Protein 9U4U (pdb70)

Organism: Pseudomonas fluorescens (NCBI:txid294)

Radius of gyration: 19.66 Å; Cα contacts (8 Å, |Δi|>4): 1716; chains: 3; bounding box: 42×39×44 Å

Foldseek 3Di:
DEEAEAEEEEAEDEEWAWEAEADQQEEEAEEEEEWETAAAEEEEEEEEEPDYEYEAEEYAHYYYEWHWEYEEHAAEYEHEYEYEIEYAYYEYEYEYEYEPDYYYDYYDYHHDYYYWDKYDYPYNHHYHHYYDYYIYYYYYHYYYYHHYYD/DEEAEAEEEEAEDEEWAWEAEADQQEEEAEEEEEWETAAAEEEEEEEEEPDYEYEAEEYAHYYYEWHWEYEEHAAEYEHEYEYEIEYAYYEYEYEYEYEPDYYYDYYDYHHDYYYWDKYDYPYNHHYHHYYDYYIYYYYYHYYYYHHYYD/DEEAEAEEEEAEDEEWAWEAEADQQEEEAEEEEEWETAAAEEEEEEEEEPDYEYEAEEYAHYYYEWHWEYEEHAAEYEHEYEYEIEYAYYEYEYEYEYEPDYYYDYYDYHHDYYYWDKYDYPYNHHYHHYYDYYIYYYYYHYYYYHHYYD

Solvent-accessible surface area: 15059 Å² total; per-residue (Å²): 139,68,77,69,71,27,128,101,62,165,50,112,80,99,119,43,114,31,52,26,107,59,41,73,45,118,21,179,19,29,29,26,18,27,20,20,5,18,43,24,33,16,72,16,85,30,62,63,111,142,91,20,87,0,30,7,62,57,2,90,6,46,40,32,78,8,57,1,68,3,50,69,3,2,12,77,5,49,11,0,1,0,3,0,0,0,0,0,19,7,0,0,0,0,0,20,13,36,28,126,114,9,56,0,14,5,59,60,2,54,4,65,56,54,45,9,41,14,6,5,53,77,2,2,33,64,2,44,16,1,1,0,2,0,0,0,0,6,7,7,0,1,0,0,0,36,3,46,47,65,86,7,28,1,17,8,75,61,4,88,8,52,48,46,61,8,49,4,14,2,62,21,0,4,32,63,9,129,18,0,0,0,2,0,1,0,0,3,8,12,0,1,0,0,3,19,6,34,36,114,91,20,88,0,29,7,64,56,3,87,5,45,40,32,78,8,55,0,67,3,50,69,2,2,13,77,4,50,12,0,2,0,4,0,0,0,0,0,19,7,0,1,0,0,0,20,12,34,28,124,115,8,55,0,14,4,59,60,3,55,5,64,55,54,46,9,42,14,7,5,52,77,1,2,32,65,2,44,15,1,2,0,2,0,0,0,0,6,8,6,0,2,0,1,0,34,2,47,46,64,85,7,27,2,18,9,76,63,4,89,8,51,49,47,60,8,49,3,14,3,62,22,0,5,32,64,7,130,18,0,0,0,3,0,0,0,0,4,9,12,0,1,0,0,3,19,6,34,36,115,92,20,89,0,29,7,62,57,2,88,6,46,40,34,78,8,55,1,69,3,50,69,3,3,13,77,5,50,11,0,1,0,4,0,0,0,0,0,19,8,0,1,0,0,0,21,12,35,27,124,150,62,74,34,42,45,101,100,33,96,74,88,121,93,75,48,69,34,16,74,86,105,16,30,82,94,35,66,67,46,67,16,53,40,66,24,55,28,27,30,46,95,12,54,12,98,21,81,67,104

GO terms:
  GO:0005576 extracellular region (C, EXP)
  GO:0009289 pilus (C, EXP)
  GO:1990000 amyloid fibril formation (P, IDA)

Structure (mmCIF, N/CA/C/O backbone):
data_9U4U
#
_entry.id   9U4U
#
_cell.length_a   1.00
_cell.length_b   1.00
_cell.length_c   1.00
_cell.angle_alpha   90.00
_cell.angle_beta   90.00
_cell.angle_gamma   90.00
#
_symmetry.space_group_name_H-M   'P 1'
#
loop_
_atom_site.group_PDB
_atom_site.id
_atom_site.type_symbol
_atom_site.label_atom_i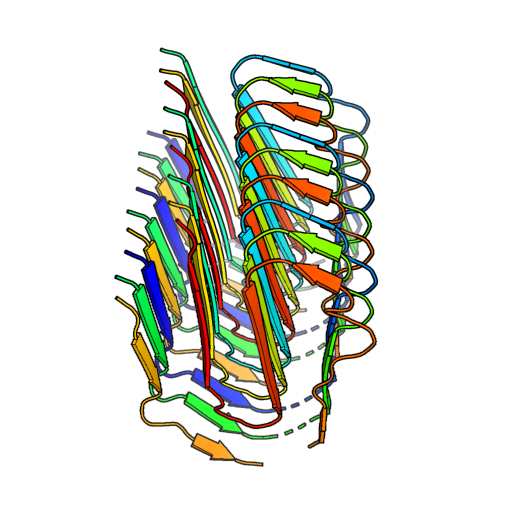d
_atom_site.label_alt_id
_atom_site.label_comp_id
_atom_site.label_asym_id
_atom_site.label_entity_id
_atom_site.label_seq_id
_atom_site.pdbx_PDB_ins_code
_atom_site.Cartn_x
_atom_site.Cartn_y
_atom_site.Cartn_z
_atom_site.occupancy
_atom_site.B_iso_or_equiv
_atom_site.auth_seq_id
_atom_site.auth_comp_id
_atom_site.auth_asym_id
_atom_site.auth_atom_id
_atom_site.pdbx_PDB_model_num
ATOM 1 N N . THR A 1 45 ? -4.345 16.511 -16.027 1.00 130.04 45 THR A N 1
ATOM 2 C CA . THR A 1 45 ? -5.525 16.014 -15.333 1.00 130.39 45 THR A CA 1
ATOM 3 C C . THR A 1 45 ? -5.947 14.662 -15.898 1.00 132.68 45 THR A C 1
ATOM 4 O O . THR A 1 45 ? -6.343 14.559 -17.059 1.00 133.94 45 THR A O 1
ATOM 8 N N . ASP A 1 46 ? -5.849 13.623 -15.073 1.00 123.64 46 ASP A N 1
ATOM 9 C CA . ASP A 1 46 ? -6.212 12.271 -15.464 1.00 122.41 46 ASP A CA 1
ATOM 10 C C . ASP A 1 46 ? -7.494 11.858 -14.756 1.00 120.09 46 ASP A C 1
ATOM 11 O O . ASP A 1 46 ? -7.856 12.404 -13.711 1.00 122.64 46 ASP A O 1
ATOM 16 N N . THR A 1 47 ? -8.187 10.886 -15.344 1.00 107.37 47 THR A N 1
ATOM 17 C CA . THR A 1 47 ? -9.429 10.387 -14.775 1.00 106.38 47 THR A CA 1
ATOM 18 C C . THR A 1 47 ? -9.616 8.937 -15.188 1.00 106.69 47 THR A C 1
ATOM 19 O O . THR A 1 47 ? -9.343 8.572 -16.334 1.00 112.27 47 THR A O 1
ATOM 23 N N . GLN A 1 48 ? -10.080 8.117 -14.249 1.00 99.22 48 GLN A N 1
ATOM 24 C CA . GLN A 1 48 ? -10.359 6.708 -14.505 1.00 100.73 48 GLN A CA 1
ATOM 25 C C . GLN A 1 48 ? -11.657 6.345 -13.806 1.00 100.62 48 GLN A C 1
ATOM 26 O O . GLN A 1 48 ? -11.710 6.318 -12.573 1.00 107.16 48 GLN A O 1
ATOM 32 N N . VAL A 1 49 ? -12.694 6.058 -14.586 1.00 87.57 49 VAL A N 1
ATOM 33 C CA . VAL A 1 49 ? -14.034 5.856 -14.055 1.00 87.95 49 VAL A CA 1
ATOM 34 C C . VAL A 1 49 ? -14.571 4.522 -14.550 1.00 87.93 49 VAL A C 1
ATOM 35 O O . VAL A 1 49 ? -14.303 4.104 -15.680 1.00 99.22 49 VAL A O 1
ATOM 39 N N . SER A 1 50 ? -15.326 3.845 -13.689 1.00 93.71 50 SER A N 1
ATOM 40 C CA . SER A 1 50 ? -15.981 2.590 -14.048 1.00 97.85 50 SER A CA 1
ATOM 41 C C . SER A 1 50 ? -17.421 2.638 -13.556 1.00 105.08 50 SER A C 1
ATOM 42 O O . SER A 1 50 ? -17.669 2.555 -12.350 1.00 110.91 50 SER A O 1
ATOM 45 N N . LYS A 1 51 ? -18.363 2.762 -14.486 1.00 108.86 51 LYS A N 1
ATOM 46 C CA . LYS A 1 51 ? -19.787 2.701 -14.181 1.00 106.69 51 LYS A CA 1
ATOM 47 C C . LYS A 1 51 ? -20.205 1.241 -14.008 1.00 106.88 51 LYS A C 1
ATOM 48 O O . LYS A 1 51 ? -19.363 0.366 -13.788 1.00 106.11 51 LYS A O 1
ATOM 54 N N . ASP A 1 52 ? -21.513 0.979 -14.069 1.00 106.50 52 ASP A N 1
ATOM 55 C CA . ASP A 1 52 ? -22.064 -0.358 -13.880 1.00 109.61 52 ASP A CA 1
ATOM 56 C C . ASP A 1 52 ? -21.279 -1.393 -14.670 1.00 112.53 52 ASP A C 1
ATOM 57 O O . ASP A 1 52 ? -20.805 -1.126 -15.774 1.00 117.32 52 ASP A O 1
ATOM 62 N N . ASN A 1 53 ? -21.128 -2.575 -14.077 1.00 109.93 53 ASN A N 1
ATOM 63 C CA . ASN A 1 53 ? -20.390 -3.671 -14.689 1.00 109.91 53 ASN A CA 1
ATOM 64 C C . ASN A 1 53 ? -20.776 -4.981 -14.019 1.00 111.11 53 ASN A C 1
ATOM 65 O O . ASN A 1 53 ? -20.691 -5.100 -12.793 1.00 114.69 53 ASN A O 1
ATOM 70 N N . LYS A 1 54 ? -21.200 -5.967 -14.801 1.00 115.91 54 LYS A N 1
ATOM 71 C CA . LYS A 1 54 ? -21.659 -7.244 -14.261 1.00 118.70 54 LYS A CA 1
ATOM 72 C C . LYS A 1 54 ? -20.561 -8.283 -14.464 1.00 118.85 54 LYS A C 1
ATOM 73 O O . LYS A 1 54 ? -20.330 -8.750 -15.582 1.00 124.81 54 LYS A O 1
ATOM 79 N N . PHE A 1 55 ? -19.888 -8.644 -13.376 1.00 103.59 55 PHE A N 1
ATOM 80 C CA . PHE A 1 55 ? -18.874 -9.689 -13.383 1.00 105.00 55 PHE A CA 1
ATOM 81 C C . PHE A 1 55 ? -19.477 -10.955 -12.790 1.00 106.21 55 PHE A C 1
ATOM 82 O O . PHE A 1 55 ? -20.008 -10.929 -11.675 1.00 108.03 55 PHE A O 1
ATOM 90 N N . ASP A 1 56 ? -19.397 -12.056 -13.531 1.00 130.22 56 ASP A N 1
ATOM 91 C CA . ASP A 1 56 ? -19.914 -13.331 -13.057 1.00 133.09 56 ASP A CA 1
ATOM 92 C C . ASP A 1 56 ? -18.916 -14.420 -13.417 1.00 133.92 56 ASP A C 1
ATOM 93 O O . ASP A 1 56 ? -18.528 -14.549 -14.582 1.00 133.97 56 ASP A O 1
ATOM 98 N N . ASP A 1 57 ? -18.502 -15.194 -12.419 1.00 136.44 57 ASP A N 1
ATOM 99 C CA . ASP A 1 57 ? -17.599 -16.317 -12.639 1.00 138.73 57 ASP A CA 1
ATOM 100 C C . ASP A 1 57 ? -18.297 -17.638 -12.337 1.00 136.59 57 ASP A C 1
ATOM 101 O O . ASP A 1 57 ? -17.776 -18.470 -11.595 1.00 135.36 57 ASP A O 1
ATOM 106 N N . THR A 1 60 ? -11.628 -20.400 -12.836 1.00 109.92 60 THR A N 1
ATOM 107 C CA . THR A 1 60 ? -10.999 -19.217 -13.409 1.00 110.17 60 THR A CA 1
ATOM 108 C C . THR A 1 60 ? -9.665 -18.922 -12.730 1.00 106.84 60 THR A C 1
ATOM 109 O O . THR A 1 60 ? -9.588 -18.822 -11.508 1.00 107.20 60 THR A O 1
ATOM 113 N N . LEU A 1 61 ? -8.615 -18.784 -13.535 1.00 105.72 61 LEU A N 1
ATOM 114 C CA . LEU A 1 61 ? -7.260 -18.560 -13.047 1.00 103.29 61 LEU A CA 1
ATOM 115 C C . LEU A 1 61 ? -6.799 -17.176 -13.475 1.00 105.88 61 LEU A C 1
ATOM 116 O O . LEU A 1 61 ? -6.899 -16.823 -14.655 1.00 111.96 61 LEU A O 1
ATOM 121 N N . ASN A 1 62 ? -6.291 -16.399 -12.522 1.00 92.26 62 ASN A N 1
ATOM 122 C CA . ASN A 1 62 ? -5.757 -15.068 -12.788 1.00 94.20 62 ASN A CA 1
ATOM 123 C C . ASN A 1 62 ? -4.397 -14.954 -12.118 1.00 95.63 62 ASN A C 1
ATOM 124 O O . ASN A 1 62 ? -4.311 -14.900 -10.887 1.00 103.48 62 ASN A O 1
ATOM 129 N N . ASN A 1 63 ? -3.337 -14.924 -12.921 1.00 83.73 63 ASN A N 1
ATOM 130 C CA . ASN A 1 63 ? -1.978 -14.795 -12.415 1.00 82.65 63 ASN A CA 1
ATOM 131 C C . ASN A 1 63 ? -1.362 -13.519 -12.962 1.00 86.12 63 ASN A C 1
ATOM 132 O O . ASN A 1 63 ? -1.387 -13.284 -14.173 1.00 94.55 63 ASN A O 1
ATOM 137 N N . ALA A 1 64 ? -0.814 -12.701 -12.070 1.00 75.83 64 ALA A N 1
ATOM 138 C CA . ALA A 1 64 ? -0.085 -11.504 -12.453 1.00 76.56 64 ALA A CA 1
ATOM 139 C C . ALA A 1 64 ? 1.137 -11.376 -11.562 1.00 82.23 64 ALA A C 1
ATOM 140 O O . ALA A 1 64 ? 1.025 -11.437 -10.335 1.00 87.79 64 ALA A O 1
ATOM 142 N N . GLY A 1 65 ? 2.299 -11.194 -12.178 1.00 74.47 65 GLY A N 1
ATOM 143 C CA . GLY A 1 65 ? 3.530 -11.170 -11.415 1.00 72.78 65 GLY A CA 1
ATOM 144 C C . GLY A 1 65 ? 4.637 -10.453 -12.147 1.00 73.13 65 GLY A C 1
ATOM 145 O O . GLY A 1 65 ? 4.546 -10.176 -13.346 1.00 83.74 65 GLY A O 1
ATOM 146 N N . ALA A 1 66 ? 5.693 -10.147 -11.398 1.00 80.54 66 ALA A N 1
ATOM 147 C CA . ALA A 1 66 ? 6.892 -9.513 -11.933 1.00 84.10 66 ALA A CA 1
ATOM 148 C C . ALA A 1 66 ? 8.103 -10.214 -11.334 1.00 90.46 66 ALA A C 1
ATOM 149 O O . ALA A 1 66 ? 8.355 -10.103 -10.131 1.00 98.99 66 ALA A O 1
ATOM 151 N N . ASN A 1 67 ? 8.851 -10.931 -12.168 1.00 86.66 67 ASN A N 1
ATOM 152 C CA . ASN A 1 67 ? 10.057 -11.619 -11.733 1.00 88.25 67 ASN A CA 1
ATOM 153 C C . ASN A 1 67 ? 11.199 -10.609 -11.636 1.00 87.68 67 ASN A C 1
ATOM 154 O O . ASN A 1 67 ? 10.975 -9.397 -11.611 1.00 87.09 67 ASN A O 1
ATOM 159 N N . GLY A 1 68 ? 12.438 -11.098 -11.565 1.00 92.10 68 GLY A N 1
ATOM 160 C CA . GLY A 1 68 ? 13.562 -10.222 -11.292 1.00 92.49 68 GLY A CA 1
ATOM 161 C C . GLY A 1 68 ? 13.655 -9.079 -12.276 1.00 97.67 68 GLY A C 1
ATOM 162 O O . GLY A 1 68 ? 14.136 -9.249 -13.396 1.00 106.10 68 GLY A O 1
ATOM 163 N N . SER A 1 69 ? 13.236 -7.895 -11.841 1.00 102.30 69 SER A N 1
ATOM 164 C CA . SER A 1 69 ? 13.010 -6.768 -12.737 1.00 104.75 69 SER A CA 1
ATOM 165 C C . SER A 1 69 ? 12.929 -5.502 -11.898 1.00 103.95 69 SER A C 1
ATOM 166 O O . SER A 1 69 ? 12.763 -5.556 -10.679 1.00 100.33 69 SER A O 1
ATOM 169 N N . LEU A 1 70 ? 13.044 -4.355 -12.568 1.00 102.78 70 LEU A N 1
ATOM 170 C CA . LEU A 1 70 ? 13.098 -3.048 -11.907 1.00 100.16 70 LEU A CA 1
ATOM 171 C C . LEU A 1 70 ? 14.163 -3.004 -10.817 1.00 101.10 70 LEU A C 1
ATOM 172 O O . LEU A 1 70 ? 14.039 -2.243 -9.854 1.00 101.61 70 LEU A O 1
ATOM 177 N N . SER A 1 71 ? 15.216 -3.813 -10.960 1.00 111.99 71 SER A N 1
ATOM 178 C CA . SER A 1 71 ? 16.182 -3.975 -9.879 1.00 115.35 71 SER A CA 1
ATOM 179 C C . SER A 1 71 ? 16.912 -2.673 -9.578 1.00 116.19 71 SER A C 1
ATOM 180 O O . SER A 1 71 ? 17.132 -2.333 -8.410 1.00 120.18 71 SER A O 1
ATOM 183 N N . ASN A 1 72 ? 17.293 -1.932 -10.612 1.00 102.78 72 ASN A N 1
ATOM 184 C CA . ASN A 1 72 ? 17.982 -0.664 -10.445 1.00 103.30 72 ASN A CA 1
ATOM 185 C C . ASN A 1 72 ? 17.118 0.460 -10.995 1.00 105.80 72 ASN A C 1
ATOM 186 O O . ASN A 1 72 ? 16.309 0.255 -11.904 1.00 110.48 72 ASN A O 1
ATOM 191 N N . SER A 1 73 ? 17.288 1.650 -10.430 1.00 105.62 73 SER A N 1
ATOM 192 C CA . SER A 1 73 ? 16.481 2.787 -10.844 1.00 106.09 73 SER A CA 1
ATOM 193 C C . SER A 1 73 ? 17.175 4.075 -10.436 1.00 108.08 73 SER A C 1
ATOM 194 O O . SER A 1 73 ? 18.059 4.085 -9.576 1.00 108.42 73 SER A O 1
ATOM 197 N N . LYS A 1 74 ? 16.757 5.164 -11.073 1.00 121.04 74 LYS A N 1
ATOM 198 C CA . LYS A 1 74 ? 17.217 6.497 -10.723 1.00 120.39 74 LYS A CA 1
ATOM 199 C C . LYS A 1 74 ? 16.066 7.466 -10.936 1.00 120.38 74 LYS A C 1
ATOM 200 O O . LYS A 1 74 ? 15.339 7.378 -11.929 1.00 122.03 74 LYS A O 1
ATOM 206 N N . GLY A 1 75 ? 15.903 8.390 -9.995 1.00 106.39 75 GLY A N 1
ATOM 207 C CA . GLY A 1 75 ? 14.800 9.325 -10.063 1.00 103.92 75 GLY A CA 1
ATOM 208 C C . GLY A 1 75 ? 13.514 8.753 -9.505 1.00 102.86 75 GLY A C 1
ATOM 209 O O . GLY A 1 75 ? 13.359 8.637 -8.287 1.00 105.98 75 GLY A O 1
ATOM 210 N N . ASN A 1 76 ? 12.585 8.386 -10.384 1.00 94.58 76 ASN A N 1
ATOM 211 C CA . ASN A 1 76 ? 11.282 7.884 -9.980 1.00 95.74 76 ASN A CA 1
ATOM 212 C C . ASN A 1 76 ? 11.032 6.510 -10.577 1.00 92.71 76 ASN A C 1
ATOM 213 O O . ASN A 1 76 ? 11.589 6.154 -11.618 1.00 95.37 76 ASN A O 1
ATOM 218 N N . LEU A 1 77 ? 10.185 5.742 -9.897 1.00 87.10 77 LEU A N 1
ATOM 219 C CA . LEU A 1 77 ? 9.767 4.430 -10.363 1.00 86.69 77 LEU A CA 1
ATOM 220 C C . LEU A 1 77 ? 8.453 4.079 -9.686 1.00 90.90 77 LEU A C 1
ATOM 221 O O . LEU A 1 77 ? 8.280 4.324 -8.490 1.00 96.15 77 LEU A O 1
ATOM 226 N N . GLY A 1 78 ? 7.532 3.507 -10.453 1.00 78.70 78 GLY A N 1
ATOM 227 C CA . GLY A 1 78 ? 6.249 3.113 -9.907 1.00 70.89 78 GLY A CA 1
ATOM 228 C C . GLY A 1 78 ? 5.680 1.887 -10.583 1.00 75.77 78 GLY A C 1
ATOM 229 O O . GLY A 1 78 ? 5.612 1.827 -11.813 1.00 91.78 78 GLY A O 1
ATOM 230 N N . ALA A 1 79 ? 5.265 0.900 -9.794 1.00 64.77 79 ALA A N 1
ATOM 231 C CA . ALA A 1 79 ? 4.723 -0.337 -10.331 1.00 70.94 79 ALA A CA 1
ATOM 232 C C . ALA A 1 79 ? 3.451 -0.701 -9.583 1.00 78.81 79 ALA A C 1
ATOM 233 O O . ALA A 1 79 ? 3.368 -0.557 -8.362 1.00 88.87 79 ALA A O 1
ATOM 235 N N . ASN A 1 80 ? 2.455 -1.169 -10.332 1.00 77.26 80 ASN A N 1
ATOM 236 C CA . ASN A 1 80 ? 1.200 -1.630 -9.757 1.00 69.83 80 ASN A CA 1
ATOM 237 C C . ASN A 1 80 ? 0.834 -2.963 -10.386 1.00 73.67 80 ASN A C 1
ATOM 238 O O . ASN A 1 80 ? 0.829 -3.090 -11.613 1.00 91.98 80 ASN A O 1
ATOM 243 N N . ILE A 1 81 ? 0.530 -3.948 -9.548 1.00 64.78 81 ILE A N 1
ATOM 244 C CA . ILE A 1 81 ? 0.198 -5.293 -9.996 1.00 68.74 81 ILE A CA 1
ATOM 245 C C . ILE A 1 81 ? -1.124 -5.700 -9.365 1.00 79.36 81 ILE A C 1
ATOM 246 O O . ILE A 1 81 ? -1.327 -5.520 -8.160 1.00 91.31 81 ILE A O 1
ATOM 251 N N . ALA A 1 82 ? -2.024 -6.245 -10.177 1.00 75.05 82 ALA A N 1
ATOM 252 C CA . ALA A 1 82 ? -3.306 -6.704 -9.664 1.00 73.67 82 ALA A CA 1
ATOM 253 C C . ALA A 1 82 ? -3.766 -7.904 -10.473 1.00 79.34 82 ALA A C 1
ATOM 254 O O . ALA A 1 82 ? -3.380 -8.082 -11.630 1.00 89.24 82 ALA A O 1
ATOM 256 N N . ALA A 1 83 ? -4.599 -8.728 -9.844 1.00 81.42 83 ALA A N 1
ATOM 257 C CA . ALA A 1 83 ? -5.170 -9.909 -10.488 1.00 84.97 83 ALA A CA 1
ATOM 258 C C . ALA A 1 83 ? -6.613 -10.025 -10.013 1.00 82.03 83 ALA A C 1
ATOM 259 O O . ALA A 1 83 ? -6.870 -10.501 -8.904 1.00 88.20 83 ALA A O 1
ATOM 261 N N . GLY A 1 84 ? -7.549 -9.601 -10.856 1.00 89.85 84 GLY A N 1
ATOM 262 C CA . GLY A 1 84 ? -8.931 -9.514 -10.437 1.00 94.39 84 GLY A CA 1
ATOM 263 C C . GLY A 1 84 ? -9.923 -9.390 -11.571 1.00 98.84 84 GLY A C 1
ATOM 264 O O . GLY A 1 84 ? -9.844 -10.131 -12.552 1.00 101.77 84 GLY A O 1
ATOM 265 N N . SER A 1 85 ? -10.893 -8.490 -11.429 1.00 94.32 85 SER A N 1
ATOM 266 C CA . SER A 1 85 ? -11.892 -8.266 -12.464 1.00 96.28 85 SER A CA 1
ATOM 267 C C . SER A 1 85 ? -11.925 -6.827 -12.954 1.00 98.37 85 SER A C 1
ATOM 268 O O . SER A 1 85 ? -11.904 -6.592 -14.167 1.00 100.31 85 SER A O 1
ATOM 271 N N . GLY A 1 86 ? -11.972 -5.855 -12.048 1.00 79.34 86 GLY A N 1
ATOM 272 C CA . GLY A 1 86 ? -12.124 -4.471 -12.452 1.00 81.05 86 GLY A CA 1
ATOM 273 C C . GLY A 1 86 ? -11.138 -3.521 -11.810 1.00 80.68 86 GLY A C 1
ATOM 274 O O . GLY A 1 86 ? -11.491 -2.388 -11.473 1.00 78.60 86 GLY A O 1
ATOM 275 N N . ASN A 1 87 ? -9.898 -3.965 -11.640 1.00 88.54 87 ASN A N 1
ATOM 276 C CA . ASN A 1 87 ? -8.893 -3.146 -10.983 1.00 85.89 87 ASN A CA 1
ATOM 277 C C . ASN A 1 87 ? -8.536 -1.936 -11.840 1.00 85.12 87 ASN A C 1
ATOM 278 O O . ASN A 1 87 ? -8.758 -1.908 -13.052 1.00 92.08 87 ASN A O 1
ATOM 283 N N . GLN A 1 88 ? -7.983 -0.917 -11.187 1.00 83.27 88 GLN A N 1
ATOM 284 C CA . GLN A 1 88 ? -7.591 0.312 -11.862 1.00 83.74 88 GLN A CA 1
ATOM 285 C C . GLN A 1 88 ? -6.184 0.693 -11.435 1.00 86.87 88 GLN A C 1
ATOM 286 O O . GLN A 1 88 ? -5.848 0.605 -10.251 1.00 93.95 88 GLN A O 1
ATOM 292 N N . GLN A 1 89 ? -5.373 1.124 -12.396 1.00 88.86 89 GLN A N 1
ATOM 293 C CA . GLN A 1 89 ? -3.974 1.444 -12.161 1.00 88.07 89 GLN A CA 1
ATOM 294 C C . GLN A 1 89 ? -3.639 2.791 -12.781 1.00 90.64 89 GLN A C 1
ATOM 295 O O . GLN A 1 89 ? -4.150 3.145 -13.845 1.00 101.97 89 GLN A O 1
ATOM 301 N N . ASP A 1 90 ? -2.767 3.538 -12.109 1.00 72.71 90 ASP A N 1
ATOM 302 C CA . ASP A 1 90 ? -2.385 4.855 -12.592 1.00 79.78 90 ASP A CA 1
ATOM 303 C C . ASP A 1 90 ? -1.052 5.216 -11.955 1.00 84.04 90 ASP A C 1
ATOM 304 O O . ASP A 1 90 ? -0.816 4.935 -10.778 1.00 93.17 90 ASP A O 1
ATOM 309 N N . ASN A 1 91 ? -0.191 5.853 -12.747 1.00 85.80 91 ASN A N 1
ATOM 310 C CA . ASN A 1 91 ? 1.122 6.300 -12.296 1.00 84.32 91 ASN A CA 1
ATOM 311 C C . ASN A 1 91 ? 1.348 7.726 -12.769 1.00 87.48 91 ASN A C 1
ATOM 312 O O . ASN A 1 91 ? 1.050 8.053 -13.920 1.00 96.06 91 ASN A O 1
ATOM 317 N N . ALA A 1 92 ? 1.879 8.570 -11.887 1.00 84.07 92 ALA A N 1
ATOM 318 C CA . ALA A 1 92 ? 2.173 9.960 -12.211 1.00 81.06 92 ALA A CA 1
ATOM 319 C C . ALA A 1 92 ? 3.499 10.340 -11.576 1.00 90.78 92 ALA A C 1
ATOM 320 O O . ALA A 1 92 ? 3.631 10.310 -10.349 1.00 100.16 92 ALA A O 1
ATOM 322 N N . ALA A 1 93 ? 4.478 10.695 -12.405 1.00 89.89 93 ALA A N 1
ATOM 323 C CA . ALA A 1 93 ? 5.805 11.046 -11.921 1.00 90.72 93 ALA A CA 1
ATOM 324 C C . ALA A 1 93 ? 6.363 12.195 -12.748 1.00 93.00 93 ALA A C 1
ATOM 325 O O . ALA A 1 93 ? 5.994 12.379 -13.909 1.00 100.02 93 ALA A O 1
ATOM 327 N N . ALA A 1 94 ? 7.258 12.968 -12.136 1.00 94.16 94 ALA A N 1
ATOM 328 C CA . ALA A 1 94 ? 7.845 14.124 -12.799 1.00 93.68 94 ALA A CA 1
ATOM 329 C C . ALA A 1 94 ? 9.161 14.479 -12.123 1.00 96.05 94 ALA A C 1
ATOM 330 O O . ALA A 1 94 ? 9.409 14.105 -10.975 1.00 101.53 94 ALA A O 1
ATOM 332 N N . ILE A 1 95 ? 10.003 15.205 -12.856 1.00 104.04 95 ILE A N 1
ATOM 333 C CA . ILE A 1 95 ? 11.244 15.759 -12.323 1.00 106.00 95 ILE A CA 1
ATOM 334 C C . ILE A 1 95 ? 11.356 17.216 -12.750 1.00 107.13 95 ILE A C 1
ATOM 335 O O . ILE A 1 95 ? 11.084 17.558 -13.905 1.00 108.41 95 ILE A O 1
ATOM 340 N N . THR A 1 96 ? 11.752 18.070 -11.807 1.00 113.53 96 THR A N 1
ATOM 341 C CA . THR A 1 96 ? 11.986 19.492 -12.052 1.00 115.42 96 THR A CA 1
ATOM 342 C C . THR A 1 96 ? 10.748 20.188 -12.607 1.00 117.29 96 THR A C 1
ATOM 343 O O . THR A 1 96 ? 10.341 21.239 -12.111 1.00 117.41 96 THR A O 1
ATOM 347 N N . ASP A 1 110 ? -3.997 16.888 -10.107 1.00 134.29 110 ASP A N 1
ATOM 348 C CA . ASP A 1 110 ? -5.448 16.765 -10.188 1.00 136.65 110 ASP A CA 1
ATOM 349 C C . ASP A 1 110 ? -5.841 15.483 -10.912 1.00 137.63 110 ASP A C 1
ATOM 350 O O . ASP A 1 110 ? -6.037 15.483 -12.126 1.00 137.92 110 ASP A O 1
ATOM 355 N N . ILE A 1 111 ? -5.961 14.391 -10.162 1.00 130.03 111 ILE A N 1
ATOM 356 C CA . ILE A 1 111 ? -6.244 13.075 -10.712 1.00 126.79 111 ILE A CA 1
ATOM 357 C C . ILE A 1 111 ? -7.423 12.485 -9.944 1.00 124.78 111 ILE A C 1
ATOM 358 O O . ILE A 1 111 ? -7.700 12.866 -8.805 1.00 126.74 111 ILE A O 1
ATOM 363 N N . TYR A 1 112 ? -8.121 11.543 -10.575 1.00 116.18 112 TYR A N 1
ATOM 364 C CA . TYR A 1 112 ? -9.298 10.931 -9.974 1.00 115.81 112 TYR A CA 1
ATOM 365 C C . TYR A 1 112 ? -9.293 9.442 -10.288 1.00 114.25 112 TYR A C 1
ATOM 366 O O . TYR A 1 112 ? -8.585 8.977 -11.183 1.00 117.18 112 TYR A O 1
ATOM 375 N N . GLN A 1 113 ? -10.097 8.699 -9.531 1.00 101.93 113 GLN A N 1
ATOM 376 C CA . GLN A 1 113 ? -10.298 7.274 -9.782 1.00 101.47 113 GLN A CA 1
ATOM 377 C C . GLN A 1 113 ? -11.613 6.868 -9.142 1.00 102.85 113 GLN A C 1
ATOM 378 O O . GLN A 1 113 ? -11.665 6.641 -7.930 1.00 106.51 113 GLN A O 1
ATOM 384 N N . GLU A 1 114 ? -12.666 6.767 -9.948 1.00 97.60 114 GLU A N 1
ATOM 385 C CA . GLU A 1 114 ? -13.993 6.441 -9.453 1.00 96.05 114 GLU A CA 1
ATOM 386 C C . GLU A 1 114 ? -14.320 4.997 -9.794 1.00 93.68 114 GLU A C 1
ATOM 387 O O . GLU A 1 114 ? -13.848 4.458 -10.798 1.00 103.06 114 GLU A O 1
ATOM 393 N N . SER A 1 115 ? -15.129 4.372 -8.943 1.00 94.70 115 SER A N 1
ATOM 394 C CA . SER A 1 115 ? -15.623 3.014 -9.185 1.00 97.62 115 SER A CA 1
ATOM 395 C C . SER A 1 115 ? -17.057 2.956 -8.663 1.00 103.80 115 SER A C 1
ATOM 396 O O . SER A 1 115 ? -17.292 2.675 -7.485 1.00 109.70 115 SER A O 1
ATOM 399 N N . LYS A 1 116 ? -18.012 3.212 -9.552 1.00 104.10 116 LYS A N 1
ATOM 400 C CA . LYS A 1 116 ? -19.425 3.218 -9.195 1.00 103.69 116 LYS A CA 1
ATOM 401 C C . LYS A 1 116 ? -19.931 1.780 -9.115 1.00 105.72 116 LYS A C 1
ATOM 402 O O . LYS A 1 116 ? -19.151 0.829 -9.027 1.00 107.45 116 LYS A O 1
ATOM 408 N N . ASP A 1 117 ? -21.253 1.617 -9.115 1.00 100.83 117 ASP A N 1
ATOM 409 C CA . ASP A 1 117 ? -21.889 0.316 -8.947 1.00 104.22 117 ASP A CA 1
ATOM 410 C C . ASP A 1 117 ? -21.293 -0.727 -9.881 1.00 107.56 117 ASP A C 1
ATOM 411 O O . ASP A 1 117 ? -21.107 -0.477 -11.071 1.00 112.03 117 ASP A O 1
ATOM 416 N N . ASN A 1 118 ? -20.958 -1.886 -9.320 1.00 102.73 118 ASN A N 1
ATOM 417 C CA . ASN A 1 118 ? -20.521 -3.038 -10.098 1.00 102.61 118 ASN A CA 1
ATOM 418 C C . ASN A 1 118 ? -20.978 -4.289 -9.369 1.00 103.63 118 ASN A C 1
ATOM 419 O O . ASN A 1 118 ? -20.891 -4.355 -8.140 1.00 109.08 118 ASN A O 1
ATOM 424 N N . LYS A 1 119 ? -21.463 -5.272 -10.120 1.00 106.62 119 LYS A N 1
ATOM 425 C CA . LYS A 1 119 ? -21.954 -6.517 -9.537 1.00 109.62 119 LYS A CA 1
ATOM 426 C C . LYS A 1 119 ? -20.878 -7.585 -9.690 1.00 110.02 119 LYS A C 1
ATOM 427 O O . LYS A 1 119 ? -20.668 -8.122 -10.780 1.00 115.55 119 LYS A O 1
ATOM 433 N N . PHE A 1 120 ? -20.191 -7.891 -8.594 1.00 101.81 120 PHE A N 1
ATOM 434 C CA . PHE A 1 120 ? -19.204 -8.961 -8.569 1.00 102.12 120 PHE A CA 1
ATOM 435 C C . PHE A 1 120 ? -19.839 -10.213 -7.981 1.00 103.90 120 PHE A C 1
ATOM 436 O O . PHE A 1 120 ? -20.326 -10.194 -6.846 1.00 104.25 120 PHE A O 1
ATOM 444 N N . THR A 1 121 ? -19.830 -11.298 -8.750 1.00 116.47 121 THR A N 1
ATOM 445 C CA . THR A 1 121 ? -20.466 -12.533 -8.318 1.00 118.76 121 THR A CA 1
ATOM 446 C C . THR A 1 121 ? -19.609 -13.715 -8.743 1.00 119.91 121 THR A C 1
ATOM 447 O O . THR A 1 121 ? -19.140 -13.772 -9.883 1.00 121.61 121 THR A O 1
ATOM 451 N N . ASN A 1 122 ? -19.413 -14.652 -7.821 1.00 127.16 122 ASN A N 1
ATOM 452 C CA . ASN A 1 122 ? -18.641 -15.857 -8.097 1.00 130.21 122 ASN A CA 1
ATOM 453 C C . ASN A 1 122 ? -18.951 -16.976 -7.104 1.00 128.44 122 ASN A C 1
ATOM 454 O O . ASN A 1 122 ? -18.211 -17.955 -7.006 1.00 127.79 122 ASN A O 1
ATOM 459 N N . THR A 1 125 ? -12.753 -19.887 -8.098 1.00 113.16 125 THR A N 1
ATOM 460 C CA . THR A 1 125 ? -11.760 -19.079 -8.796 1.00 112.46 125 THR A CA 1
ATOM 461 C C . THR A 1 125 ? -10.567 -18.784 -7.898 1.00 108.30 125 THR A C 1
ATOM 462 O O . THR A 1 125 ? -10.725 -18.527 -6.707 1.00 109.03 125 THR A O 1
ATOM 466 N N . GLN A 1 126 ? -9.372 -18.821 -8.476 1.00 97.59 126 GLN A N 1
ATOM 467 C CA . GLN A 1 126 ? -8.136 -18.552 -7.754 1.00 94.89 126 GLN A CA 1
ATOM 468 C C . GLN A 1 126 ? -7.472 -17.324 -8.363 1.00 97.70 126 GLN A C 1
ATOM 469 O O . GLN A 1 126 ? -7.269 -17.264 -9.579 1.00 101.60 126 GLN A O 1
ATOM 475 N N . ASN A 1 127 ? -7.144 -16.349 -7.521 1.00 95.05 127 ASN A N 1
ATOM 476 C CA . ASN A 1 127 ? -6.511 -15.106 -7.949 1.00 94.46 127 ASN A CA 1
ATOM 477 C C . ASN A 1 127 ? -5.118 -15.034 -7.340 1.00 94.22 127 ASN A C 1
ATOM 478 O O . ASN A 1 127 ? -4.966 -15.105 -6.117 1.00 101.10 127 ASN A O 1
ATOM 483 N N . ASN A 1 128 ? -4.107 -14.889 -8.190 1.00 82.57 128 ASN A N 1
ATOM 484 C CA . ASN A 1 128 ? -2.716 -14.834 -7.756 1.00 83.43 128 ASN A CA 1
ATOM 485 C C . ASN A 1 128 ? -2.102 -13.523 -8.224 1.00 84.60 128 ASN A C 1
ATOM 486 O O . ASN A 1 128 ? -1.789 -13.367 -9.409 1.00 93.34 128 ASN A O 1
ATOM 491 N N . ALA A 1 129 ? -1.928 -12.587 -7.301 1.00 78.98 129 ALA A N 1
ATOM 492 C CA . ALA A 1 129 ? -1.149 -11.384 -7.545 1.00 83.53 129 ALA A CA 1
ATOM 493 C C . ALA A 1 129 ? 0.150 -11.503 -6.770 1.00 84.46 129 ALA A C 1
ATOM 494 O O . ALA A 1 129 ? 0.135 -11.637 -5.543 1.00 86.44 129 ALA A O 1
ATOM 496 N N . LEU A 1 130 ? 1.268 -11.454 -7.483 1.00 84.12 130 LEU A N 1
ATOM 497 C CA . LEU A 1 130 ? 2.548 -11.786 -6.886 1.00 88.86 130 LEU A CA 1
ATOM 498 C C . LEU A 1 130 ? 3.597 -10.824 -7.415 1.00 85.90 130 LEU A C 1
ATOM 499 O O . LEU A 1 130 ? 3.430 -10.210 -8.470 1.00 89.84 130 LEU A O 1
ATOM 504 N N . LEU A 1 131 ? 4.675 -10.678 -6.652 1.00 81.28 131 LEU A N 1
ATOM 505 C CA . LEU A 1 131 ? 5.818 -9.894 -7.104 1.00 78.49 131 LEU A CA 1
ATOM 506 C C . LEU A 1 131 ? 7.067 -10.559 -6.534 1.00 84.65 131 LEU A C 1
ATOM 507 O O . LEU A 1 131 ? 7.336 -10.459 -5.334 1.00 95.67 131 LEU A O 1
ATOM 512 N N . ASN A 1 132 ? 7.814 -11.238 -7.400 1.00 90.18 132 ASN A N 1
ATOM 513 C CA . ASN A 1 132 ? 9.084 -11.840 -7.019 1.00 91.97 132 ASN A CA 1
ATOM 514 C C . ASN A 1 132 ? 10.158 -10.765 -6.983 1.00 90.90 132 ASN A C 1
ATOM 515 O O . ASN A 1 132 ? 9.837 -9.575 -6.900 1.00 95.19 132 ASN A O 1
ATOM 520 N N . ASN A 1 133 ? 11.423 -11.179 -7.002 1.00 86.29 133 ASN A N 1
ATOM 521 C CA . ASN A 1 133 ? 12.556 -10.264 -6.944 1.00 89.25 133 ASN A CA 1
ATOM 522 C C . ASN A 1 133 ? 12.317 -9.027 -7.800 1.00 95.32 133 ASN A C 1
ATOM 523 O O . ASN A 1 133 ? 12.007 -9.133 -8.986 1.00 101.21 133 ASN A O 1
ATOM 528 N N . SER A 1 134 ? 12.426 -7.853 -7.180 1.00 100.54 134 SER A N 1
ATOM 529 C CA . SER A 1 134 ? 12.229 -6.597 -7.895 1.00 104.09 134 SER A CA 1
ATOM 530 C C . SER A 1 134 ? 12.590 -5.437 -6.976 1.00 105.86 134 SER A C 1
ATOM 531 O O . SER A 1 134 ? 12.638 -5.578 -5.752 1.00 104.75 134 SER A O 1
ATOM 534 N N . ALA A 1 135 ? 12.831 -4.279 -7.595 1.00 105.09 135 ALA A N 1
ATOM 535 C CA . ALA A 1 135 ? 13.013 -3.011 -6.885 1.00 102.16 135 ALA A CA 1
ATOM 536 C C . ALA A 1 135 ? 14.088 -3.115 -5.809 1.00 104.80 135 ALA A C 1
ATOM 537 O O . ALA A 1 135 ? 13.952 -2.575 -4.710 1.00 106.88 135 ALA A O 1
ATOM 539 N N . ASN A 1 136 ? 15.180 -3.806 -6.131 1.00 112.25 136 ASN A N 1
ATOM 540 C CA . ASN A 1 136 ? 16.165 -4.136 -5.108 1.00 114.54 136 ASN A CA 1
ATOM 541 C C . ASN A 1 136 ? 17.039 -2.938 -4.754 1.00 115.63 136 ASN A C 1
ATOM 542 O O . ASN A 1 136 ? 17.008 -2.450 -3.621 1.00 120.54 136 ASN A O 1
ATOM 547 N N . ASN A 1 137 ? 17.823 -2.448 -5.709 1.00 106.14 137 ASN A N 1
ATOM 548 C CA . ASN A 1 137 ? 18.759 -1.351 -5.470 1.00 106.62 137 ASN A CA 1
ATOM 549 C C . ASN A 1 137 ? 18.293 -0.148 -6.280 1.00 108.02 137 ASN A C 1
ATOM 550 O O . ASN A 1 137 ? 18.635 -0.005 -7.454 1.00 113.30 137 ASN A O 1
ATOM 555 N N . SER A 1 138 ? 17.525 0.728 -5.641 1.00 101.50 138 SER A N 1
ATOM 556 C CA . SER A 1 138 ? 16.945 1.881 -6.307 1.00 102.78 138 SER A CA 1
ATOM 557 C C . SER A 1 138 ? 17.323 3.153 -5.567 1.00 104.76 138 SER A C 1
ATOM 558 O O . SER A 1 138 ? 17.451 3.164 -4.341 1.00 105.13 138 SER A O 1
ATOM 561 N N . SER A 1 139 ? 17.495 4.229 -6.328 1.00 106.90 139 SER A N 1
ATOM 562 C CA . SER A 1 139 ? 17.788 5.545 -5.780 1.00 107.92 139 SER A CA 1
ATOM 563 C C . SER A 1 139 ? 16.695 6.509 -6.211 1.00 108.27 139 SER A C 1
ATOM 564 O O . SER A 1 139 ? 16.382 6.606 -7.402 1.00 106.70 139 SER A O 1
ATOM 567 N N . GLY A 1 140 ? 16.122 7.221 -5.245 1.00 101.04 140 GLY A N 1
ATOM 568 C CA . GLY A 1 140 ? 15.045 8.146 -5.531 1.00 97.49 140 GLY A CA 1
ATOM 569 C C . GLY A 1 140 ? 13.721 7.723 -4.931 1.00 96.21 140 GLY A C 1
ATOM 570 O O . GLY A 1 140 ? 13.613 7.556 -3.713 1.00 98.72 140 GLY A O 1
ATOM 571 N N . ASN A 1 141 ? 12.709 7.539 -5.774 1.00 88.61 141 ASN A N 1
ATOM 572 C CA . ASN A 1 141 ? 11.361 7.222 -5.328 1.00 89.76 141 ASN A CA 1
ATOM 573 C C . ASN A 1 141 ? 10.915 5.900 -5.932 1.00 87.59 141 ASN A C 1
ATOM 574 O O . ASN A 1 141 ? 11.140 5.643 -7.118 1.00 90.82 141 ASN A O 1
ATOM 579 N N . VAL A 1 142 ? 10.285 5.062 -5.113 1.00 78.41 142 VAL A N 1
ATOM 580 C CA . VAL A 1 142 ? 9.743 3.784 -5.559 1.00 83.15 142 VAL A CA 1
ATOM 581 C C . VAL A 1 142 ? 8.369 3.593 -4.936 1.00 83.18 142 VAL A C 1
ATOM 582 O O . VAL A 1 142 ? 8.193 3.773 -3.727 1.00 87.93 142 VAL A O 1
ATOM 586 N N . GLY A 1 143 ? 7.395 3.225 -5.761 1.00 67.92 143 GLY A N 1
ATOM 587 C CA . GLY A 1 143 ? 6.064 2.935 -5.270 1.00 65.74 143 GLY A CA 1
ATOM 588 C C . GLY A 1 143 ? 5.510 1.654 -5.851 1.00 70.76 143 GLY A C 1
ATOM 589 O O . GLY A 1 143 ? 5.376 1.530 -7.071 1.00 85.98 143 GLY A O 1
ATOM 590 N N . VAL A 1 144 ? 5.185 0.692 -4.995 1.00 61.93 144 VAL A N 1
ATOM 591 C CA . VAL A 1 144 ? 4.710 -0.615 -5.428 1.00 62.85 144 VAL A CA 1
ATOM 592 C C . VAL A 1 144 ? 3.375 -0.900 -4.759 1.00 71.85 144 VAL A C 1
ATOM 593 O O . VAL A 1 144 ? 3.236 -0.750 -3.541 1.00 80.08 144 VAL A O 1
ATOM 597 N N . ASN A 1 145 ? 2.391 -1.308 -5.557 1.00 73.34 145 ASN A N 1
ATOM 598 C CA . ASN A 1 145 ? 1.081 -1.676 -5.042 1.00 66.82 145 ASN A CA 1
ATOM 599 C C . ASN A 1 145 ? 0.677 -3.018 -5.628 1.00 69.79 145 ASN A C 1
ATOM 600 O O . ASN A 1 145 ? 0.689 -3.192 -6.849 1.00 86.43 145 ASN A O 1
ATOM 605 N N . VAL A 1 146 ? 0.321 -3.960 -4.760 1.00 58.73 146 VAL A N 1
ATOM 606 C CA . VAL A 1 146 ? -0.087 -5.299 -5.165 1.00 61.76 146 VAL A CA 1
ATOM 607 C C . VAL A 1 146 ? -1.437 -5.604 -4.536 1.00 75.51 146 VAL A C 1
ATOM 608 O O . VAL A 1 146 ? -1.658 -5.324 -3.353 1.00 88.98 146 VAL A O 1
ATOM 612 N N . ALA A 1 147 ? -2.342 -6.176 -5.326 1.00 70.55 147 ALA A N 1
ATOM 613 C CA . ALA A 1 147 ? -3.664 -6.513 -4.821 1.00 69.74 147 ALA A CA 1
ATOM 614 C C . ALA A 1 147 ? -4.221 -7.685 -5.611 1.00 74.48 147 ALA A C 1
ATOM 615 O O . ALA A 1 147 ? -4.053 -7.763 -6.828 1.00 79.02 147 ALA A O 1
ATOM 617 N N . ALA A 1 148 ? -4.900 -8.588 -4.904 1.00 79.14 148 ALA A N 1
ATOM 618 C CA . ALA A 1 148 ? -5.509 -9.772 -5.515 1.00 79.73 148 ALA A CA 1
ATOM 619 C C . ALA A 1 148 ? -6.976 -9.797 -5.096 1.00 81.86 148 ALA A C 1
ATOM 620 O O . ALA A 1 148 ? -7.336 -10.415 -4.091 1.00 85.50 148 ALA A O 1
ATOM 622 N N . GLY A 1 149 ? -7.819 -9.134 -5.880 1.00 88.89 149 GLY A N 1
ATOM 623 C CA . GLY A 1 149 ? -9.214 -9.002 -5.521 1.00 94.34 149 GLY A CA 1
ATOM 624 C C . GLY A 1 149 ? -10.145 -8.929 -6.710 1.00 97.56 149 GLY A C 1
ATOM 625 O O . GLY A 1 149 ? -10.033 -9.733 -7.637 1.00 96.10 149 GLY A O 1
ATOM 626 N N . GLN A 1 150 ? -11.090 -8.004 -6.677 1.00 98.13 150 GLN A N 1
ATOM 627 C CA . GLN A 1 150 ? -11.986 -7.801 -7.809 1.00 97.07 150 GLN A CA 1
ATOM 628 C C . GLN A 1 150 ? -12.088 -6.347 -8.242 1.00 95.06 150 GLN A C 1
ATOM 629 O O . GLN A 1 150 ? -12.177 -6.077 -9.442 1.00 95.25 150 GLN A O 1
ATOM 635 N N . GLY A 1 151 ? -12.071 -5.406 -7.304 1.00 77.15 151 GLY A N 1
ATOM 636 C CA . GLY A 1 151 ? -12.261 -4.011 -7.649 1.00 79.00 151 GLY A CA 1
ATOM 637 C C . GLY A 1 151 ? -11.264 -3.074 -7.005 1.00 81.85 151 GLY A C 1
ATOM 638 O O . GLY A 1 151 ? -11.615 -1.955 -6.624 1.00 79.61 151 GLY A O 1
ATOM 639 N N . ASN A 1 152 ? -10.018 -3.516 -6.880 1.00 87.59 152 ASN A N 1
ATOM 640 C CA . ASN A 1 152 ? -9.004 -2.713 -6.218 1.00 82.69 152 ASN A CA 1
ATOM 641 C C . ASN A 1 152 ? -8.619 -1.509 -7.073 1.00 78.66 152 ASN A C 1
ATOM 642 O O . ASN A 1 152 ? -8.851 -1.470 -8.282 1.00 81.67 152 ASN A O 1
ATOM 647 N N . GLN A 1 153 ? -8.028 -0.512 -6.421 1.00 78.31 153 GLN A N 1
ATOM 648 C CA . GLN A 1 153 ? -7.588 0.702 -7.094 1.00 81.45 153 GLN A CA 1
ATOM 649 C C . GLN A 1 153 ? -6.185 1.050 -6.628 1.00 84.74 153 GLN A C 1
ATOM 650 O O . GLN A 1 153 ? -5.879 0.941 -5.438 1.00 91.11 153 GLN A O 1
ATOM 656 N N . GLN A 1 154 ? -5.341 1.476 -7.564 1.00 81.44 154 GLN A N 1
ATOM 657 C CA . GLN A 1 154 ? -3.931 1.713 -7.301 1.00 79.16 154 GLN A CA 1
ATOM 658 C C . GLN A 1 154 ? -3.509 3.056 -7.876 1.00 81.44 154 GLN A C 1
ATOM 659 O O . GLN A 1 154 ? -4.051 3.511 -8.886 1.00 91.92 154 GLN A O 1
ATOM 665 N N . LYS A 1 155 ? -2.533 3.686 -7.227 1.00 76.13 155 LYS A N 1
ATOM 666 C CA . LYS A 1 155 ? -2.056 4.982 -7.682 1.00 77.00 155 LYS A CA 1
ATOM 667 C C . LYS A 1 155 ? -0.676 5.244 -7.102 1.00 82.39 155 LYS A C 1
ATOM 668 O O . LYS A 1 155 ? -0.395 4.886 -5.957 1.00 90.21 155 LYS A O 1
ATOM 674 N N . ASN A 1 156 ? 0.174 5.887 -7.902 1.00 83.87 156 ASN A N 1
ATOM 675 C CA . ASN A 1 156 ? 1.519 6.252 -7.477 1.00 84.16 156 ASN A CA 1
ATOM 676 C C . ASN A 1 156 ? 1.808 7.675 -7.926 1.00 84.76 156 ASN A C 1
ATOM 677 O O . ASN A 1 156 ? 1.671 7.989 -9.111 1.00 90.70 156 ASN A O 1
ATOM 682 N N . ASN A 1 157 ? 2.206 8.528 -6.987 1.00 84.52 157 ASN A N 1
ATOM 683 C CA . ASN A 1 157 ? 2.559 9.912 -7.273 1.00 84.79 157 ASN A CA 1
ATOM 684 C C . ASN A 1 157 ? 4.001 10.153 -6.859 1.00 89.71 157 ASN A C 1
ATOM 685 O O . ASN A 1 157 ? 4.364 9.917 -5.702 1.00 98.38 157 ASN A O 1
ATOM 690 N N . LEU A 1 158 ? 4.817 10.628 -7.798 1.00 86.11 158 LEU A N 1
ATOM 691 C CA . LEU A 1 158 ? 6.239 10.834 -7.564 1.00 88.85 158 LEU A CA 1
ATOM 692 C C . LEU A 1 158 ? 6.646 12.198 -8.099 1.00 91.33 158 LEU A C 1
ATOM 693 O O . LEU A 1 158 ? 6.032 12.720 -9.032 1.00 97.93 158 LEU A O 1
ATOM 698 N N . ALA A 1 159 ? 7.689 12.773 -7.503 1.00 86.16 159 ALA A N 1
ATOM 699 C CA . ALA A 1 159 ? 8.156 14.087 -7.920 1.00 87.82 159 ALA A CA 1
ATOM 700 C C . ALA A 1 159 ? 9.589 14.292 -7.455 1.00 91.36 159 ALA A C 1
ATOM 701 O O . ALA A 1 159 ? 10.035 13.692 -6.474 1.00 94.09 159 ALA A O 1
ATOM 703 N N . ILE A 1 160 ? 10.304 15.150 -8.180 1.00 106.24 160 ILE A N 1
ATOM 704 C CA . ILE A 1 160 ? 11.659 15.563 -7.827 1.00 107.20 160 ILE A CA 1
ATOM 705 C C . ILE A 1 160 ? 11.749 17.075 -7.976 1.00 108.77 160 ILE A C 1
ATOM 706 O O . ILE A 1 160 ? 11.288 17.636 -8.975 1.00 106.98 160 ILE A O 1
ATOM 711 N N . VAL A 1 161 ? 12.350 17.728 -6.983 1.00 114.91 161 VAL A N 1
ATOM 712 C CA . VAL A 1 161 ? 12.494 19.183 -6.958 1.00 115.96 161 VAL A CA 1
ATOM 713 C C . VAL A 1 161 ? 11.143 19.871 -7.132 1.00 115.48 161 VAL A C 1
ATOM 714 O O . VAL A 1 161 ? 10.114 19.360 -6.692 1.00 115.21 161 VAL A O 1
ATOM 718 N N . ASN A 1 173 ? -3.304 17.305 -6.437 1.00 133.53 173 ASN A N 1
ATOM 719 C CA . ASN A 1 173 ? -4.397 16.646 -5.736 1.00 134.71 173 ASN A CA 1
ATOM 720 C C . ASN A 1 173 ? -4.450 15.162 -6.074 1.00 135.39 173 ASN A C 1
ATOM 721 O O . ASN A 1 173 ? -3.745 14.692 -6.966 1.00 134.27 173 ASN A O 1
ATOM 726 N N . THR A 1 174 ? -5.291 14.430 -5.349 1.00 127.07 174 THR A N 1
ATOM 727 C CA . THR A 1 174 ? -5.451 12.993 -5.519 1.00 124.92 174 THR A CA 1
ATOM 728 C C . THR A 1 174 ? -6.757 12.593 -4.849 1.00 123.72 174 THR A C 1
ATOM 729 O O . THR A 1 174 ? -7.108 13.111 -3.786 1.00 127.64 174 THR A O 1
ATOM 733 N N . GLU A 1 175 ? -7.471 11.666 -5.480 1.00 107.64 175 GLU A N 1
ATOM 734 C CA . GLU A 1 175 ? -8.733 11.207 -4.922 1.00 108.41 175 GLU A CA 1
ATOM 735 C C . GLU A 1 175 ? -9.050 9.833 -5.489 1.00 106.75 175 GLU A C 1
ATOM 736 O O . GLU A 1 175 ? -8.896 9.595 -6.689 1.00 110.71 175 GLU A O 1
ATOM 742 N N . GLN A 1 176 ? -9.493 8.938 -4.611 1.00 93.45 176 GLN A N 1
ATOM 743 C CA . GLN A 1 176 ? -9.826 7.570 -4.988 1.00 93.09 176 GLN A CA 1
ATOM 744 C C . GLN A 1 176 ? -11.079 7.161 -4.234 1.00 97.22 176 GLN A C 1
ATOM 745 O O . GLN A 1 176 ? -11.024 6.922 -3.024 1.00 103.94 176 GLN A O 1
ATOM 751 N N . VAL A 1 177 ? -12.201 7.073 -4.943 1.00 89.14 177 VAL A N 1
ATOM 752 C CA . VAL A 1 177 ? -13.493 6.801 -4.329 1.00 89.28 177 VAL A CA 1
ATOM 753 C C . VAL A 1 177 ? -14.038 5.494 -4.881 1.00 85.76 177 VAL A C 1
ATOM 754 O O . VAL A 1 177 ? -13.740 5.112 -6.017 1.00 93.00 177 VAL A O 1
ATOM 758 N N . SER A 1 178 ? -14.820 4.799 -4.061 1.00 90.85 178 SER A N 1
ATOM 759 C CA . SER A 1 178 ? -15.481 3.561 -4.467 1.00 92.74 178 SER A CA 1
ATOM 760 C C . SER A 1 178 ? -16.925 3.646 -3.987 1.00 98.16 178 SER A C 1
ATOM 761 O O . SER A 1 178 ? -17.198 3.501 -2.792 1.00 106.67 178 SER A O 1
ATOM 764 N N . LEU A 1 179 ? -17.843 3.875 -4.919 1.00 97.38 179 LEU A N 1
ATOM 765 C CA . LEU A 1 179 ? -19.256 4.020 -4.599 1.00 99.58 179 LEU A CA 1
ATOM 766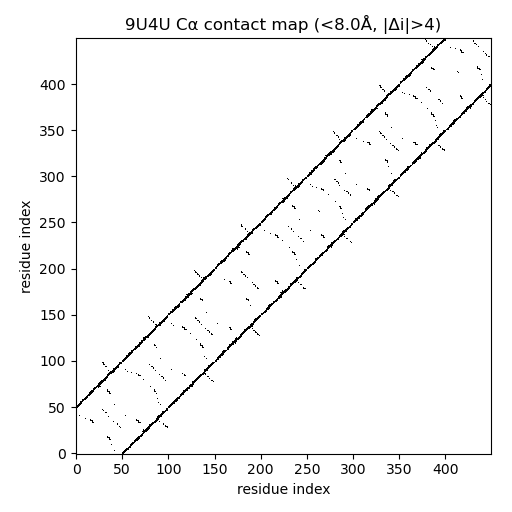 C C . LEU A 1 179 ? -19.864 2.641 -4.359 1.00 100.52 179 LEU A C 1
ATOM 767 O O . LEU A 1 179 ? -19.155 1.658 -4.129 1.00 99.70 179 LEU A O 1
ATOM 772 N N . ASP A 1 180 ? -21.196 2.568 -4.377 1.00 105.21 180 ASP A N 1
ATOM 773 C CA . ASP A 1 180 ? -21.906 1.315 -4.154 1.00 106.84 180 ASP A CA 1
ATOM 774 C C . ASP A 1 180 ? -21.333 0.206 -5.022 1.00 111.02 180 ASP A C 1
ATOM 775 O O . ASP A 1 180 ? -20.867 0.449 -6.135 1.00 115.78 180 ASP A O 1
ATOM 780 N N . ASN A 1 181 ? -21.340 -1.011 -4.486 1.00 110.93 181 ASN A N 1
ATOM 781 C CA . ASN A 1 181 ? -20.860 -2.178 -5.211 1.00 107.88 181 ASN A CA 1
ATOM 782 C C 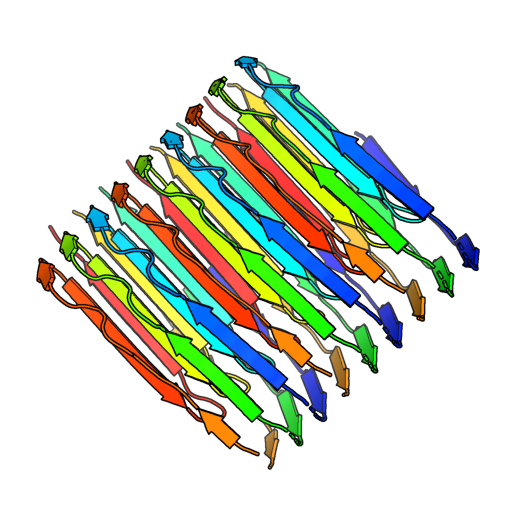. ASN A 1 181 ? -21.482 -3.416 -4.591 1.00 107.57 181 ASN A C 1
ATOM 783 O O . ASN A 1 181 ? -21.984 -3.383 -3.465 1.00 114.44 181 ASN A O 1
ATOM 788 N N . HIS A 1 182 ? -21.441 -4.511 -5.340 1.00 110.28 182 HIS A N 1
ATOM 789 C CA . HIS A 1 182 ? -22.024 -5.779 -4.910 1.00 114.66 182 HIS A CA 1
ATOM 790 C C . HIS A 1 182 ? -20.951 -6.858 -4.998 1.00 114.44 182 HIS A C 1
ATOM 791 O O . HIS A 1 182 ? -20.723 -7.431 -6.068 1.00 118.78 182 HIS A O 1
ATOM 798 N N . PHE A 1 183 ? -20.295 -7.135 -3.877 1.00 104.72 183 PHE A N 1
ATOM 799 C CA . PHE A 1 183 ? -19.316 -8.209 -3.787 1.00 104.92 183 PHE A CA 1
ATOM 800 C C . PHE A 1 183 ? -19.980 -9.420 -3.147 1.00 106.57 183 PHE A C 1
ATOM 801 O O . PHE A 1 183 ? -20.488 -9.332 -2.024 1.00 108.91 183 PHE A O 1
ATOM 809 N N . LEU A 1 184 ? -19.974 -10.545 -3.856 1.00 118.96 184 LEU A N 1
ATOM 810 C CA . LEU A 1 184 ? -20.549 -11.778 -3.343 1.00 122.47 184 LEU A CA 1
ATOM 811 C C . LEU A 1 184 ? -19.607 -12.930 -3.654 1.00 122.88 184 LEU A C 1
ATOM 812 O O . LEU A 1 184 ? -19.009 -12.979 -4.733 1.00 122.53 184 LEU A O 1
ATOM 817 N N . ASN A 1 185 ? -19.473 -13.849 -2.703 1.00 136.62 185 ASN A N 1
ATOM 818 C CA . ASN A 1 185 ? -18.602 -15.005 -2.872 1.00 137.88 185 ASN A CA 1
ATOM 819 C C . ASN A 1 185 ? -19.253 -16.262 -2.310 1.00 135.51 185 ASN A C 1
ATOM 820 O O . ASN A 1 185 ? -20.194 -16.183 -1.521 1.00 136.33 185 ASN A O 1
ATOM 825 N N . VAL A 1 198 ? -13.228 -19.906 -3.553 1.00 113.48 198 VAL A N 1
ATOM 826 C CA . VAL A 1 198 ? -12.585 -18.673 -3.987 1.00 112.93 198 VAL A CA 1
ATOM 827 C C . VAL A 1 198 ? -11.352 -18.402 -3.138 1.00 110.85 198 VAL A C 1
ATOM 828 O O . VAL A 1 198 ? -11.439 -18.307 -1.916 1.00 114.57 198 VAL A O 1
ATOM 832 N N . VAL A 1 199 ? -10.200 -18.278 -3.792 1.00 99.53 199 VAL A N 1
ATOM 833 C CA . VAL A 1 199 ? -8.924 -18.090 -3.115 1.00 97.20 199 VAL A CA 1
ATOM 834 C C . VAL A 1 199 ? -8.240 -16.859 -3.692 1.00 98.80 199 VAL A C 1
ATOM 835 O O . VAL A 1 199 ? -8.139 -16.708 -4.914 1.00 104.12 199 VAL A O 1
ATOM 839 N N . ASN A 1 200 ? -7.772 -15.979 -2.810 1.00 93.09 200 ASN A N 1
ATOM 840 C CA . ASN A 1 200 ? -7.068 -14.761 -3.198 1.00 91.53 200 ASN A CA 1
ATOM 841 C C . ASN A 1 200 ? -5.697 -14.775 -2.539 1.00 91.80 200 ASN A C 1
ATOM 842 O O . ASN A 1 200 ? -5.598 -14.871 -1.313 1.00 100.16 200 ASN A O 1
ATOM 847 N N . ASN A 1 201 ? -4.644 -14.680 -3.346 1.00 79.84 201 ASN A N 1
ATOM 848 C CA . ASN A 1 201 ? -3.275 -14.694 -2.850 1.00 79.03 201 ASN A CA 1
ATOM 849 C C . ASN A 1 201 ? -2.560 -13.434 -3.307 1.00 78.52 201 ASN A C 1
ATOM 850 O O . ASN A 1 201 ? -2.386 -13.216 -4.510 1.00 87.12 201 ASN A O 1
ATOM 855 N N . ALA A 1 202 ? -2.142 -12.616 -2.353 1.00 68.38 202 ALA A N 1
ATOM 856 C CA . ALA A 1 202 ? -1.219 -11.530 -2.617 1.00 68.91 202 ALA A CA 1
ATOM 857 C C . ALA A 1 202 ? 0.198 -12.056 -2.419 1.00 79.25 202 ALA A C 1
ATOM 858 O O . ALA A 1 202 ? 0.415 -13.258 -2.241 1.00 83.92 202 ALA A O 1
ATOM 860 N N . GLY A 1 203 ? 1.180 -11.163 -2.448 1.00 91.08 203 GLY A N 1
ATOM 861 C CA . GLY A 1 203 ? 2.540 -11.616 -2.243 1.00 90.71 203 GLY A CA 1
ATOM 862 C C . GLY A 1 203 ? 3.614 -10.590 -2.516 1.00 83.49 203 GLY A C 1
ATOM 863 O O . GLY A 1 203 ? 3.466 -9.730 -3.388 1.00 86.56 203 GLY A O 1
ATOM 864 N N . LEU A 1 204 ? 4.707 -10.676 -1.765 1.00 85.21 204 LEU A N 1
ATOM 865 C CA . LEU A 1 204 ? 5.875 -9.822 -1.967 1.00 84.66 204 LEU A CA 1
ATOM 866 C C . LEU A 1 204 ? 7.098 -10.641 -1.569 1.00 90.62 204 LEU A C 1
ATOM 867 O O . LEU A 1 204 ? 7.457 -10.694 -0.389 1.00 101.99 204 LEU A O 1
ATOM 872 N N . LEU A 1 205 ? 7.733 -11.276 -2.548 1.00 93.66 205 LEU A N 1
ATOM 873 C CA . LEU A 1 205 ? 8.942 -12.047 -2.294 1.00 95.13 205 LEU A CA 1
ATOM 874 C C . LEU A 1 205 ? 10.120 -11.087 -2.153 1.00 94.23 205 LEU A C 1
ATOM 875 O O . LEU A 1 205 ? 9.943 -9.880 -1.970 1.00 99.12 205 LEU A O 1
ATOM 880 N N . ASN A 1 206 ? 11.340 -11.619 -2.214 1.00 98.46 206 ASN A N 1
ATOM 881 C CA . ASN A 1 206 ? 12.527 -10.813 -1.956 1.00 102.54 206 ASN A CA 1
ATOM 882 C C . ASN A 1 206 ? 12.553 -9.582 -2.847 1.00 104.75 206 ASN A C 1
ATOM 883 O O . ASN A 1 206 ? 12.803 -9.686 -4.047 1.00 109.18 206 ASN A O 1
ATOM 888 N N . SER A 1 207 ? 12.326 -8.410 -2.265 1.00 110.74 207 SER A N 1
ATOM 889 C CA . SER A 1 207 ? 12.165 -7.188 -3.041 1.00 113.61 207 SER A CA 1
ATOM 890 C C . SER A 1 207 ? 12.431 -6.006 -2.124 1.00 114.59 207 SER A C 1
ATOM 891 O O . SER A 1 207 ? 12.574 -6.162 -0.909 1.00 117.35 207 SER A O 1
ATOM 894 N N . ALA A 1 208 ? 12.508 -4.819 -2.725 1.00 110.97 208 ALA A N 1
ATOM 895 C CA . ALA A 1 208 ? 12.709 -3.581 -1.974 1.00 108.50 208 ALA A CA 1
ATOM 896 C C . ALA A 1 208 ? 13.963 -3.655 -1.110 1.00 111.30 208 ALA A C 1
ATOM 897 O O . ALA A 1 208 ? 14.055 -3.004 -0.068 1.00 113.90 208 ALA A O 1
ATOM 899 N N . ASN A 1 209 ? 14.944 -4.442 -1.556 1.00 117.49 209 ASN A N 1
ATOM 900 C CA . ASN A 1 209 ? 16.015 -4.881 -0.667 1.00 117.87 209 ASN A CA 1
ATOM 901 C C . ASN A 1 209 ? 16.853 -3.712 -0.166 1.00 118.36 209 ASN A C 1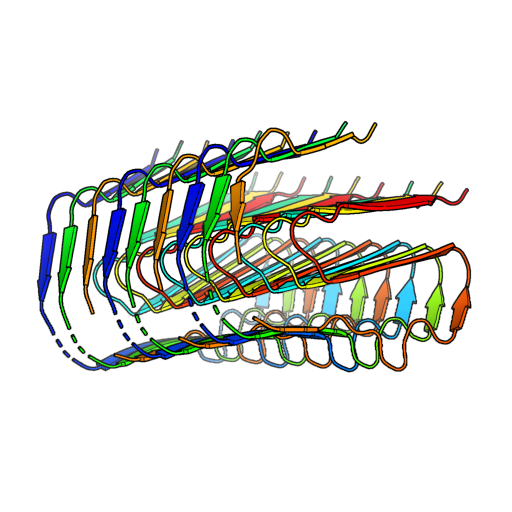
ATOM 902 O O . ASN A 1 209 ? 17.078 -3.575 1.041 1.00 122.00 209 ASN A O 1
ATOM 907 N N . ASN A 1 210 ? 17.333 -2.860 -1.071 1.00 105.35 210 ASN A N 1
ATOM 908 C CA . ASN A 1 210 ? 18.193 -1.735 -0.686 1.00 106.57 210 ASN A CA 1
ATOM 909 C C . ASN A 1 210 ? 17.706 -0.489 -1.421 1.00 107.13 210 ASN A C 1
ATOM 910 O O . ASN A 1 210 ? 18.195 -0.164 -2.505 1.00 112.54 210 ASN A O 1
ATOM 915 N N . ALA A 1 211 ? 16.759 0.216 -0.813 1.00 102.52 211 ALA A N 1
ATOM 916 C CA . ALA A 1 211 ? 16.160 1.404 -1.405 1.00 102.88 211 ALA A CA 1
ATOM 917 C C . ALA A 1 211 ? 16.678 2.637 -0.680 1.00 105.04 211 ALA A C 1
ATOM 918 O O . ALA A 1 211 ? 16.500 2.767 0.535 1.00 108.03 211 ALA A O 1
ATOM 920 N N . SER A 1 212 ? 17.313 3.535 -1.424 1.00 105.56 212 SER A N 1
ATOM 921 C CA . SER A 1 212 ? 17.809 4.794 -0.887 1.00 108.78 212 SER A CA 1
ATOM 922 C C . SER A 1 212 ? 16.887 5.917 -1.343 1.00 108.56 212 SER A C 1
ATOM 923 O O . SER A 1 212 ? 16.629 6.065 -2.542 1.00 106.01 212 SER A O 1
ATOM 926 N N . GLY A 1 213 ? 16.393 6.702 -0.389 1.00 99.12 213 GLY A N 1
ATOM 927 C CA . GLY A 1 213 ? 15.480 7.783 -0.700 1.00 96.87 213 GLY A CA 1
ATOM 928 C C . GLY A 1 213 ? 14.083 7.541 -0.169 1.00 99.53 213 GLY A C 1
ATOM 929 O O . GLY A 1 213 ? 13.858 7.582 1.044 1.00 104.54 213 GLY A O 1
ATOM 930 N N . ASN A 1 214 ? 13.136 7.287 -1.066 1.00 92.90 214 ASN A N 1
ATOM 931 C CA . ASN A 1 214 ? 11.757 7.017 -0.697 1.00 91.11 214 ASN A CA 1
ATOM 932 C C . ASN A 1 214 ? 11.332 5.667 -1.248 1.00 91.62 214 ASN A C 1
ATOM 933 O O . ASN A 1 214 ? 11.800 5.225 -2.300 1.00 98.06 214 ASN A O 1
ATOM 938 N N . ILE A 1 215 ? 10.428 5.015 -0.522 1.00 77.72 215 ILE A N 1
ATOM 939 C CA . ILE A 1 215 ? 9.852 3.759 -0.980 1.00 76.70 215 ILE A CA 1
ATOM 940 C C . ILE A 1 215 ? 8.561 3.489 -0.221 1.00 77.38 215 ILE A C 1
ATOM 941 O O . ILE A 1 215 ? 8.496 3.664 1.000 1.00 92.65 215 ILE A O 1
ATOM 946 N N . GLY A 1 216 ? 7.526 3.067 -0.940 1.00 65.85 216 GLY A N 1
ATOM 947 C CA . GLY A 1 216 ? 6.264 2.720 -0.322 1.00 67.30 216 GLY A CA 1
ATOM 948 C C . GLY A 1 216 ? 5.655 1.490 -0.955 1.00 70.73 216 GLY A C 1
ATOM 949 O O . GLY A 1 216 ? 5.612 1.376 -2.182 1.00 80.79 216 GLY A O 1
ATOM 950 N N . VAL A 1 217 ? 5.182 0.559 -0.135 1.00 59.78 217 VAL A N 1
ATOM 951 C CA . VAL A 1 217 ? 4.644 -0.704 -0.620 1.00 56.72 217 VAL A CA 1
ATOM 952 C C . VAL A 1 217 ? 3.292 -0.943 0.034 1.00 63.68 217 VAL A C 1
ATOM 953 O O . VAL A 1 217 ? 3.148 -0.811 1.253 1.00 76.31 217 VAL A O 1
ATOM 957 N N . ASN A 1 218 ? 2.298 -1.292 -0.779 1.00 67.47 218 ASN A N 1
ATOM 958 C CA . ASN A 1 218 ? 0.968 -1.613 -0.281 1.00 65.38 218 ASN A CA 1
ATOM 959 C C . ASN A 1 218 ? 0.549 -2.951 -0.863 1.00 65.55 218 ASN A C 1
ATOM 960 O O . ASN A 1 218 ? 0.520 -3.114 -2.085 1.00 80.22 218 ASN A O 1
ATOM 965 N N . VAL A 1 219 ? 0.228 -3.902 0.007 1.00 53.24 219 VAL A N 1
ATOM 966 C CA . VAL A 1 219 ? -0.172 -5.243 -0.395 1.00 49.93 219 VAL A CA 1
ATOM 967 C C . VAL A 1 219 ? -1.529 -5.546 0.217 1.00 70.60 219 VAL A C 1
ATOM 968 O O . VAL A 1 219 ? -1.757 -5.286 1.403 1.00 88.52 219 VAL A O 1
ATOM 972 N N . ALA A 1 220 ? -2.433 -6.093 -0.591 1.00 64.79 220 ALA A N 1
ATOM 973 C CA . ALA A 1 220 ? -3.762 -6.430 -0.108 1.00 66.40 220 ALA A CA 1
ATOM 974 C C . ALA A 1 220 ? -4.300 -7.614 -0.891 1.00 69.84 220 ALA A C 1
ATOM 975 O O . ALA A 1 220 ? -3.870 -7.892 -2.012 1.00 78.81 220 ALA A O 1
ATOM 977 N N . ALA A 1 221 ? -5.254 -8.314 -0.282 1.00 74.80 221 ALA A N 1
ATOM 978 C CA . ALA A 1 221 ? -5.896 -9.461 -0.920 1.00 74.42 221 ALA A CA 1
ATOM 979 C C . ALA A 1 221 ? -7.341 -9.487 -0.435 1.00 79.38 221 ALA A C 1
ATOM 980 O O . ALA A 1 221 ? -7.605 -9.858 0.712 1.00 85.47 221 ALA A O 1
ATOM 982 N N . GLY A 1 222 ? -8.266 -9.106 -1.311 1.00 87.60 222 GLY A N 1
ATOM 983 C CA . GLY A 1 222 ? -9.634 -8.907 -0.885 1.00 91.33 222 GLY A CA 1
ATOM 984 C C . GLY A 1 222 ? -10.636 -8.737 -2.004 1.00 95.76 222 GLY A C 1
ATOM 985 O O . GLY A 1 222 ? -10.673 -9.539 -2.939 1.00 95.94 222 GLY A O 1
ATOM 986 N N . ALA A 1 223 ? -11.490 -7.726 -1.892 1.00 90.74 223 ALA A N 1
ATOM 987 C CA . ALA A 1 223 ? -12.491 -7.447 -2.912 1.00 87.21 223 ALA A CA 1
ATOM 988 C C . ALA A 1 223 ? -12.523 -5.993 -3.350 1.00 88.78 223 ALA A C 1
ATOM 989 O O . ALA A 1 223 ? -12.706 -5.720 -4.538 1.00 89.77 223 ALA A O 1
ATOM 991 N N . GLY A 1 224 ? -12.346 -5.050 -2.429 1.00 80.50 224 GLY A N 1
ATOM 992 C CA . GLY A 1 224 ? -12.471 -3.646 -2.766 1.00 80.12 224 GLY A CA 1
ATOM 993 C C . GLY A 1 224 ? -11.399 -2.763 -2.165 1.00 80.47 224 GLY A C 1
ATOM 994 O O . GLY A 1 224 ? -11.666 -1.613 -1.806 1.00 76.38 224 GLY A O 1
ATOM 995 N N . ASN A 1 225 ? -10.183 -3.287 -2.050 1.00 81.92 225 ASN A N 1
ATOM 996 C CA . ASN A 1 225 ? -9.102 -2.550 -1.418 1.00 80.50 225 ASN A CA 1
ATOM 997 C C . ASN A 1 225 ? -8.729 -1.321 -2.246 1.00 76.86 225 ASN A C 1
ATOM 998 O O . ASN A 1 225 ? -9.018 -1.225 -3.439 1.00 82.14 225 ASN A O 1
ATOM 1003 N N . GLN A 1 226 ? -8.087 -0.361 -1.587 1.00 77.93 226 GLN A N 1
ATOM 1004 C CA . GLN A 1 226 ? -7.651 0.861 -2.248 1.00 77.96 226 GLN A CA 1
ATOM 1005 C C . GLN A 1 226 ? -6.247 1.202 -1.779 1.00 82.27 226 GLN A C 1
ATOM 1006 O O . GLN A 1 226 ? -5.971 1.170 -0.577 1.00 92.80 226 GLN A O 1
ATOM 1012 N N . GLN A 1 227 ? -5.372 1.533 -2.724 1.00 75.43 227 GLN A N 1
ATOM 1013 C CA . GLN A 1 227 ? -3.969 1.787 -2.439 1.00 75.07 227 GLN A CA 1
ATOM 1014 C C . GLN A 1 227 ? -3.523 3.071 -3.118 1.00 78.75 227 GLN A C 1
ATOM 1015 O O . GLN A 1 227 ? -3.983 3.405 -4.212 1.00 92.63 227 GLN A O 1
ATOM 1021 N N . SER A 1 228 ? -2.618 3.787 -2.459 1.00 61.64 228 SER A N 1
ATOM 1022 C CA . SER A 1 228 ? -2.090 5.026 -3.008 1.00 66.99 228 SER A CA 1
ATOM 1023 C C . SER A 1 228 ? -0.734 5.306 -2.384 1.00 68.68 228 SER A C 1
ATOM 1024 O O . SER A 1 228 ? -0.474 4.953 -1.232 1.00 81.16 228 SER A O 1
ATOM 1027 N N . ASN A 1 229 ? 0.125 5.958 -3.163 1.00 77.84 229 ASN A N 1
ATOM 1028 C CA . ASN A 1 229 ? 1.464 6.318 -2.722 1.00 76.00 229 ASN A CA 1
ATOM 1029 C C . ASN A 1 229 ? 1.747 7.754 -3.133 1.00 83.28 229 ASN A C 1
ATOM 1030 O O . ASN A 1 229 ? 1.226 8.246 -4.136 1.00 89.69 229 ASN A O 1
ATOM 1035 N N . THR A 1 230 ? 2.585 8.426 -2.347 1.00 84.46 230 THR A N 1
ATOM 1036 C CA . THR A 1 230 ? 2.925 9.820 -2.625 1.00 83.56 230 THR A CA 1
ATOM 1037 C C . THR A 1 230 ? 4.319 10.085 -2.075 1.00 84.91 230 THR A C 1
ATOM 1038 O O . THR A 1 230 ? 4.511 10.086 -0.856 1.00 94.92 230 THR A O 1
ATOM 1042 N N . LEU A 1 231 ? 5.281 10.313 -2.965 1.00 85.95 231 LEU A N 1
ATOM 1043 C CA . LEU A 1 231 ? 6.660 10.549 -2.567 1.00 90.60 231 LEU A CA 1
ATOM 1044 C C . LEU A 1 231 ? 7.205 11.748 -3.327 1.00 92.82 231 LEU A C 1
ATOM 1045 O O . LEU A 1 231 ? 6.771 12.040 -4.443 1.00 99.79 231 LEU A O 1
ATOM 1050 N N . THR A 1 232 ? 8.162 12.440 -2.714 1.00 89.39 232 THR A N 1
ATOM 1051 C CA . THR A 1 232 ? 8.761 13.609 -3.342 1.00 92.03 232 THR A CA 1
ATOM 1052 C C . THR A 1 232 ? 10.109 13.900 -2.703 1.00 93.87 232 THR A C 1
ATOM 1053 O O . THR A 1 232 ? 10.387 13.488 -1.575 1.00 99.26 232 THR A O 1
ATOM 1057 N N . LEU A 1 233 ? 10.938 14.633 -3.443 1.00 104.03 233 LEU A N 1
ATOM 1058 C CA . LEU A 1 233 ? 12.259 15.047 -2.987 1.00 104.18 233 LEU A CA 1
ATOM 1059 C C . LEU A 1 233 ? 12.373 16.556 -3.171 1.00 106.36 233 LEU A C 1
ATOM 1060 O O . LEU A 1 233 ? 11.390 17.244 -3.461 1.00 107.10 233 LEU A O 1
ATOM 1065 N N . GLY A 1 234 ? 13.586 17.071 -2.999 1.00 105.54 234 GLY A N 1
ATOM 1066 C CA . GLY A 1 234 ? 13.855 18.482 -3.203 1.00 105.88 234 GLY A CA 1
ATOM 1067 C C . GLY A 1 234 ? 13.228 19.384 -2.159 1.00 107.98 234 GLY A C 1
ATOM 1068 O O . GLY A 1 234 ? 13.522 20.578 -2.105 1.00 107.81 234 GLY A O 1
ATOM 1069 N N . THR B 1 45 ? -2.546 16.909 -1.696 1.00 130.04 45 THR B N 1
ATOM 1070 C CA . THR B 1 45 ? -3.772 16.540 -1.001 1.00 130.39 45 THR B CA 1
ATOM 1071 C C . THR B 1 45 ? -4.336 15.241 -1.566 1.00 132.68 45 THR B C 1
ATOM 1072 O O . THR B 1 45 ? -4.742 15.181 -2.726 1.00 133.94 45 THR B O 1
ATOM 1076 N N . ASP B 1 46 ? -4.349 14.197 -0.741 1.00 123.64 46 ASP B N 1
ATOM 1077 C CA . ASP B 1 46 ? -4.854 12.892 -1.131 1.00 122.41 46 ASP B CA 1
ATOM 1078 C C . ASP B 1 46 ? -6.172 12.618 -0.422 1.00 120.09 46 ASP B C 1
ATOM 1079 O O . ASP B 1 46 ? -6.473 13.199 0.623 1.00 122.64 46 ASP B O 1
ATOM 1084 N N . THR B 1 47 ? -6.965 11.725 -1.009 1.00 107.37 47 THR B N 1
ATOM 1085 C CA . THR B 1 47 ? -8.253 11.361 -0.439 1.00 106.38 47 THR B CA 1
ATOM 1086 C C . THR B 1 47 ? -8.594 9.940 -0.852 1.00 106.69 47 THR B C 1
ATOM 1087 O O . THR B 1 47 ? -8.362 9.548 -1.998 1.00 112.27 47 THR B O 1
ATOM 1091 N N . GLN B 1 48 ? -9.142 9.174 0.087 1.00 99.22 48 GLN B N 1
ATOM 1092 C CA . GLN B 1 48 ? -9.570 7.803 -0.168 1.00 100.73 48 GLN B CA 1
ATOM 1093 C C . GLN B 1 48 ? -10.898 7.580 0.532 1.00 100.62 48 GLN B C 1
ATOM 1094 O O . GLN B 1 48 ? -10.953 7.559 1.765 1.00 107.16 48 GLN B O 1
ATOM 1100 N N . VAL B 1 49 ? -11.961 7.405 -0.247 1.00 87.57 49 VAL B N 1
ATOM 1101 C CA . VAL B 1 49 ? -13.314 7.347 0.285 1.00 87.95 49 VAL B CA 1
ATOM 1102 C C . VAL B 1 49 ? -13.991 6.078 -0.209 1.00 87.93 49 VAL B C 1
ATOM 1103 O O . VAL B 1 49 ? -13.770 5.634 -1.340 1.00 99.22 49 VAL B O 1
ATOM 1107 N N . SER B 1 50 ? -14.813 5.485 0.652 1.00 93.71 50 SER B N 1
ATOM 1108 C CA . SER B 1 50 ? -15.598 4.307 0.294 1.00 97.85 50 SER B CA 1
ATOM 1109 C C . SER B 1 50 ? -17.025 4.509 0.787 1.00 105.08 50 SER B C 1
ATOM 1110 O O . SER B 1 50 ? -17.279 4.453 1.993 1.00 110.91 50 SER B O 1
ATOM 1113 N N . LYS B 1 51 ? -17.949 4.732 -0.142 1.00 108.86 51 LYS B N 1
ATOM 1114 C CA . LYS B 1 51 ? -19.371 4.824 0.164 1.00 106.69 51 LYS B CA 1
ATOM 1115 C C . LYS B 1 51 ? -19.942 3.416 0.338 1.00 106.88 51 LYS B C 1
ATOM 1116 O O . LYS B 1 51 ? -19.198 2.457 0.557 1.00 106.11 51 LYS B O 1
ATOM 1122 N N . ASP B 1 52 ? -21.271 3.295 0.278 1.00 106.50 52 ASP B N 1
ATOM 1123 C CA . ASP B 1 52 ? -21.961 2.025 0.467 1.00 109.61 52 ASP B CA 1
ATOM 1124 C C . ASP B 1 52 ? -21.291 0.912 -0.323 1.00 112.53 52 ASP B C 1
ATOM 1125 O O . ASP B 1 52 ? -20.793 1.127 -1.428 1.00 117.32 52 ASP B O 1
ATOM 1130 N N . ASN B 1 53 ? -21.267 -0.279 0.270 1.00 109.93 53 ASN B N 1
ATOM 1131 C CA . ASN B 1 53 ? -20.650 -1.448 -0.343 1.00 109.91 53 ASN B CA 1
ATOM 1132 C C . ASN B 1 53 ? -21.173 -2.709 0.328 1.00 111.11 53 ASN B C 1
ATOM 1133 O O . ASN B 1 53 ? -21.100 -2.837 1.553 1.00 114.69 53 ASN B O 1
ATOM 1138 N N . LYS B 1 54 ? -21.701 -3.644 -0.454 1.00 115.91 54 LYS B N 1
ATOM 1139 C CA . LYS B 1 54 ? -22.293 -4.865 0.086 1.00 118.70 54 LYS B CA 1
ATOM 1140 C C . LYS B 1 54 ? -21.312 -6.015 -0.118 1.00 118.85 54 LYS B C 1
ATOM 1141 O O . LYS B 1 54 ? -21.133 -6.504 -1.236 1.00 124.81 54 LYS B O 1
ATOM 1147 N N . PHE B 1 55 ? -20.680 -6.446 0.970 1.00 103.59 55 PHE B N 1
ATOM 1148 C CA . PHE B 1 55 ? -19.783 -7.593 0.962 1.00 105.00 55 PHE B CA 1
ATOM 1149 C C . PHE B 1 55 ? -20.517 -8.788 1.556 1.00 106.21 55 PHE B C 1
ATOM 1150 O O . PHE B 1 55 ? -21.042 -8.705 2.671 1.00 108.03 55 PHE B O 1
ATOM 1158 N N . ASP B 1 56 ? -20.556 -9.891 0.815 1.00 130.22 56 ASP B N 1
ATOM 1159 C CA . ASP B 1 56 ? -21.205 -11.104 1.289 1.00 133.09 56 ASP B CA 1
ATOM 1160 C C . ASP B 1 56 ? -20.330 -12.293 0.928 1.00 133.92 56 ASP B C 1
ATOM 1161 O O . ASP B 1 56 ? -19.959 -12.462 -0.237 1.00 133.97 56 ASP B O 1
ATOM 1166 N N . ASP B 1 57 ? -20.000 -13.106 1.926 1.00 136.44 57 ASP B N 1
ATOM 1167 C CA . ASP B 1 57 ? -19.222 -14.319 1.705 1.00 138.73 57 ASP B CA 1
ATOM 1168 C C . ASP B 1 57 ? -20.056 -15.558 2.008 1.00 136.59 57 ASP B C 1
ATOM 1169 O O . ASP B 1 57 ? -19.626 -16.441 2.749 1.00 135.36 57 ASP B O 1
ATOM 1174 N N . THR B 1 60 ? -13.720 -19.016 1.503 1.00 109.92 60 THR B N 1
ATOM 1175 C CA . THR B 1 60 ? -12.969 -17.906 0.929 1.00 110.17 60 THR B CA 1
ATOM 1176 C C . THR B 1 60 ? -11.611 -17.755 1.607 1.00 106.84 60 THR B C 1
ATOM 1177 O O . THR B 1 60 ? -11.522 -17.664 2.829 1.00 107.20 60 THR B O 1
ATOM 1181 N N . LEU B 1 61 ? -10.553 -17.730 0.801 1.00 105.72 61 LEU B N 1
ATOM 1182 C CA . LEU B 1 61 ? -9.181 -17.652 1.288 1.00 103.29 61 LEU B CA 1
ATOM 1183 C C . LEU B 1 61 ? -8.576 -16.325 0.860 1.00 105.88 61 LEU B C 1
ATOM 1184 O O . LEU B 1 61 ? -8.638 -15.963 -0.320 1.00 111.96 61 LEU B O 1
ATOM 1189 N N . ASN B 1 62 ? -7.987 -15.607 1.812 1.00 92.26 62 ASN B N 1
ATOM 1190 C CA . ASN B 1 62 ? -7.314 -14.340 1.546 1.00 94.20 62 ASN B CA 1
ATOM 1191 C C . ASN B 1 62 ? -5.949 -14.372 2.214 1.00 95.63 62 ASN B C 1
ATOM 1192 O O . ASN B 1 62 ? -5.857 -14.327 3.445 1.00 103.48 62 ASN B O 1
ATOM 1197 N N . ASN B 1 63 ? -4.893 -14.455 1.410 1.00 83.73 63 ASN B N 1
ATOM 1198 C CA . ASN B 1 63 ? -3.527 -14.471 1.915 1.00 82.65 63 ASN B CA 1
ATOM 1199 C C . ASN B 1 63 ? -2.779 -13.268 1.368 1.00 86.12 63 ASN B C 1
ATOM 1200 O O . ASN B 1 63 ? -2.780 -13.032 0.157 1.00 94.55 63 ASN B O 1
ATOM 1205 N N . ALA B 1 64 ? -2.146 -12.514 2.259 1.00 75.83 64 ALA B N 1
ATOM 1206 C CA . ALA B 1 64 ? -1.294 -11.401 1.875 1.00 76.56 64 ALA B CA 1
ATOM 1207 C C . ALA B 1 64 ? -0.065 -11.404 2.765 1.00 82.23 64 ALA B C 1
ATOM 1208 O O . ALA B 1 64 ? -0.181 -11.453 3.992 1.00 87.79 64 ALA B O 1
ATOM 1210 N N . GLY B 1 65 ? 1.110 -11.347 2.148 1.00 74.47 65 GLY B N 1
ATOM 1211 C CA . GLY B 1 65 ? 2.337 -11.454 2.910 1.00 72.78 65 GLY B CA 1
ATOM 1212 C C . GLY B 1 65 ? 3.513 -10.860 2.177 1.00 73.13 65 GLY B C 1
ATOM 1213 O O . GLY B 1 65 ? 3.451 -10.574 0.978 1.00 83.74 65 GLY B O 1
ATOM 1214 N N . ALA B 1 66 ? 4.597 -10.668 2.925 1.00 80.54 66 ALA B N 1
ATOM 1215 C CA . ALA B 1 66 ? 5.856 -10.165 2.389 1.00 84.10 66 ALA B CA 1
ATOM 1216 C C . ALA B 1 66 ? 6.986 -10.991 2.987 1.00 90.46 66 ALA B C 1
ATOM 1217 O O . ALA B 1 66 ? 7.249 -10.908 4.190 1.00 98.99 66 ALA B O 1
ATOM 1219 N N . ASN B 1 67 ? 7.652 -11.784 2.152 1.00 86.66 67 ASN B N 1
ATOM 1220 C CA . ASN B 1 67 ? 8.778 -12.597 2.586 1.00 88.25 67 ASN B CA 1
ATOM 1221 C C . ASN B 1 67 ? 10.022 -11.714 2.682 1.00 87.68 67 ASN B C 1
ATOM 1222 O O . ASN B 1 67 ? 9.928 -10.485 2.707 1.00 87.09 67 ASN B O 1
ATOM 1227 N N . GLY B 1 68 ? 11.202 -12.333 2.752 1.00 92.10 68 GLY B N 1
ATOM 1228 C CA . GLY B 1 68 ? 12.413 -11.581 3.024 1.00 92.49 68 GLY B CA 1
ATOM 1229 C C . GLY B 1 68 ? 12.626 -10.455 2.040 1.00 97.67 68 GLY B C 1
ATOM 1230 O O . GLY B 1 68 ? 13.085 -10.675 0.920 1.00 106.10 68 GLY B O 1
ATOM 1231 N N . SER B 1 69 ? 12.336 -9.233 2.475 1.00 102.30 69 SER B N 1
ATOM 1232 C CA . SER B 1 69 ? 12.231 -8.088 1.580 1.00 104.75 69 SER B CA 1
ATOM 1233 C C . SER B 1 69 ? 12.286 -6.821 2.419 1.00 103.95 69 SER B C 1
ATOM 1234 O O . SER B 1 69 ? 12.116 -6.857 3.638 1.00 100.33 69 SER B O 1
ATOM 1237 N N . LEU B 1 70 ? 12.522 -5.693 1.748 1.00 102.78 70 LEU B N 1
ATOM 1238 C CA . LEU B 1 70 ? 12.716 -4.399 2.409 1.00 100.16 70 LEU B CA 1
ATOM 1239 C C . LEU B 1 70 ? 13.780 -4.469 3.498 1.00 101.10 70 LEU B C 1
ATOM 1240 O O . LEU B 1 70 ? 13.739 -3.699 4.461 1.00 101.61 70 LEU B O 1
ATOM 1245 N N . SER B 1 71 ? 14.741 -5.385 3.354 1.00 111.99 71 SER B N 1
ATOM 1246 C CA . SER B 1 71 ? 15.685 -5.649 4.435 1.00 115.35 71 SER B CA 1
ATOM 1247 C C . SER B 1 71 ? 16.550 -4.433 4.735 1.00 116.19 71 SER B C 1
ATOM 1248 O O . SER B 1 71 ? 16.806 -4.118 5.903 1.00 120.18 71 SER B O 1
ATOM 1251 N N . ASN B 1 72 ? 17.007 -3.736 3.700 1.00 102.78 72 ASN B N 1
ATOM 1252 C CA . ASN B 1 72 ? 17.827 -2.549 3.867 1.00 103.30 72 ASN B CA 1
ATOM 1253 C C . ASN B 1 72 ? 17.088 -1.339 3.318 1.00 10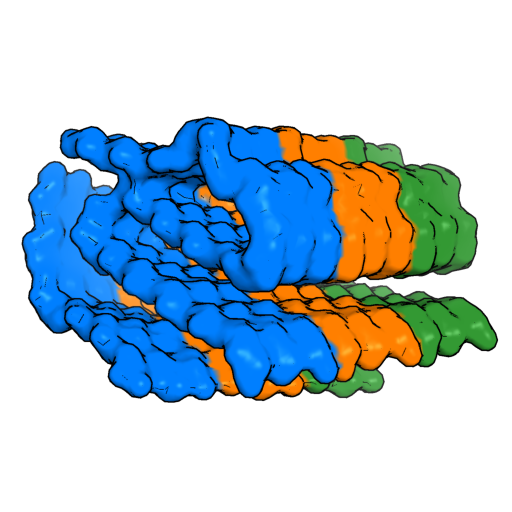5.80 72 ASN B C 1
ATOM 1254 O O . ASN B 1 72 ? 16.261 -1.457 2.409 1.00 110.48 72 ASN B O 1
ATOM 1259 N N . SER B 1 73 ? 17.384 -0.174 3.882 1.00 105.62 73 SER B N 1
ATOM 1260 C CA . SER B 1 73 ? 16.702 1.042 3.469 1.00 106.09 73 SER B CA 1
ATOM 1261 C C . SER B 1 73 ? 17.530 2.249 3.876 1.00 108.08 73 SER B C 1
ATOM 1262 O O . SER B 1 73 ? 18.411 2.164 4.736 1.00 108.42 73 SER B O 1
ATOM 1265 N N . LYS B 1 74 ? 17.230 3.376 3.240 1.00 121.04 74 LYS B N 1
ATOM 1266 C CA . LYS B 1 74 ? 17.830 4.653 3.589 1.00 120.39 74 LYS B CA 1
ATOM 1267 C C . LYS B 1 74 ? 16.789 5.739 3.377 1.00 120.38 74 LYS B C 1
ATOM 1268 O O . LYS B 1 74 ? 16.055 5.729 2.385 1.00 122.03 74 LYS B O 1
ATOM 1274 N N . GLY B 1 75 ? 16.726 6.675 4.318 1.00 106.39 75 GLY B N 1
ATOM 1275 C CA . GLY B 1 75 ? 15.729 7.722 4.251 1.00 103.92 75 GLY B CA 1
ATOM 1276 C C . GLY B 1 75 ? 14.390 7.290 4.810 1.00 102.86 75 GLY B C 1
ATOM 1277 O O . GLY B 1 75 ? 14.224 7.192 6.029 1.00 105.98 75 GLY B O 1
ATOM 1278 N N . ASN B 1 76 ? 13.426 7.025 3.932 1.00 94.58 76 ASN B N 1
ATOM 1279 C CA . ASN B 1 76 ? 12.077 6.664 4.337 1.00 95.74 76 ASN B CA 1
ATOM 1280 C C . ASN B 1 76 ? 11.682 5.325 3.741 1.00 92.71 76 ASN B C 1
ATOM 1281 O O . ASN B 1 76 ? 12.197 4.912 2.699 1.00 95.37 76 ASN B O 1
ATOM 1286 N N . LEU B 1 77 ? 10.758 4.652 4.421 1.00 87.10 77 LEU B N 1
ATOM 1287 C CA . LEU B 1 77 ? 10.202 3.392 3.956 1.00 86.69 77 LEU B CA 1
ATOM 1288 C C . LEU B 1 77 ? 8.859 3.183 4.634 1.00 90.90 77 LEU B C 1
ATOM 1289 O O . LEU B 1 77 ? 8.714 3.445 5.830 1.00 96.15 77 LEU B O 1
ATOM 1294 N N . GLY B 1 78 ? 7.882 2.712 3.868 1.00 78.70 78 GLY B N 1
ATOM 1295 C CA . GLY B 1 78 ? 6.564 2.457 4.415 1.00 70.89 78 GLY B CA 1
ATOM 1296 C C . GLY B 1 78 ? 5.867 1.299 3.740 1.00 75.77 78 GLY B C 1
ATOM 1297 O O . GLY B 1 78 ? 5.792 1.247 2.510 1.00 91.78 78 GLY B O 1
ATOM 1298 N N . ALA B 1 79 ? 5.350 0.362 4.529 1.00 64.77 79 ALA B N 1
ATOM 1299 C CA . ALA B 1 79 ? 4.679 -0.810 3.993 1.00 70.94 79 ALA B CA 1
ATOM 1300 C C . ALA B 1 79 ? 3.376 -1.037 4.742 1.00 78.81 79 ALA B C 1
ATOM 1301 O O . ALA B 1 79 ? 3.310 -0.885 5.963 1.00 88.87 79 ALA B O 1
ATOM 1303 N N . ASN B 1 80 ? 2.335 -1.396 3.994 1.00 77.26 80 ASN B N 1
ATOM 1304 C CA . ASN B 1 80 ? 1.039 -1.720 4.570 1.00 69.83 80 ASN B CA 1
ATOM 1305 C C . ASN B 1 80 ? 0.532 -3.007 3.941 1.00 73.67 80 ASN B C 1
ATOM 1306 O O . ASN B 1 80 ? 0.512 -3.133 2.714 1.00 91.98 80 ASN B O 1
ATOM 1311 N N . ILE B 1 81 ? 0.126 -3.954 4.779 1.00 64.78 81 ILE B N 1
ATOM 1312 C CA . ILE B 1 81 ? -0.348 -5.256 4.332 1.00 68.74 81 ILE B CA 1
ATOM 1313 C C . ILE B 1 81 ? -1.706 -5.520 4.964 1.00 79.36 81 ILE B C 1
ATOM 1314 O O . ILE B 1 81 ? -1.887 -5.319 6.169 1.00 91.31 81 ILE B O 1
ATOM 1319 N N . ALA B 1 82 ? -2.659 -5.965 4.153 1.00 75.05 82 ALA B N 1
ATOM 1320 C CA . ALA B 1 82 ? -3.983 -6.285 4.667 1.00 73.67 82 ALA B CA 1
ATOM 1321 C C . ALA B 1 82 ? -4.569 -7.429 3.858 1.00 79.34 82 ALA B C 1
ATOM 1322 O O . ALA B 1 82 ? -4.205 -7.647 2.701 1.00 89.24 82 ALA B O 1
ATOM 1324 N N . ALA B 1 83 ? -5.484 -8.160 4.488 1.00 81.42 83 ALA B N 1
ATOM 1325 C CA . ALA B 1 83 ? -6.178 -9.273 3.845 1.00 84.97 83 ALA B CA 1
ATOM 1326 C C . ALA B 1 83 ? -7.625 -9.235 4.321 1.00 82.03 83 ALA B C 1
ATOM 1327 O O . ALA B 1 83 ? -7.930 -9.681 5.430 1.00 88.20 83 ALA B O 1
ATOM 1329 N N . GLY B 1 84 ? -8.511 -8.713 3.479 1.00 89.85 84 GLY B N 1
ATOM 1330 C CA . GLY B 1 84 ? -9.876 -8.479 3.899 1.00 94.39 84 GLY B CA 1
ATOM 1331 C C . GLY B 1 84 ? -10.850 -8.250 2.766 1.00 98.84 84 GLY B C 1
ATOM 1332 O O . GLY B 1 84 ? -10.851 -8.995 1.785 1.00 101.77 84 GLY B O 1
ATOM 1333 N N . SER B 1 85 ? -11.718 -7.252 2.909 1.00 94.32 85 SER B N 1
ATOM 1334 C CA . SER B 1 85 ? -12.689 -6.923 1.875 1.00 96.28 85 SER B CA 1
ATOM 1335 C C . SER B 1 85 ? -12.568 -5.488 1.385 1.00 98.37 85 SER B C 1
ATOM 1336 O O . SER B 1 85 ? -12.524 -5.257 0.172 1.00 100.31 85 SER B O 1
ATOM 1339 N N . GLY B 1 86 ? -12.511 -4.517 2.291 1.00 79.34 86 GLY B N 1
ATOM 1340 C CA . GLY B 1 86 ? -12.515 -3.125 1.887 1.00 81.05 86 GLY B CA 1
ATOM 1341 C C . GLY B 1 86 ? -11.432 -2.285 2.528 1.00 80.68 86 GLY B C 1
ATOM 1342 O O . GLY B 1 86 ? -11.662 -1.121 2.865 1.00 78.60 86 GLY B O 1
ATOM 1343 N N . ASN B 1 87 ? -10.247 -2.859 2.697 1.00 88.54 87 ASN B N 1
ATOM 1344 C CA . ASN B 1 87 ? -9.160 -2.152 3.353 1.00 85.89 87 ASN B CA 1
ATOM 1345 C C . ASN B 1 87 ? -8.676 -0.987 2.495 1.00 85.12 87 ASN B C 1
ATOM 1346 O O . ASN B 1 87 ? -8.895 -0.935 1.284 1.00 92.08 87 ASN B O 1
ATOM 1351 N N . GLN B 1 88 ? -8.017 -0.032 3.148 1.00 83.27 88 GLN B N 1
ATOM 1352 C CA . GLN B 1 88 ? -7.497 1.148 2.473 1.00 83.74 88 GLN B CA 1
ATOM 1353 C C . GLN B 1 88 ? -6.057 1.377 2.898 1.00 86.87 88 GLN B C 1
ATOM 1354 O O . GLN B 1 88 ? -5.731 1.253 4.082 1.00 93.95 88 GLN B O 1
ATOM 1360 N N . GLN B 1 89 ? -5.206 1.719 1.937 1.00 88.86 89 GLN B N 1
ATOM 1361 C CA . GLN B 1 89 ? -3.780 1.888 2.170 1.00 88.07 89 GLN B CA 1
ATOM 1362 C C . GLN B 1 89 ? -3.304 3.191 1.550 1.00 90.64 89 GLN B C 1
ATOM 1363 O O . GLN B 1 89 ? -3.775 3.598 0.486 1.00 101.97 89 GLN B O 1
ATOM 1369 N N . ASP B 1 90 ? -2.357 3.841 2.221 1.00 72.71 90 ASP B N 1
ATOM 1370 C CA . ASP B 1 90 ? -1.837 5.110 1.738 1.00 79.78 90 ASP B CA 1
ATOM 1371 C C . ASP B 1 90 ? -0.473 5.327 2.374 1.00 84.04 90 ASP B C 1
ATOM 1372 O O . ASP B 1 90 ? -0.267 5.022 3.550 1.00 93.17 90 ASP B O 1
ATOM 1377 N N . ASN B 1 91 ? 0.451 5.868 1.581 1.00 85.80 91 ASN B N 1
ATOM 1378 C CA . ASN B 1 91 ? 1.804 6.173 2.031 1.00 84.32 91 ASN B CA 1
ATOM 1379 C C . ASN B 1 91 ? 2.181 7.567 1.557 1.00 87.48 91 ASN B C 1
ATOM 1380 O O . ASN B 1 91 ? 1.918 7.924 0.407 1.00 96.06 91 ASN B O 1
ATOM 1385 N N . ALA B 1 92 ? 2.799 8.349 2.439 1.00 84.07 92 ALA B N 1
ATOM 1386 C CA . ALA B 1 92 ? 3.240 9.700 2.114 1.00 81.06 92 ALA B CA 1
ATOM 1387 C C . ALA B 1 92 ? 4.599 9.936 2.748 1.00 90.78 92 ALA B C 1
ATOM 1388 O O . ALA B 1 92 ? 4.728 9.892 3.975 1.00 100.16 92 ALA B O 1
ATOM 1390 N N . ALA B 1 93 ? 5.610 10.185 1.918 1.00 89.89 93 ALA B N 1
ATOM 1391 C CA . ALA B 1 93 ? 6.967 10.392 2.401 1.00 90.72 93 ALA B CA 1
ATOM 1392 C C . ALA B 1 93 ? 7.644 11.475 1.574 1.00 93.00 93 ALA B C 1
ATOM 1393 O O . ALA B 1 93 ? 7.295 11.698 0.413 1.00 100.02 93 ALA B O 1
ATOM 1395 N N . ALA B 1 94 ? 8.616 12.149 2.185 1.00 94.16 94 ALA B N 1
ATOM 1396 C CA . ALA B 1 94 ? 9.323 13.235 1.521 1.00 93.68 94 ALA B CA 1
ATOM 1397 C C . ALA B 1 94 ? 10.670 13.448 2.196 1.00 96.05 94 ALA B C 1
ATOM 1398 O O . ALA B 1 94 ? 10.877 13.050 3.344 1.00 101.53 94 ALA B O 1
ATOM 1400 N N . ILE B 1 95 ? 11.584 14.080 1.462 1.00 104.04 95 ILE B N 1
ATOM 1401 C CA . ILE B 1 95 ? 12.877 14.499 1.994 1.00 106.00 95 ILE B CA 1
ATOM 1402 C C . ILE B 1 95 ? 13.143 15.935 1.567 1.00 107.13 95 ILE B C 1
ATOM 1403 O O . ILE B 1 95 ? 12.908 16.305 0.412 1.00 108.41 95 ILE B O 1
ATOM 1408 N N . THR B 1 96 ? 13.629 16.742 2.510 1.00 113.53 96 THR B N 1
ATOM 1409 C CA . THR B 1 96 ? 14.013 18.131 2.264 1.00 115.42 96 THR B CA 1
ATOM 1410 C C . THR B 1 96 ? 12.856 18.955 1.710 1.00 117.29 96 THR B C 1
ATOM 1411 O O . THR B 1 96 ? 12.564 20.044 2.207 1.00 117.41 96 THR B O 1
ATOM 1415 N N . ASP B 1 110 ? -2.155 17.246 4.224 1.00 134.29 110 ASP B N 1
ATOM 1416 C CA . ASP B 1 110 ? -3.611 17.278 4.144 1.00 136.65 110 ASP B CA 1
ATOM 1417 C C . ASP B 1 110 ? -4.139 16.046 3.420 1.00 137.63 110 ASP B C 1
ATOM 1418 O O . ASP B 1 110 ? -4.335 16.067 2.207 1.00 137.92 110 ASP B O 1
ATOM 1423 N N . ILE B 1 111 ? -4.374 14.973 4.170 1.00 130.03 111 ILE B N 1
ATOM 1424 C CA . ILE B 1 111 ? -4.796 13.694 3.621 1.00 126.79 111 ILE B CA 1
ATOM 1425 C C . ILE B 1 111 ? -6.031 13.233 4.390 1.00 124.78 111 ILE B C 1
ATOM 1426 O O . ILE B 1 111 ? -6.264 13.642 5.529 1.00 126.74 111 ILE B O 1
ATOM 1431 N N . TYR B 1 112 ? -6.826 12.371 3.760 1.00 116.18 112 TYR B N 1
ATOM 1432 C CA . TYR B 1 112 ? -8.061 11.888 4.362 1.00 115.81 112 TYR B CA 1
ATOM 1433 C C . TYR B 1 112 ? -8.215 10.407 4.048 1.00 114.25 112 TYR B C 1
ATOM 1434 O O . TYR B 1 112 ? -7.561 9.869 3.152 1.00 117.18 112 TYR B O 1
ATOM 1443 N N . GLN B 1 113 ? -9.093 9.754 4.805 1.00 101.93 113 GLN B N 1
ATOM 1444 C CA . GLN B 1 113 ? -9.445 8.359 4.555 1.00 101.47 113 GLN B CA 1
ATOM 1445 C C . GLN B 1 113 ? -10.795 8.095 5.196 1.00 102.85 113 GLN B C 1
ATOM 1446 O O . GLN B 1 113 ? -10.870 7.875 6.408 1.00 106.51 113 GLN B O 1
ATOM 1452 N N . GLU B 1 114 ? -11.853 8.107 4.391 1.00 97.60 114 GLU B N 1
ATOM 1453 C CA . GLU B 1 114 ? -13.207 7.924 4.887 1.00 96.05 114 GLU B CA 1
ATOM 1454 C C . GLU B 1 114 ? -13.686 6.523 4.546 1.00 93.68 114 GLU B C 1
ATOM 1455 O O . GLU B 1 114 ? -13.275 5.937 3.542 1.00 103.06 114 GLU B O 1
ATOM 1461 N N . SER B 1 115 ? -14.557 5.988 5.398 1.00 94.70 115 SER B N 1
ATOM 1462 C CA . SER B 1 115 ? -15.193 4.691 5.157 1.00 97.62 115 SER B CA 1
ATOM 1463 C C . SER B 1 115 ? -16.624 4.786 5.680 1.00 103.80 115 SER B C 1
ATOM 1464 O O . SER B 1 115 ? -16.887 4.531 6.858 1.00 109.70 115 SER B O 1
ATOM 1467 N N . LYS B 1 116 ? -17.547 5.142 4.792 1.00 104.10 116 LYS B N 1
ATOM 1468 C CA . LYS B 1 116 ? -18.951 5.299 5.150 1.00 103.69 116 LYS B CA 1
ATOM 1469 C C . LYS B 1 116 ? -19.608 3.923 5.230 1.00 105.72 116 LYS B C 1
ATOM 1470 O O . LYS B 1 116 ? -18.934 2.894 5.318 1.00 107.45 116 LYS B O 1
ATOM 1476 N N . ASP B 1 117 ? -20.940 3.902 5.232 1.00 100.83 117 ASP B N 1
ATOM 1477 C CA . ASP B 1 117 ? -21.711 2.676 5.400 1.00 104.22 117 ASP B CA 1
ATOM 1478 C C . ASP B 1 117 ? -21.230 1.575 4.466 1.00 107.56 117 ASP B C 1
ATOM 1479 O O . ASP B 1 117 ? -21.019 1.804 3.276 1.00 112.03 117 ASP B O 1
ATOM 1484 N N . ASN B 1 118 ? -21.020 0.387 5.027 1.00 102.73 118 ASN B N 1
ATOM 1485 C CA . ASN B 1 118 ? -20.709 -0.805 4.248 1.00 102.61 118 ASN B CA 1
ATOM 1486 C C . ASN B 1 118 ? -21.296 -2.000 4.978 1.00 103.63 118 ASN B C 1
ATOM 1487 O O . ASN B 1 118 ? -21.216 -2.075 6.207 1.00 109.08 118 ASN B O 1
ATOM 1492 N N . LYS B 1 119 ? -21.884 -2.925 4.227 1.00 106.62 119 LYS B N 1
ATOM 1493 C CA . LYS B 1 119 ? -22.504 -4.111 4.811 1.00 109.62 119 LYS B CA 1
ATOM 1494 C C . LYS B 1 119 ? -21.548 -5.288 4.657 1.00 110.02 119 LYS B C 1
ATOM 1495 O O . LYS B 1 119 ? -21.398 -5.844 3.567 1.00 115.55 119 LYS B O 1
ATOM 1501 N N . PHE B 1 120 ? -20.897 -5.665 5.752 1.00 101.81 120 PHE B N 1
ATOM 1502 C CA . PHE B 1 120 ? -20.030 -6.834 5.776 1.00 102.12 120 PHE B CA 1
ATOM 1503 C C . PHE B 1 120 ? -20.794 -8.012 6.365 1.00 103.90 120 PHE B C 1
ATOM 1504 O O . PHE B 1 120 ? -21.275 -7.941 7.500 1.00 104.25 120 PHE B O 1
ATOM 1512 N N . THR B 1 121 ? -20.901 -9.091 5.596 1.00 116.47 121 THR B N 1
ATOM 1513 C CA . THR B 1 121 ? -21.665 -10.251 6.029 1.00 118.76 121 THR B CA 1
ATOM 1514 C C . THR B 1 121 ? -20.939 -11.518 5.603 1.00 119.91 121 THR B C 1
ATOM 1515 O O . THR B 1 121 ? -20.480 -11.625 4.462 1.00 121.61 121 THR B O 1
ATOM 1519 N N . ASN B 1 122 ? -20.843 -12.471 6.525 1.00 127.16 122 ASN B N 1
ATOM 1520 C CA . ASN B 1 122 ? -20.205 -13.751 6.248 1.00 130.21 122 ASN B CA 1
ATOM 1521 C C . ASN B 1 122 ? -20.631 -14.831 7.241 1.00 128.44 122 ASN B C 1
ATOM 1522 O O . ASN B 1 122 ? -20.000 -15.883 7.339 1.00 127.79 122 ASN B O 1
ATOM 1527 N N . THR B 1 125 ? -14.780 -18.386 6.242 1.00 113.16 125 THR B N 1
ATOM 1528 C CA . THR B 1 125 ? -13.707 -17.688 5.543 1.00 112.46 125 THR B CA 1
ATOM 1529 C C . THR B 1 125 ? -12.489 -17.522 6.440 1.00 108.30 125 THR B C 1
ATOM 1530 O O . THR B 1 125 ? -12.617 -17.250 7.631 1.00 109.03 125 THR B O 1
ATOM 1534 N N . GLN B 1 126 ? -11.305 -17.686 5.861 1.00 97.59 126 GLN B N 1
ATOM 1535 C CA . GLN B 1 126 ? -10.047 -17.551 6.582 1.00 94.89 126 GLN B CA 1
ATOM 1536 C C . GLN B 1 126 ? -9.256 -16.401 5.972 1.00 97.70 126 GLN B C 1
ATOM 1537 O O . GLN B 1 126 ? -9.049 -16.362 4.756 1.00 101.60 126 GLN B O 1
ATOM 1543 N N . ASN B 1 127 ? -8.825 -15.466 6.814 1.00 95.05 127 ASN B N 1
ATOM 1544 C CA . ASN B 1 127 ? -8.064 -14.298 6.385 1.00 94.46 127 ASN B CA 1
ATOM 1545 C C . ASN B 1 127 ? -6.670 -14.375 6.993 1.00 94.22 127 ASN B C 1
ATOM 1546 O O . ASN B 1 127 ? -6.526 -14.461 8.216 1.00 101.10 127 ASN B O 1
ATOM 1551 N N . ASN B 1 128 ? -5.650 -14.338 6.142 1.00 82.57 128 ASN B N 1
ATOM 1552 C CA . ASN B 1 128 ? -4.261 -14.432 6.575 1.00 83.43 128 ASN B CA 1
ATOM 1553 C C . ASN B 1 128 ? -3.511 -13.194 6.106 1.00 84.60 128 ASN B C 1
ATOM 1554 O O . ASN B 1 128 ? -3.184 -13.072 4.921 1.00 93.34 128 ASN B O 1
ATOM 1559 N N . ALA B 1 129 ? -3.238 -12.282 7.029 1.00 78.98 129 ALA B N 1
ATOM 1560 C CA . ALA B 1 129 ? -2.335 -11.169 6.784 1.00 83.53 129 ALA B CA 1
ATOM 1561 C C . ALA B 1 129 ? -1.055 -11.425 7.558 1.00 84.46 129 ALA B C 1
ATOM 1562 O O . ALA B 1 129 ? -1.083 -11.557 8.785 1.00 86.44 129 ALA B O 1
ATOM 1564 N N . LEU B 1 130 ? 0.061 -11.496 6.844 1.00 84.12 130 LEU B N 1
ATOM 1565 C CA . LEU B 1 130 ? 1.299 -11.962 7.440 1.00 88.86 130 LEU B CA 1
ATOM 1566 C C . LEU B 1 130 ? 2.444 -11.118 6.910 1.00 85.90 130 LEU B C 1
ATOM 1567 O O . LEU B 1 130 ? 2.342 -10.489 5.855 1.00 89.84 130 LEU B O 1
ATOM 1572 N N . LEU B 1 131 ? 3.532 -11.088 7.672 1.00 81.28 131 LEU B N 1
ATOM 1573 C CA . LEU B 1 131 ? 4.752 -10.430 7.219 1.00 78.49 131 LEU B CA 1
ATOM 1574 C C . LEU B 1 131 ? 5.923 -11.224 7.788 1.00 84.65 131 LEU B C 1
ATOM 1575 O O . LEU B 1 131 ? 6.202 -11.154 8.988 1.00 95.67 131 LEU B O 1
ATOM 1580 N N . ASN B 1 132 ? 6.593 -11.979 6.921 1.00 90.18 132 ASN B N 1
ATOM 1581 C CA . ASN B 1 132 ? 7.792 -12.713 7.301 1.00 91.97 132 ASN B CA 1
ATOM 1582 C C . ASN B 1 132 ? 8.974 -11.759 7.336 1.00 90.90 132 ASN B C 1
ATOM 1583 O O . ASN B 1 132 ? 8.782 -10.541 7.419 1.00 95.19 132 ASN B O 1
ATOM 1588 N N . ASN B 1 133 ? 10.188 -12.305 7.316 1.00 86.29 133 ASN B N 1
ATOM 1589 C CA . ASN B 1 133 ? 11.412 -11.516 7.373 1.00 89.25 133 ASN B CA 1
ATOM 1590 C C . ASN B 1 133 ? 11.305 -10.261 6.517 1.00 95.32 133 ASN B C 1
ATOM 1591 O O . ASN B 1 133 ? 10.985 -10.333 5.331 1.00 101.21 133 ASN B O 1
ATOM 1596 N N . SER B 1 134 ? 11.539 -9.105 7.137 1.00 100.54 134 SER B N 1
ATOM 1597 C CA . SER B 1 134 ? 11.477 -7.835 6.422 1.00 104.09 134 SER B CA 1
ATOM 1598 C C . SER B 1 134 ? 11.960 -6.720 7.341 1.00 105.86 134 SER B C 1
ATOM 1599 O O . SER B 1 134 ? 11.994 -6.866 8.565 1.00 104.75 134 SER B O 1
ATOM 1602 N N . ALA B 1 135 ? 12.323 -5.595 6.722 1.00 105.09 135 ALA B N 1
ATOM 1603 C CA . ALA B 1 135 ? 12.640 -4.353 7.431 1.00 102.16 135 ALA B CA 1
ATOM 1604 C C . ALA B 1 135 ? 13.698 -4.571 8.506 1.00 104.80 135 ALA B C 1
ATOM 1605 O O . ALA B 1 135 ? 13.622 -4.020 9.605 1.00 106.88 135 ALA B O 1
ATOM 1607 N N . ASN B 1 136 ? 14.710 -5.375 8.183 1.00 112.25 136 ASN B N 1
ATOM 1608 C CA . ASN B 1 136 ? 15.655 -5.808 9.206 1.00 114.54 136 ASN B CA 1
ATOM 1609 C C . ASN B 1 136 ? 16.652 -4.710 9.559 1.00 115.63 136 ASN B C 1
ATOM 1610 O O . ASN B 1 136 ? 16.675 -4.222 10.692 1.00 120.54 136 ASN B O 1
ATOM 1615 N N . ASN B 1 137 ? 17.483 -4.306 8.603 1.00 106.14 137 ASN B N 1
ATOM 1616 C CA . ASN B 1 137 ? 18.531 -3.315 8.841 1.00 106.62 137 ASN B CA 1
ATOM 1617 C C . ASN B 1 137 ? 18.195 -2.069 8.032 1.00 108.02 137 ASN B C 1
ATOM 1618 O O . ASN B 1 137 ? 18.550 -1.964 6.857 1.00 113.30 137 ASN B O 1
ATOM 1623 N N . SER B 1 138 ? 17.526 -1.117 8.671 1.00 101.50 138 SER B N 1
ATOM 1624 C CA . SER B 1 138 ? 17.071 0.092 8.006 1.00 102.78 138 SER B CA 1
ATOM 1625 C C . SER B 1 138 ? 17.583 1.316 8.745 1.00 104.76 138 SER B C 1
ATOM 1626 O O . SER B 1 138 ? 17.713 1.313 9.971 1.00 105.13 138 SER B O 1
ATOM 1629 N N . SER B 1 139 ? 17.868 2.368 7.984 1.00 106.90 139 SER B N 1
ATOM 1630 C CA . SER B 1 139 ? 18.301 3.645 8.532 1.00 107.92 139 SER B CA 1
ATOM 1631 C C . SER B 1 139 ? 17.316 4.720 8.102 1.00 108.27 139 SER B C 1
ATOM 1632 O O . SER B 1 139 ? 17.014 4.850 6.911 1.00 106.70 139 SER B O 1
ATOM 1635 N N . GLY B 1 140 ? 16.823 5.489 9.068 1.00 101.04 140 GLY B N 1
ATOM 1636 C CA . GLY B 1 140 ? 15.851 6.523 8.783 1.00 97.49 140 GLY B CA 1
ATOM 1637 C C . GLY B 1 140 ? 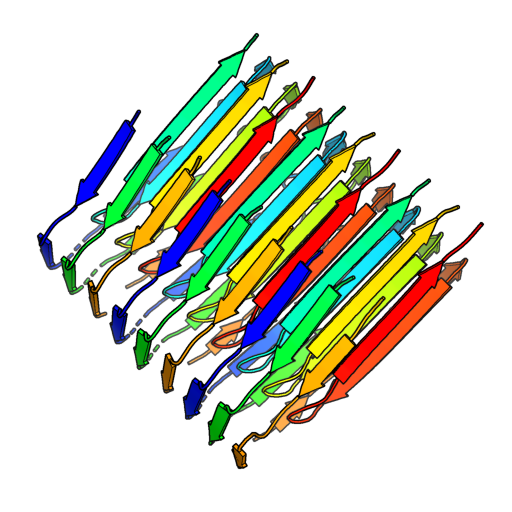14.490 6.244 9.384 1.00 96.21 140 GLY B C 1
ATOM 1638 O O . GLY B 1 140 ? 14.366 6.089 10.602 1.00 98.72 140 GLY B O 1
ATOM 1639 N N . ASN B 1 141 ? 13.463 6.169 8.542 1.00 88.61 141 ASN B N 1
ATOM 1640 C CA . ASN B 1 141 ? 12.089 5.998 8.989 1.00 89.76 141 ASN B CA 1
ATOM 1641 C C . ASN B 1 141 ? 11.504 4.731 8.386 1.00 87.59 141 ASN B C 1
ATOM 1642 O O . ASN B 1 141 ? 11.700 4.451 7.200 1.00 90.82 141 ASN B O 1
ATOM 1647 N N . VAL B 1 142 ? 10.789 3.965 9.205 1.00 78.41 142 VAL B N 1
ATOM 1648 C CA . VAL B 1 142 ? 10.114 2.752 8.760 1.00 83.15 142 VAL B CA 1
ATOM 1649 C C . VAL B 1 142 ? 8.728 2.708 9.384 1.00 83.18 142 VAL B C 1
ATOM 1650 O O . VAL B 1 142 ? 8.573 2.906 10.593 1.00 87.93 142 VAL B O 1
ATOM 1654 N N . GLY B 1 143 ? 7.719 2.446 8.560 1.00 67.92 143 GLY B N 1
ATOM 1655 C CA . GLY B 1 143 ? 6.366 2.300 9.052 1.00 65.74 143 GLY B CA 1
ATOM 1656 C C . GLY B 1 143 ? 5.678 1.085 8.472 1.00 70.76 143 GLY B C 1
ATOM 1657 O O . GLY B 1 143 ? 5.530 0.976 7.252 1.00 85.98 143 GLY B O 1
ATOM 1658 N N . VAL B 1 144 ? 5.253 0.163 9.328 1.00 61.93 144 VAL B N 1
ATOM 1659 C CA . VAL B 1 144 ? 4.641 -1.086 8.896 1.00 62.85 144 VAL B CA 1
ATOM 1660 C C . VAL B 1 144 ? 3.284 -1.227 9.566 1.00 71.85 144 VAL B C 1
ATOM 1661 O O . VAL B 1 144 ? 3.162 -1.063 10.784 1.00 80.08 144 VAL B O 1
ATOM 1665 N N . ASN B 1 145 ? 2.261 -1.528 8.769 1.00 73.34 145 ASN B N 1
ATOM 1666 C CA . ASN B 1 145 ? 0.920 -1.754 9.285 1.00 66.82 145 ASN B CA 1
ATOM 1667 C C . ASN B 1 145 ? 0.374 -3.045 8.699 1.00 69.79 145 ASN B C 1
ATOM 1668 O O . ASN B 1 145 ? 0.367 -3.219 7.478 1.00 86.43 145 ASN B O 1
ATOM 1673 N N . VAL B 1 146 ? -0.079 -3.944 9.568 1.00 58.73 146 VAL B N 1
ATOM 1674 C CA . VAL B 1 146 ? -0.628 -5.232 9.163 1.00 61.76 146 VAL B CA 1
ATOM 1675 C C . VAL B 1 146 ? -2.002 -5.391 9.793 1.00 75.51 146 VAL B C 1
ATOM 1676 O O . VAL B 1 146 ? -2.191 -5.089 10.976 1.00 88.98 146 VAL B O 1
ATOM 1680 N N . ALA B 1 147 ? -2.964 -5.863 9.004 1.00 70.55 147 ALA B N 1
ATOM 1681 C CA . ALA B 1 147 ? -4.314 -6.057 9.510 1.00 69.74 147 ALA B CA 1
ATOM 1682 C C . ALA B 1 147 ? -4.993 -7.163 8.721 1.00 74.48 147 ALA B C 1
ATOM 1683 O O . ALA B 1 147 ? -4.836 -7.259 7.504 1.00 79.02 147 ALA B O 1
ATOM 1685 N N . ALA B 1 148 ? -5.764 -7.989 9.429 1.00 79.14 148 ALA B N 1
ATOM 1686 C CA . ALA B 1 148 ? -6.496 -9.101 8.818 1.00 79.73 148 ALA B CA 1
ATOM 1687 C C . ALA B 1 148 ? -7.957 -8.969 9.238 1.00 81.86 148 ALA B C 1
ATOM 1688 O O . ALA B 1 148 ? -8.380 -9.546 10.244 1.00 85.50 148 ALA B O 1
ATOM 1690 N N . GLY B 1 149 ? -8.726 -8.220 8.455 1.00 88.89 149 GLY B N 1
ATOM 1691 C CA . GLY B 1 149 ? -10.098 -7.940 8.815 1.00 94.34 149 GLY B CA 1
ATOM 1692 C C . GLY B 1 149 ? -11.017 -7.768 7.627 1.00 97.56 149 GLY B C 1
ATOM 1693 O O . GLY B 1 149 ? -10.992 -8.580 6.700 1.00 96.10 149 GLY B O 1
ATOM 1694 N N . GLN B 1 150 ? -11.858 -6.748 7.661 1.00 98.13 150 GLN B N 1
ATOM 1695 C CA . GLN B 1 150 ? -12.728 -6.451 6.530 1.00 97.07 150 GLN B CA 1
ATOM 1696 C C . GLN B 1 150 ? -12.675 -4.994 6.097 1.00 95.06 150 GLN B C 1
ATOM 1697 O O . GLN B 1 150 ? -12.736 -4.716 4.897 1.00 95.25 150 GLN B O 1
ATOM 1703 N N . GLY B 1 151 ? -12.557 -4.060 7.035 1.00 77.15 151 GLY B N 1
ATOM 1704 C CA . GLY B 1 151 ? -12.598 -2.653 6.690 1.00 79.00 151 GLY B CA 1
ATOM 1705 C C . GLY B 1 151 ? -11.506 -1.828 7.333 1.00 81.85 151 GLY B C 1
ATOM 1706 O O . GLY B 1 151 ? -11.735 -0.678 7.714 1.00 79.61 151 GLY B O 1
ATOM 1707 N N . ASN B 1 152 ? -10.314 -2.400 7.457 1.00 87.59 152 ASN B N 1
ATOM 1708 C CA . ASN B 1 152 ? -9.220 -1.710 8.118 1.00 82.69 152 ASN B CA 1
ATOM 1709 C C . ASN B 1 152 ? -8.709 -0.553 7.263 1.00 78.66 152 ASN B C 1
ATOM 1710 O O . ASN B 1 152 ? -8.937 -0.490 6.054 1.00 81.67 152 ASN B O 1
ATOM 1715 N N . GLN B 1 153 ? -8.015 0.375 7.914 1.00 78.31 153 GLN B N 1
ATOM 1716 C CA . GLN B 1 153 ? -7.448 1.535 7.241 1.00 81.45 153 GLN B CA 1
ATOM 1717 C C . GLN B 1 153 ? -6.016 1.731 7.705 1.00 84.74 153 GLN B C 1
ATOM 1718 O O . GLN B 1 153 ? -5.722 1.590 8.895 1.00 91.11 153 GLN B O 1
ATOM 1724 N N . GLN B 1 154 ? -5.132 2.065 6.768 1.00 81.44 154 GLN B N 1
ATOM 1725 C CA . GLN B 1 154 ? -3.705 2.150 7.030 1.00 79.16 154 GLN B CA 1
ATOM 1726 C C . GLN B 1 154 ? -3.142 3.441 6.455 1.00 81.44 154 GLN B C 1
ATOM 1727 O O . GLN B 1 154 ? -3.634 3.951 5.445 1.00 91.92 154 GLN B O 1
ATOM 1733 N N . LYS B 1 155 ? -2.104 3.963 7.103 1.00 76.13 155 LYS B N 1
ATOM 1734 C CA . LYS B 1 155 ? -1.492 5.201 6.647 1.00 77.00 155 LYS B CA 1
ATOM 1735 C C . LYS B 1 155 ? -0.091 5.314 7.226 1.00 82.39 155 LYS B C 1
ATOM 1736 O O . LYS B 1 155 ? 0.151 4.928 8.371 1.00 90.21 155 LYS B O 1
ATOM 1742 N N . ASN B 1 156 ? 0.822 5.863 6.425 1.00 83.87 156 ASN B N 1
ATOM 1743 C CA . ASN B 1 156 ? 2.198 6.082 6.849 1.00 84.16 156 ASN B CA 1
ATOM 1744 C C . ASN B 1 156 ? 2.637 7.467 6.400 1.00 84.76 156 ASN B C 1
ATOM 1745 O O . ASN B 1 156 ? 2.533 7.793 5.215 1.00 90.70 156 ASN B O 1
ATOM 1750 N N . ASN B 1 157 ? 3.124 8.272 7.338 1.00 84.52 157 ASN B N 1
ATOM 1751 C CA . ASN B 1 157 ? 3.623 9.611 7.052 1.00 84.79 157 ASN B CA 1
ATOM 1752 C C . ASN B 1 157 ? 5.082 9.697 7.465 1.00 89.71 157 ASN B C 1
ATOM 1753 O O . ASN B 1 157 ? 5.419 9.423 8.621 1.00 98.38 157 ASN B O 1
ATOM 1758 N N . LEU B 1 158 ? 5.944 10.082 6.525 1.00 86.11 158 LEU B N 1
ATOM 1759 C CA . LEU B 1 158 ? 7.380 10.135 6.758 1.00 88.85 158 LEU B CA 1
ATOM 1760 C C . LEU B 1 158 ? 7.929 11.448 6.222 1.00 91.33 158 LEU B C 1
ATOM 1761 O O . LEU B 1 158 ? 7.374 12.033 5.290 1.00 97.93 158 LEU B O 1
ATOM 1766 N N . ALA B 1 159 ? 9.028 11.908 6.817 1.00 86.16 159 ALA B N 1
ATOM 1767 C CA . ALA B 1 159 ? 9.632 13.165 6.400 1.00 87.82 159 ALA B CA 1
ATOM 1768 C C . ALA B 1 159 ? 11.079 13.216 6.864 1.00 91.36 159 ALA B C 1
ATOM 1769 O O . ALA B 1 159 ? 11.460 12.572 7.844 1.00 94.09 159 ALA B O 1
ATOM 1771 N N . ILE B 1 160 ? 11.881 13.993 6.138 1.00 106.24 160 ILE B N 1
ATOM 1772 C CA . ILE B 1 160 ? 13.273 14.259 6.490 1.00 107.20 160 ILE B CA 1
ATOM 1773 C C . ILE B 1 160 ? 13.523 15.753 6.341 1.00 108.77 160 ILE B C 1
ATOM 1774 O O . ILE B 1 160 ? 13.124 16.360 5.342 1.00 106.98 160 ILE B O 1
ATOM 1779 N N . VAL B 1 161 ? 14.191 16.338 7.333 1.00 114.91 161 VAL B N 1
ATOM 1780 C CA . VAL B 1 161 ? 14.490 17.770 7.358 1.00 115.96 161 VAL B CA 1
ATOM 1781 C C . VAL B 1 161 ? 13.220 18.598 7.185 1.00 115.48 161 VAL B C 1
ATOM 1782 O O . VAL B 1 161 ? 12.142 18.199 7.626 1.00 115.21 161 VAL B O 1
ATOM 1786 N N . ASN B 1 173 ? -1.418 17.587 7.893 1.00 133.53 173 ASN B N 1
ATOM 1787 C CA . ASN B 1 173 ? -2.574 17.048 8.595 1.00 134.71 173 ASN B CA 1
ATOM 1788 C C . ASN B 1 173 ? -2.786 15.578 8.257 1.00 135.39 173 ASN B C 1
ATOM 1789 O O . ASN B 1 173 ? -2.136 15.036 7.364 1.00 134.27 173 ASN B O 1
ATOM 1794 N N . THR B 1 174 ? -3.699 14.940 8.983 1.00 127.07 174 THR B N 1
ATOM 1795 C CA . THR B 1 174 ? -4.012 13.528 8.813 1.00 124.92 174 THR B CA 1
ATOM 1796 C C . THR B 1 174 ? -5.352 13.270 9.484 1.00 123.72 174 THR B C 1
ATOM 1797 O O . THR B 1 174 ? -5.645 13.822 10.548 1.00 127.64 174 THR B O 1
ATOM 1801 N N . GLU B 1 175 ? -6.162 12.424 8.854 1.00 107.64 175 GLU B N 1
ATOM 1802 C CA . GLU B 1 175 ? -7.465 12.102 9.413 1.00 108.41 175 GLU B CA 1
ATOM 1803 C C . GLU B 1 175 ? -7.927 10.770 8.846 1.00 106.75 175 GLU B C 1
ATOM 1804 O O . GLU B 1 175 ? -7.800 10.517 7.646 1.00 110.71 175 GLU B O 1
ATOM 1810 N N . GLN B 1 176 ? -8.462 9.927 9.725 1.00 93.45 176 GLN B N 1
ATOM 1811 C CA . GLN B 1 176 ? -8.939 8.602 9.348 1.00 93.09 176 GLN B CA 1
ATOM 1812 C C . GLN B 1 176 ? -10.228 8.329 10.103 1.00 97.22 176 GLN B C 1
ATOM 1813 O O . GLN B 1 176 ? -10.198 8.086 11.313 1.00 103.94 176 GLN B O 1
ATOM 1819 N N . VAL B 1 177 ? -11.354 8.361 9.395 1.00 89.14 177 VAL B N 1
ATOM 1820 C CA . VAL B 1 177 ? -12.667 8.229 10.011 1.00 89.28 177 VAL B CA 1
ATOM 1821 C C . VAL B 1 177 ? -13.349 6.987 9.459 1.00 85.76 177 VAL B C 1
ATOM 1822 O O . VAL B 1 177 ? -13.094 6.576 8.323 1.00 93.00 177 VAL B O 1
ATOM 1826 N N . SER B 1 178 ? -14.200 6.380 10.280 1.00 90.85 178 SER B N 1
ATOM 1827 C CA . SER B 1 178 ? -14.989 5.219 9.874 1.00 92.74 178 SER B CA 1
ATOM 1828 C C . SER B 1 178 ? -16.415 5.458 10.356 1.00 98.16 178 SER B C 1
ATOM 1829 O O . SER B 1 178 ? -16.701 5.342 11.551 1.00 106.67 178 SER B O 1
ATOM 1832 N N . LEU B 1 179 ? -17.305 5.783 9.425 1.00 97.38 179 LEU B N 1
ATOM 1833 C CA . LEU B 1 179 ? -18.694 6.078 9.746 1.00 99.58 179 LEU B CA 1
ATOM 1834 C C . LEU B 1 179 ? -19.445 4.772 9.986 1.00 100.52 179 LEU B C 1
ATOM 1835 O O . LEU B 1 179 ? -18.845 3.719 10.216 1.00 99.70 179 LEU B O 1
ATOM 1840 N N . ASP B 1 180 ? -20.777 4.841 9.970 1.00 105.21 180 ASP B N 1
ATOM 1841 C CA . ASP B 1 180 ? -21.617 3.671 10.193 1.00 106.84 180 ASP B CA 1
ATOM 1842 C C . ASP B 1 180 ? -21.166 2.507 9.325 1.00 111.02 180 ASP B C 1
ATOM 1843 O O . ASP B 1 180 ? -20.678 2.699 8.211 1.00 115.78 180 ASP B O 1
ATOM 1848 N N . ASN B 1 181 ? -21.302 1.298 9.861 1.00 110.93 181 ASN B N 1
ATOM 1849 C CA . ASN B 1 181 ? -20.950 0.086 9.135 1.00 107.88 181 ASN B CA 1
ATOM 1850 C C . ASN B 1 181 ? -21.700 -1.078 9.756 1.00 107.57 181 ASN B C 1
ATOM 1851 O O . ASN B 1 181 ? -22.195 -0.992 10.883 1.00 114.44 181 ASN B O 1
ATOM 1856 N N . HIS B 1 182 ? -21.777 -2.171 9.007 1.00 110.28 182 HIS B N 1
ATOM 1857 C CA . HIS B 1 182 ? -22.491 -3.370 9.438 1.00 114.66 182 HIS B CA 1
ATOM 1858 C C . HIS B 1 182 ? -21.539 -4.557 9.349 1.00 114.44 182 HIS B C 1
ATOM 1859 O O . HIS B 1 182 ? -21.375 -5.151 8.279 1.00 118.78 182 HIS B O 1
ATOM 1866 N N . PHE B 1 183 ? -20.916 -4.903 10.469 1.00 104.72 183 PHE B N 1
ATOM 1867 C CA . PHE B 1 183 ? -20.057 -6.075 10.558 1.00 104.92 183 PHE B CA 1
ATOM 1868 C C . PHE B 1 183 ? -20.845 -7.208 11.199 1.00 106.57 183 PHE B C 1
ATOM 1869 O O . PHE B 1 183 ? -21.340 -7.067 12.322 1.00 108.91 183 PHE B O 1
ATOM 1877 N N . LEU B 1 184 ? -20.960 -8.328 10.490 1.00 118.96 184 LEU B N 1
ATOM 1878 C CA . LEU B 1 184 ? -21.663 -9.492 11.004 1.00 122.47 184 LEU B CA 1
ATOM 1879 C C . LEU B 1 184 ? -20.849 -10.738 10.692 1.00 122.88 184 LEU B C 1
ATOM 1880 O O . LEU B 1 184 ? -20.261 -10.850 9.612 1.00 122.53 184 LEU B O 1
ATOM 1885 N N . ASN B 1 185 ? -20.813 -11.666 11.643 1.00 136.62 185 ASN B N 1
ATOM 1886 C CA . ASN B 1 185 ? -20.070 -12.908 11.473 1.00 137.88 185 ASN B CA 1
ATOM 1887 C C . ASN B 1 185 ? -20.851 -14.089 12.036 1.00 135.51 185 ASN B C 1
ATOM 1888 O O . ASN B 1 185 ? -21.778 -13.910 12.825 1.00 136.33 185 ASN B O 1
ATOM 1893 N N . VAL B 1 198 ? -15.250 -18.354 10.787 1.00 113.48 198 VAL B N 1
ATOM 1894 C CA . VAL B 1 198 ? -14.480 -17.197 10.353 1.00 112.93 198 VAL B CA 1
ATOM 1895 C C . VAL B 1 198 ? -13.224 -17.059 11.201 1.00 110.85 198 VAL B C 1
ATOM 1896 O O . VAL B 1 198 ? -13.299 -16.955 12.423 1.00 114.57 198 VAL B O 1
ATOM 1900 N N . VAL B 1 199 ? -12.066 -17.058 10.546 1.00 99.53 199 VAL B N 1
ATOM 1901 C CA . VAL B 1 199 ? -10.777 -17.008 11.222 1.00 97.20 199 VAL B CA 1
ATOM 1902 C C . VAL B 1 199 ? -9.966 -15.857 10.644 1.00 98.80 199 VAL B C 1
ATOM 1903 O O . VAL B 1 199 ? -9.850 -15.717 9.422 1.00 104.12 199 VAL B O 1
ATOM 1907 N N . ASN B 1 200 ? -9.406 -15.032 11.525 1.00 93.09 200 ASN B N 1
ATOM 1908 C CA . ASN B 1 200 ? -8.576 -13.895 11.137 1.00 91.53 200 ASN B CA 1
ATOM 1909 C C . ASN B 1 200 ? -7.214 -14.056 11.794 1.00 91.80 200 ASN B C 1
ATOM 1910 O O . ASN B 1 200 ? -7.125 -14.162 13.020 1.00 100.16 200 ASN B O 1
ATOM 1915 N N . ASN B 1 201 ? -6.158 -14.073 10.987 1.00 79.84 201 ASN B N 1
ATOM 1916 C CA . ASN B 1 201 ? -4.798 -14.233 11.481 1.00 79.03 201 ASN B CA 1
ATOM 1917 C C . ASN B 1 201 ? -3.953 -13.057 11.024 1.00 78.52 201 ASN B C 1
ATOM 1918 O O . ASN B 1 201 ? -3.758 -12.858 9.820 1.00 87.12 201 ASN B O 1
ATOM 1923 N N . ALA B 1 202 ? -3.449 -12.288 11.977 1.00 68.38 202 ALA B N 1
ATOM 1924 C CA . ALA B 1 202 ? -2.416 -11.307 11.712 1.00 68.91 202 ALA B CA 1
ATOM 1925 C C . ALA B 1 202 ? -1.063 -11.981 11.909 1.00 79.25 202 ALA B C 1
ATOM 1926 O O . ALA B 1 202 ? -0.975 -13.199 12.087 1.00 83.92 202 ALA B O 1
ATOM 1928 N N . GLY B 1 203 ? 0.009 -11.197 11.879 1.00 91.08 203 GLY B N 1
ATOM 1929 C CA . GLY B 1 203 ? 1.313 -11.793 12.083 1.00 90.71 203 GLY B CA 1
ATOM 1930 C C . GLY B 1 203 ? 2.490 -10.887 11.809 1.00 83.49 203 GLY B C 1
ATOM 1931 O O . GLY B 1 203 ? 2.434 -10.016 10.937 1.00 86.56 203 GLY B O 1
ATOM 1932 N N . LEU B 1 204 ? 3.568 -11.089 12.559 1.00 85.21 204 LEU B N 1
ATOM 1933 C CA . LEU B 1 204 ? 4.821 -10.365 12.356 1.00 84.66 204 LEU B CA 1
ATOM 1934 C C . LEU B 1 204 ? 5.950 -11.309 12.753 1.00 90.62 204 LEU B C 1
ATOM 1935 O O . LEU B 1 204 ? 6.302 -11.400 13.933 1.00 101.99 204 LEU B O 1
ATOM 1940 N N . LEU B 1 205 ? 6.512 -12.008 11.773 1.00 93.66 205 LEU B N 1
ATOM 1941 C CA . LEU B 1 205 ? 7.633 -12.904 12.026 1.00 95.13 205 LEU B CA 1
ATOM 1942 C C . LEU B 1 205 ? 8.906 -12.075 12.166 1.00 94.23 205 LEU B C 1
ATOM 1943 O O . LEU B 1 205 ? 8.859 -10.856 12.349 1.00 99.12 205 LEU B O 1
ATOM 1948 N N . ASN B 1 206 ? 10.063 -12.734 12.104 1.00 98.46 206 ASN B N 1
ATOM 1949 C CA . ASN B 1 206 ? 11.329 -12.059 12.361 1.00 102.54 206 ASN B CA 1
ATOM 1950 C C . ASN B 1 206 ? 11.485 -10.838 11.470 1.00 104.75 206 ASN B C 1
ATOM 1951 O O . ASN B 1 206 ? 11.722 -10.968 10.270 1.00 109.18 206 ASN B O 1
ATOM 1956 N N . SER B 1 207 ? 11.385 -9.648 12.052 1.00 110.74 207 SER B N 1
ATOM 1957 C CA . SER B 1 207 ? 11.355 -8.416 11.276 1.00 113.61 207 SER B CA 1
ATOM 1958 C C . SER B 1 207 ? 11.746 -7.269 12.193 1.00 114.59 207 SER B C 1
ATOM 1959 O O . SER B 1 207 ? 11.872 -7.440 13.408 1.00 117.35 207 SER B O 1
ATOM 1962 N N . ALA B 1 208 ? 11.948 -6.097 11.592 1.00 110.97 208 ALA B N 1
ATOM 1963 C CA . ALA B 1 208 ? 12.281 -4.888 12.343 1.00 108.50 208 ALA B CA 1
ATOM 1964 C C . ALA B 1 208 ? 13.521 -5.095 13.206 1.00 111.30 208 ALA B C 1
ATOM 1965 O O . ALA B 1 208 ? 13.682 -4.458 14.247 1.00 113.90 208 ALA B O 1
ATOM 1967 N N . ASN B 1 209 ? 14.412 -5.982 12.759 1.00 117.49 209 ASN B N 1
ATOM 1968 C CA . ASN B 1 209 ? 15.431 -6.533 13.647 1.00 117.87 209 ASN B CA 1
ATOM 1969 C C . ASN B 1 209 ? 16.389 -5.460 14.147 1.00 118.36 209 ASN B C 1
ATOM 1970 O O . ASN B 1 209 ? 16.628 -5.348 15.354 1.00 122.00 209 ASN B O 1
ATOM 1975 N N . ASN B 1 210 ? 16.956 -4.664 13.241 1.00 105.35 210 ASN B N 1
ATOM 1976 C CA . ASN B 1 210 ? 17.932 -3.637 13.626 1.00 106.57 210 ASN B CA 1
ATOM 1977 C C . ASN B 1 210 ? 17.580 -2.346 12.891 1.00 107.13 210 ASN B C 1
ATOM 1978 O O . ASN B 1 210 ? 18.100 -2.075 11.807 1.00 112.54 210 ASN B O 1
ATOM 1983 N N . ALA B 1 211 ? 16.714 -1.544 13.500 1.00 102.52 211 ALA B N 1
ATOM 1984 C CA . ALA B 1 211 ? 16.244 -0.299 12.908 1.00 102.88 211 ALA B CA 1
ATOM 1985 C C . ALA B 1 211 ? 16.891 0.872 13.633 1.00 105.04 211 ALA B C 1
ATOM 1986 O O . ALA B 1 211 ? 16.729 1.020 14.848 1.00 108.03 211 ALA B O 1
ATOM 1988 N N . SER B 1 212 ? 17.618 1.697 12.888 1.00 105.56 212 SER B N 1
ATOM 1989 C CA . SER B 1 212 ? 18.246 2.896 13.425 1.00 108.78 212 SER B CA 1
ATOM 1990 C C . SER B 1 212 ? 17.448 4.111 12.970 1.00 108.56 212 SER B C 1
ATOM 1991 O O . SER B 1 212 ? 17.207 4.285 11.771 1.00 106.01 212 SER B O 1
ATOM 1994 N N . GLY B 1 213 ? 17.042 4.944 13.924 1.00 99.12 213 GLY B N 1
ATOM 1995 C CA . GLY B 1 213 ? 16.249 6.116 13.614 1.00 96.87 213 GLY B CA 1
ATOM 1996 C C . GLY B 1 213 ? 14.834 6.024 14.146 1.00 99.53 213 GLY B C 1
ATOM 1997 O O . GLY B 1 213 ? 14.616 6.089 15.359 1.00 104.54 213 GLY B O 1
ATOM 1998 N N . ASN B 1 214 ? 13.865 5.873 13.250 1.00 92.90 214 ASN B N 1
ATOM 1999 C CA . ASN B 1 214 ? 12.465 5.751 13.620 1.00 91.11 214 ASN B CA 1
ATOM 2000 C C . ASN B 1 214 ? 11.898 4.454 13.069 1.00 91.62 214 ASN B C 1
ATOM 2001 O O . ASN B 1 214 ? 12.316 3.965 12.017 1.00 98.06 214 ASN B O 1
ATOM 2006 N N . ILE B 1 215 ? 10.931 3.902 13.796 1.00 77.72 215 ILE B N 1
ATOM 2007 C CA . ILE B 1 215 ? 10.224 2.715 13.339 1.00 76.70 215 ILE B CA 1
ATOM 2008 C C . ILE B 1 215 ? 8.912 2.584 14.099 1.00 77.38 215 ILE B C 1
ATOM 2009 O O . ILE B 1 215 ? 8.867 2.765 15.320 1.00 92.65 215 ILE B O 1
ATOM 2014 N N . GLY B 1 216 ? 7.837 2.275 13.381 1.00 65.85 216 GLY B N 1
ATOM 2015 C CA . GLY B 1 216 ? 6.546 2.064 14.000 1.00 67.30 216 GLY B CA 1
ATOM 2016 C C . GLY B 1 216 ? 5.809 0.906 13.368 1.00 70.73 216 GLY B C 1
ATOM 2017 O O . GLY B 1 216 ? 5.753 0.798 12.141 1.00 80.79 216 GLY B O 1
ATOM 2018 N N . VAL B 1 217 ? 5.240 0.031 14.188 1.00 59.78 217 VAL B N 1
ATOM 2019 C CA . VAL B 1 217 ? 4.570 -1.167 13.704 1.00 56.72 217 VAL B CA 1
ATOM 2020 C C . VAL B 1 217 ? 3.201 -1.261 14.359 1.00 63.68 217 VAL B C 1
ATOM 2021 O O . VAL B 1 217 ? 3.073 -1.114 15.578 1.00 76.31 217 VAL B O 1
ATOM 2025 N N . ASN B 1 218 ? 2.174 -1.502 13.547 1.00 67.47 218 ASN B N 1
ATOM 2026 C CA . ASN B 1 218 ? 0.818 -1.679 14.046 1.00 65.38 218 ASN B CA 1
ATOM 2027 C C . ASN B 1 218 ? 0.258 -2.965 13.464 1.00 65.55 218 ASN B C 1
ATOM 2028 O O . ASN B 1 218 ? 0.211 -3.124 12.242 1.00 80.22 218 ASN B O 1
ATOM 2033 N N . VAL B 1 219 ? -0.161 -3.876 14.335 1.00 53.24 219 VAL B N 1
ATOM 2034 C CA . VAL B 1 219 ? -0.702 -5.167 13.933 1.00 49.93 219 VAL B CA 1
ATOM 2035 C C . VAL B 1 219 ? -2.083 -5.324 14.546 1.00 70.60 219 VAL B C 1
ATOM 2036 O O . VAL B 1 219 ? -2.281 -5.041 15.733 1.00 88.52 219 VAL B O 1
ATOM 2040 N N . ALA B 1 220 ? -3.041 -5.771 13.739 1.00 64.79 220 ALA B N 1
ATOM 2041 C CA . ALA B 1 220 ? -4.398 -5.965 14.223 1.00 66.40 220 ALA B CA 1
ATOM 2042 C C . ALA B 1 220 ? -5.060 -7.084 13.441 1.00 69.84 220 ALA B C 1
ATOM 2043 O O . ALA B 1 220 ? -4.663 -7.407 12.320 1.00 78.81 220 ALA B O 1
ATOM 2045 N N . ALA B 1 221 ? -6.083 -7.679 14.051 1.00 74.80 221 ALA B N 1
ATOM 2046 C CA . ALA B 1 221 ? -6.844 -8.751 13.413 1.00 74.42 221 ALA B CA 1
ATOM 2047 C C . ALA B 1 221 ? -8.283 -8.623 13.900 1.00 79.38 221 ALA B C 1
ATOM 2048 O O . ALA B 1 221 ? -8.584 -8.963 15.047 1.00 85.47 221 ALA B O 1
ATOM 2050 N N . GLY B 1 222 ? -9.163 -8.145 13.025 1.00 87.60 222 GLY B N 1
ATOM 2051 C CA . GLY B 1 222 ? -10.502 -7.801 13.452 1.00 91.33 222 GLY B CA 1
ATOM 2052 C C . GLY B 1 222 ? -11.481 -7.525 12.334 1.00 95.76 222 GLY B C 1
ATOM 2053 O O . GLY B 1 222 ? -11.604 -8.319 11.399 1.00 95.94 222 GLY B O 1
ATOM 2054 N N . ALA B 1 223 ? -12.222 -6.429 12.446 1.00 90.74 223 ALA B N 1
ATOM 2055 C CA . ALA B 1 223 ? -13.188 -6.045 11.427 1.00 87.21 223 ALA B CA 1
ATOM 2056 C C . ALA B 1 223 ? -13.066 -4.596 10.989 1.00 88.78 223 ALA B C 1
ATOM 2057 O O . ALA B 1 223 ? -13.220 -4.305 9.801 1.00 89.77 223 ALA B O 1
ATOM 2059 N N . GLY B 1 224 ? -12.788 -3.677 11.910 1.00 80.50 224 GLY B N 1
ATOM 2060 C CA . GLY B 1 224 ? -12.763 -2.268 11.573 1.00 80.12 224 GLY B CA 1
ATOM 2061 C C . GLY B 1 224 ? -11.603 -1.504 12.173 1.00 80.47 224 GLY B C 1
ATOM 2062 O O . GLY B 1 224 ? -11.745 -0.332 12.532 1.00 76.38 224 GLY B O 1
ATOM 2063 N N . ASN B 1 225 ? -10.449 -2.155 12.287 1.00 81.92 225 ASN B N 1
ATOM 2064 C CA . ASN B 1 225 ? -9.295 -1.537 12.918 1.00 80.50 225 ASN B CA 1
ATOM 2065 C C . ASN B 1 225 ? -8.794 -0.355 12.090 1.00 76.86 225 ASN B C 1
ATOM 2066 O O . ASN B 1 225 ? -9.072 -0.229 10.897 1.00 82.14 225 ASN B O 1
ATOM 2071 N N . GLN B 1 226 ? -8.053 0.531 12.748 1.00 77.93 226 GLN B N 1
ATOM 2072 C CA . GLN B 1 226 ? -7.490 1.700 12.087 1.00 77.96 226 GLN B CA 1
ATOM 2073 C C . GLN B 1 226 ? -6.057 1.889 12.554 1.00 82.27 226 GLN B C 1
ATOM 2074 O O . GLN B 1 226 ? -5.785 1.828 13.756 1.00 92.80 226 GLN B O 1
ATOM 2080 N N . GLN B 1 227 ? -5.152 2.125 11.609 1.00 75.43 227 GLN B N 1
ATOM 2081 C CA . GLN B 1 227 ? -3.730 2.228 11.892 1.00 75.07 227 GLN B CA 1
ATOM 2082 C C . GLN B 1 227 ? -3.150 3.457 11.213 1.00 78.75 227 GLN B C 1
ATOM 2083 O O . GLN B 1 227 ? -3.573 3.838 10.119 1.00 92.63 227 GLN B O 1
ATOM 2089 N N . SER B 1 228 ? -2.174 4.072 11.871 1.00 61.64 228 SER B N 1
ATOM 2090 C CA . SER B 1 228 ? -1.517 5.248 11.321 1.00 66.99 228 SER B CA 1
ATOM 2091 C C . SER B 1 228 ? -0.138 5.382 11.944 1.00 68.68 228 SER B C 1
ATOM 2092 O O . SER B 1 228 ? 0.084 5.003 13.096 1.00 81.16 228 SER B O 1
ATOM 2095 N N . ASN B 1 229 ? 0.785 5.939 11.164 1.00 77.84 229 ASN B N 1
ATOM 2096 C CA . ASN B 1 229 ? 2.155 6.154 11.604 1.00 76.00 229 ASN B CA 1
ATOM 2097 C C . ASN B 1 229 ? 2.589 7.551 11.193 1.00 83.28 229 ASN B C 1
ATOM 2098 O O . ASN B 1 229 ? 2.122 8.096 10.190 1.00 89.69 229 ASN B O 1
ATOM 2103 N N . THR B 1 230 ? 3.494 8.130 11.978 1.00 84.46 230 THR B N 1
ATOM 2104 C CA . THR B 1 230 ? 3.981 9.480 11.700 1.00 83.56 230 THR B CA 1
ATOM 2105 C C . THR B 1 230 ? 5.396 9.595 12.249 1.00 84.91 230 THR B C 1
ATOM 2106 O O . THR B 1 230 ? 5.588 9.575 13.467 1.00 94.92 230 THR B O 1
ATOM 2110 N N . LEU B 1 231 ? 6.376 9.719 11.358 1.00 85.95 231 LEU B N 1
ATOM 2111 C CA . LEU B 1 231 ? 7.772 9.807 11.754 1.00 90.60 231 LEU B CA 1
ATOM 2112 C C . LEU B 1 231 ? 8.441 10.941 10.994 1.00 92.82 231 LEU B C 1
ATOM 2113 O O . LEU B 1 231 ? 8.040 11.277 9.878 1.00 99.79 231 LEU B O 1
ATOM 2118 N N . THR B 1 232 ? 9.467 11.527 11.606 1.00 89.39 232 THR B N 1
ATOM 2119 C CA . THR B 1 232 ? 10.187 12.625 10.977 1.00 92.03 232 THR B CA 1
ATOM 2120 C C . THR B 1 232 ? 11.559 12.771 11.615 1.00 93.87 232 THR B C 1
ATOM 2121 O O . THR B 1 232 ? 11.792 12.331 12.743 1.00 99.26 232 THR B O 1
ATOM 2125 N N . LEU B 1 233 ? 12.461 13.411 10.874 1.00 104.03 233 LEU B N 1
ATOM 2126 C CA . LEU B 1 233 ? 13.819 13.682 11.329 1.00 104.18 233 LEU B CA 1
ATOM 2127 C C . LEU B 1 233 ? 14.093 15.170 11.145 1.00 106.36 233 LEU B C 1
ATOM 2128 O O . LEU B 1 233 ? 13.188 15.959 10.856 1.00 107.10 233 LEU B O 1
ATOM 2133 N N . GLY B 1 234 ? 15.354 15.553 11.316 1.00 105.54 234 GLY B N 1
ATOM 2134 C CA . GLY B 1 234 ? 15.772 16.927 11.112 1.00 105.88 234 GLY B CA 1
ATOM 2135 C C . GLY B 1 234 ? 15.245 17.891 12.156 1.00 107.98 234 GLY B C 1
ATOM 2136 O O . GLY B 1 234 ? 15.665 19.047 12.210 1.00 107.81 234 GLY B O 1
ATOM 2137 N N . THR C 1 45 ? -0.728 17.173 12.643 1.00 130.04 45 THR C N 1
ATOM 2138 C CA . THR C 1 45 ? -1.985 16.935 13.338 1.00 130.39 45 THR C CA 1
ATOM 2139 C C . THR C 1 45 ? -2.682 15.702 12.774 1.00 132.68 45 THR C C 1
ATOM 2140 O O . THR C 1 45 ? -3.093 15.684 11.614 1.00 133.94 45 THR C O 1
ATOM 2144 N N . ASP C 1 46 ? -2.804 14.665 13.599 1.00 123.64 46 ASP C N 1
ATOM 2145 C CA . ASP C 1 46 ? -3.443 13.419 13.209 1.00 122.41 46 ASP C CA 1
ATOM 2146 C C . ASP C 1 46 ? -4.782 13.285 13.918 1.00 120.09 46 ASP C C 1
ATOM 2147 O O . ASP C 1 46 ? -5.020 13.894 14.964 1.00 122.64 46 ASP C O 1
ATOM 2152 N N . THR C 1 47 ? -5.664 12.480 13.331 1.00 107.37 47 THR C N 1
ATOM 2153 C CA . THR C 1 47 ? -6.983 12.253 13.902 1.00 106.38 47 THR C CA 1
ATOM 2154 C C . THR C 1 47 ? -7.471 10.874 13.490 1.00 106.69 47 THR C C 1
ATOM 2155 O O . THR C 1 47 ? -7.282 10.460 12.343 1.00 112.27 47 THR C O 1
ATOM 2159 N N . GLN C 1 48 ? -8.095 10.170 14.429 1.00 99.22 48 GLN C N 1
ATOM 2160 C CA . GLN C 1 48 ? -8.664 8.851 14.174 1.00 100.73 48 GLN C CA 1
ATOM 2161 C C . GLN C 1 48 ? -10.008 8.768 14.875 1.00 100.62 48 GLN C C 1
ATOM 2162 O O . GLN C 1 48 ? -10.064 8.753 16.108 1.00 107.16 48 GLN C O 1
ATOM 2168 N N . VAL C 1 49 ? -11.084 8.706 14.096 1.00 87.57 49 VAL C N 1
ATOM 2169 C CA . VAL C 1 49 ? -12.435 8.789 14.629 1.00 87.95 49 VAL C CA 1
ATOM 2170 C C . VAL C 1 49 ? -13.241 7.598 14.135 1.00 87.93 49 VAL C C 1
ATOM 2171 O O . VAL C 1 49 ? -13.068 7.133 13.004 1.00 99.22 49 VAL C O 1
ATOM 2175 N N . SER C 1 50 ? -14.120 7.094 14.997 1.00 93.71 50 SER C N 1
ATOM 2176 C CA . SER C 1 50 ? -15.025 6.005 14.639 1.00 97.85 50 SER C CA 1
ATOM 2177 C C . SER C 1 50 ? -16.422 6.354 15.133 1.00 105.08 50 SER C C 1
ATOM 2178 O O . SER C 1 50 ? -16.680 6.325 16.339 1.00 110.91 50 SER C O 1
ATOM 2181 N N . LYS C 1 51 ? -17.318 6.673 14.204 1.00 108.86 51 LYS C N 1
ATOM 2182 C CA . LYS C 1 51 ? -18.723 6.912 14.511 1.00 106.69 51 LYS C CA 1
ATOM 2183 C C . LYS C 1 51 ? -19.438 5.573 14.684 1.00 106.88 51 LYS C C 1
ATOM 2184 O O . LYS C 1 51 ? -18.798 4.540 14.903 1.00 106.11 51 LYS C O 1
ATOM 2190 N N . ASP C 1 52 ? -20.772 5.591 14.625 1.00 106.50 52 ASP C N 1
ATOM 2191 C CA . ASP C 1 52 ? -21.591 4.399 14.815 1.00 109.61 52 ASP C CA 1
ATOM 2192 C C . ASP C 1 52 ? -21.042 3.223 14.024 1.00 112.53 52 ASP C C 1
ATOM 2193 O O . ASP C 1 52 ? -20.524 3.385 12.920 1.00 117.32 52 ASP C O 1
ATOM 2198 N N . ASN C 1 53 ? -21.141 2.035 14.617 1.00 109.93 53 ASN C N 1
ATOM 2199 C CA . ASN C 1 53 ? -20.651 0.809 14.004 1.00 109.91 53 ASN C CA 1
ATOM 2200 C C . ASN C 1 53 ? -21.302 -0.391 14.675 1.00 111.11 53 ASN C C 1
ATOM 2201 O O . ASN C 1 53 ? -21.242 -0.525 15.901 1.00 114.69 53 ASN C O 1
ATOM 2206 N N . LYS C 1 54 ? -21.925 -1.266 13.894 1.00 115.91 54 LYS C N 1
ATOM 2207 C CA . LYS C 1 54 ? -22.641 -2.418 14.434 1.00 118.70 54 LYS C CA 1
ATOM 2208 C C . LYS C 1 54 ? -21.786 -3.664 14.230 1.00 118.85 54 LYS C C 1
ATOM 2209 O O . LYS C 1 54 ? -21.659 -4.169 13.112 1.00 124.81 54 LYS C O 1
ATOM 2215 N N . PHE C 1 55 ? -21.202 -4.159 15.317 1.00 103.59 55 PHE C N 1
ATOM 2216 C CA . PHE C 1 55 ? -20.430 -5.393 15.309 1.00 105.00 55 PHE C CA 1
ATOM 2217 C C . PHE C 1 55 ? -21.285 -6.505 15.903 1.00 106.21 55 PHE C C 1
ATOM 2218 O O . PHE C 1 55 ? -21.797 -6.368 17.019 1.00 108.03 55 PHE C O 1
ATOM 2226 N N . ASP C 1 56 ? -21.439 -7.598 15.162 1.00 130.22 56 ASP C N 1
ATOM 2227 C CA . ASP C 1 56 ? -22.211 -8.736 15.637 1.00 133.09 56 ASP C CA 1
ATOM 2228 C C . ASP C 1 56 ? -21.464 -10.010 15.276 1.00 133.92 56 ASP C C 1
ATOM 2229 O O . ASP C 1 56 ? -21.114 -10.218 14.110 1.00 133.97 56 ASP C O 1
ATOM 2234 N N . ASP C 1 57 ? -21.221 -10.854 16.273 1.00 136.44 57 ASP C N 1
ATOM 2235 C CA . ASP C 1 57 ? -20.574 -12.141 16.052 1.00 138.73 57 ASP C CA 1
ATOM 2236 C C . ASP C 1 57 ? -21.533 -13.287 16.355 1.00 136.59 57 ASP C C 1
ATOM 2237 O O . ASP C 1 57 ? -21.198 -14.209 17.097 1.00 135.36 57 ASP C O 1
ATOM 2242 N N . THR C 1 60 ? -15.593 -17.387 15.848 1.00 109.92 60 THR C N 1
ATOM 2243 C CA . THR C 1 60 ? -14.731 -16.362 15.274 1.00 110.17 60 THR C CA 1
ATOM 2244 C C . THR C 1 60 ? -13.364 -16.354 15.951 1.00 106.84 60 THR C C 1
ATOM 2245 O O . THR C 1 60 ? -13.266 -16.273 17.173 1.00 107.20 60 THR C O 1
ATOM 2249 N N . LEU C 1 61 ? -12.309 -16.439 15.145 1.00 105.72 61 LEU C N 1
ATOM 2250 C CA . LEU C 1 61 ? -10.937 -16.505 15.631 1.00 103.29 61 LEU C CA 1
ATOM 2251 C C . LEU C 1 61 ? -10.196 -15.248 15.202 1.00 105.88 61 LEU C C 1
ATOM 2252 O O . LEU C 1 61 ? -10.221 -14.882 14.022 1.00 111.96 61 LEU C O 1
ATOM 2257 N N . ASN C 1 62 ? -9.535 -14.596 16.154 1.00 92.26 62 ASN C N 1
ATOM 2258 C CA . ASN C 1 62 ? -8.734 -13.406 15.887 1.00 94.20 62 ASN C CA 1
ATOM 2259 C C . ASN C 1 62 ? -7.379 -13.580 16.556 1.00 95.63 62 ASN C C 1
ATOM 2260 O O . ASN C 1 62 ? -7.282 -13.546 17.786 1.00 103.48 62 ASN C O 1
ATOM 2265 N N . ASN C 1 63 ? -6.338 -13.774 15.751 1.00 83.73 63 ASN C N 1
ATOM 2266 C CA . ASN C 1 63 ? -4.981 -13.933 16.255 1.00 82.65 63 ASN C CA 1
ATOM 2267 C C . ASN C 1 63 ? -4.112 -12.814 15.707 1.00 86.12 63 ASN C C 1
ATOM 2268 O O . ASN C 1 63 ? -4.089 -12.579 14.496 1.00 94.55 63 ASN C O 1
ATOM 2273 N N . ALA C 1 64 ? -3.403 -12.130 16.599 1.00 75.83 64 ALA C N 1
ATOM 2274 C CA . ALA C 1 64 ? -2.440 -11.113 16.214 1.00 76.56 64 ALA C CA 1
ATOM 2275 C C . ALA C 1 64 ? -1.217 -11.244 17.104 1.00 82.23 64 ALA C C 1
ATOM 2276 O O . ALA C 1 64 ? -1.338 -11.280 18.331 1.00 87.79 64 ALA C O 1
ATOM 2278 N N . GLY C 1 65 ? -0.043 -11.310 16.486 1.00 74.47 65 GLY C N 1
ATOM 2279 C CA . GLY C 1 65 ? 1.166 -11.545 17.248 1.00 72.78 65 GLY C CA 1
ATOM 2280 C C . GLY C 1 65 ? 2.398 -11.076 16.514 1.00 73.13 65 GLY C C 1
ATOM 2281 O O . GLY C 1 65 ? 2.366 -10.786 15.315 1.00 83.74 65 GLY C O 1
ATOM 2282 N N . ALA C 1 66 ? 3.496 -10.999 17.262 1.00 80.54 66 ALA C N 1
ATOM 2283 C CA . ALA C 1 66 ? 4.801 -10.631 16.725 1.00 84.10 66 ALA C CA 1
ATOM 2284 C C . ALA C 1 66 ? 5.838 -11.570 17.322 1.00 90.46 66 ALA C C 1
ATOM 2285 O O . ALA C 1 66 ? 6.109 -11.515 18.525 1.00 98.99 66 ALA C O 1
ATOM 2287 N N . ASN C 1 67 ? 6.418 -12.428 16.488 1.00 86.66 67 ASN C N 1
ATOM 2288 C CA . ASN C 1 67 ? 7.453 -13.354 16.921 1.00 88.25 67 ASN C CA 1
ATOM 2289 C C . ASN C 1 67 ? 8.782 -12.607 17.016 1.00 87.68 67 ASN C C 1
ATOM 2290 O O . ASN C 1 67 ? 8.817 -11.374 17.042 1.00 87.09 67 ASN C O 1
ATOM 2295 N N . GLY C 1 68 ? 9.891 -13.345 17.086 1.00 92.10 68 GLY C N 1
ATOM 2296 C CA . GLY C 1 68 ? 11.174 -12.724 17.357 1.00 92.49 68 GLY C CA 1
ATOM 2297 C C . GLY C 1 68 ? 11.504 -11.626 16.373 1.00 97.67 68 GLY C C 1
ATOM 2298 O O . GLY C 1 68 ? 11.937 -11.893 15.252 1.00 106.10 68 GLY C O 1
ATOM 2299 N N . SER C 1 69 ? 11.343 -10.381 16.808 1.00 102.30 69 SER C N 1
ATOM 2300 C CA . SER C 1 69 ? 11.357 -9.231 15.913 1.00 104.75 69 SER C CA 1
ATOM 2301 C C . SER C 1 69 ? 11.545 -7.976 16.751 1.00 103.95 69 SER C C 1
ATOM 2302 O O . SER C 1 69 ? 11.373 -7.995 17.971 1.00 100.33 69 SER C O 1
ATOM 2305 N N . LEU C 1 70 ? 11.897 -6.879 16.081 1.00 102.78 70 LEU C N 1
ATOM 2306 C CA . LEU C 1 70 ? 12.226 -5.613 16.742 1.00 100.16 70 LEU C CA 1
ATOM 2307 C C . LEU C 1 70 ? 13.277 -5.793 17.831 1.00 101.10 70 LEU C C 1
ATOM 2308 O O . LEU C 1 70 ? 13.317 -5.023 18.794 1.00 101.61 70 LEU C O 1
ATOM 2313 N N . SER C 1 71 ? 14.137 -6.805 17.686 1.00 111.99 71 SER C N 1
ATOM 2314 C CA . SER C 1 71 ? 15.049 -7.167 18.766 1.00 115.35 71 SER C CA 1
ATOM 2315 C C . SER C 1 71 ? 16.036 -6.047 19.066 1.00 116.19 71 SER C C 1
ATOM 2316 O O . SER C 1 71 ? 16.324 -5.761 20.234 1.00 120.18 71 SER C O 1
ATOM 2319 N N . ASN C 1 72 ? 16.563 -5.402 18.031 1.00 102.78 72 ASN C N 1
ATOM 2320 C CA . ASN C 1 72 ? 17.503 -4.307 18.197 1.00 103.30 72 ASN C CA 1
ATOM 2321 C C . ASN C 1 72 ? 16.894 -3.027 17.648 1.00 105.80 72 ASN C C 1
ATOM 2322 O O . ASN C 1 72 ? 16.058 -3.057 16.740 1.00 110.48 72 ASN C O 1
ATOM 2327 N N . SER C 1 73 ? 17.310 -1.899 18.213 1.00 105.62 73 SER C N 1
ATOM 2328 C CA . SER C 1 73 ? 16.759 -0.618 17.800 1.00 106.09 73 SER C CA 1
ATOM 2329 C C . SER C 1 73 ? 17.709 0.496 18.207 1.00 108.08 73 SER C C 1
ATOM 2330 O O . SER C 1 73 ? 18.576 0.320 19.066 1.00 108.42 73 SER C O 1
ATOM 2333 N N . LYS C 1 74 ? 17.528 1.648 17.570 1.00 121.04 74 LYS C N 1
ATOM 2334 C CA . LYS C 1 74 ? 18.258 2.855 17.919 1.00 120.39 74 LYS C CA 1
ATOM 2335 C C . LYS C 1 74 ? 17.336 4.044 17.708 1.00 120.38 74 LYS C C 1
ATOM 2336 O O . LYS C 1 74 ? 16.605 4.111 16.716 1.00 122.03 74 LYS C O 1
ATOM 2342 N N . GLY C 1 75 ? 17.372 4.981 18.649 1.00 106.39 75 GLY C N 1
ATOM 2343 C CA . GLY C 1 75 ? 16.490 6.127 18.582 1.00 103.92 75 GLY C CA 1
ATOM 2344 C C . GLY C 1 75 ? 15.113 5.838 19.142 1.00 102.86 75 GLY C C 1
ATOM 2345 O O . GLY C 1 75 ? 14.939 5.757 20.360 1.00 105.98 75 GLY C O 1
ATOM 2346 N N . ASN C 1 76 ? 14.126 5.674 18.264 1.00 94.58 76 ASN C N 1
ATOM 2347 C CA . ASN C 1 76 ? 12.748 5.457 18.670 1.00 95.74 76 ASN C CA 1
ATOM 2348 C C . ASN C 1 76 ? 12.214 4.166 18.074 1.00 92.71 76 ASN C C 1
ATOM 2349 O O . ASN C 1 76 ? 12.682 3.701 17.032 1.00 95.37 76 ASN C O 1
ATOM 2354 N N . LEU C 1 77 ? 11.225 3.593 18.755 1.00 87.10 77 LEU C N 1
ATOM 2355 C CA . LEU C 1 77 ? 10.541 2.398 18.289 1.00 86.69 77 LEU C CA 1
ATOM 2356 C C . LEU C 1 77 ? 9.183 2.330 18.968 1.00 90.90 77 LEU C C 1
ATOM 2357 O O . LEU C 1 77 ? 9.067 2.606 20.164 1.00 96.15 77 LEU C O 1
ATOM 2362 N N . GLY C 1 78 ? 8.162 1.965 18.203 1.00 78.70 78 GLY C N 1
ATOM 2363 C CA . GLY C 1 78 ? 6.825 1.849 18.750 1.00 70.89 78 GLY C CA 1
ATOM 2364 C C . GLY C 1 78 ? 6.011 0.769 18.075 1.00 75.77 78 GLY C C 1
ATOM 2365 O O . GLY C 1 78 ? 5.930 0.725 16.845 1.00 91.78 78 GLY C O 1
ATOM 2366 N N . ALA C 1 79 ? 5.399 -0.109 18.865 1.00 64.77 79 ALA C N 1
ATOM 2367 C CA . ALA C 1 79 ? 4.608 -1.204 18.329 1.00 70.94 79 ALA C CA 1
ATOM 2368 C C . ALA C 1 79 ? 3.289 -1.293 19.078 1.00 78.81 79 ALA C C 1
ATOM 2369 O O . ALA C 1 79 ? 3.240 -1.135 20.300 1.00 88.87 79 ALA C O 1
ATOM 2371 N N . ASN C 1 80 ? 2.216 -1.541 18.331 1.00 77.26 80 ASN C N 1
ATOM 2372 C CA . ASN C 1 80 ? 0.893 -1.729 18.908 1.00 69.83 80 ASN C CA 1
ATOM 2373 C C . ASN C 1 80 ? 0.255 -2.955 18.279 1.00 73.67 80 ASN C C 1
ATOM 2374 O O . ASN C 1 80 ? 0.222 -3.078 17.052 1.00 91.98 80 ASN C O 1
ATOM 2379 N N . ILE C 1 81 ? -0.248 -3.854 19.118 1.00 64.78 81 ILE C N 1
ATOM 2380 C CA . ILE C 1 81 ? -0.856 -5.100 18.670 1.00 68.74 81 ILE C CA 1
ATOM 2381 C C . ILE C 1 81 ? -2.233 -5.220 19.303 1.00 79.36 81 ILE C C 1
ATOM 2382 O O . ILE C 1 81 ? -2.392 -5.002 20.508 1.00 91.31 81 ILE C O 1
ATOM 2387 N N . ALA C 1 82 ? -3.228 -5.564 18.492 1.00 75.05 82 ALA C N 1
ATOM 2388 C CA . ALA C 1 82 ? -4.577 -5.744 19.007 1.00 73.67 82 ALA C CA 1
ATOM 2389 C C . ALA C 1 82 ? -5.280 -6.820 18.199 1.00 79.34 82 ALA C C 1
ATOM 2390 O O . ALA C 1 82 ? -4.942 -7.075 17.041 1.00 89.24 82 ALA C O 1
ATOM 2392 N N . ALA C 1 83 ? -6.267 -7.451 18.829 1.00 81.42 83 ALA C N 1
ATOM 2393 C CA . ALA C 1 83 ? -7.074 -8.486 18.186 1.00 84.97 83 ALA C CA 1
ATOM 2394 C C . ALA C 1 83 ? -8.508 -8.296 18.663 1.00 82.03 83 ALA C C 1
ATOM 2395 O O . ALA C 1 83 ? -8.858 -8.708 19.772 1.00 88.20 83 ALA C O 1
ATOM 2397 N N . GLY C 1 84 ? -9.336 -7.685 17.821 1.00 89.85 84 GLY C N 1
ATOM 2398 C CA . GLY C 1 84 ? -10.668 -7.310 18.242 1.00 94.39 84 GLY C CA 1
ATOM 2399 C C . GLY C 1 84 ? -11.613 -6.980 17.109 1.00 98.84 84 GLY C C 1
ATOM 2400 O O . GLY C 1 84 ? -11.693 -7.721 16.128 1.00 101.77 84 GLY C O 1
ATOM 2401 N N . SER C 1 85 ? -12.373 -5.897 17.252 1.00 94.32 85 SER C N 1
ATOM 2402 C CA . SER C 1 85 ? -13.304 -5.468 16.219 1.00 96.28 85 SER C CA 1
ATOM 2403 C C . SER C 1 85 ? -13.035 -4.054 15.728 1.00 98.37 85 SER C C 1
ATOM 2404 O O . SER C 1 85 ? -12.966 -3.828 14.515 1.00 100.31 85 SER C O 1
ATOM 2407 N N . GLY C 1 86 ? -12.875 -3.094 16.634 1.00 79.34 86 GLY C N 1
ATOM 2408 C CA . GLY C 1 86 ? -12.734 -1.709 16.230 1.00 81.05 86 GLY C CA 1
ATOM 2409 C C . GLY C 1 86 ? -11.570 -0.987 16.871 1.00 80.68 86 GLY C C 1
ATOM 2410 O O . GLY C 1 86 ? -11.676 0.195 17.208 1.00 78.60 86 GLY C O 1
ATOM 2411 N N . ASN C 1 87 ? -10.450 -1.682 17.039 1.00 88.54 87 ASN C N 1
ATOM 2412 C CA . ASN C 1 87 ? -9.295 -1.092 17.695 1.00 85.89 87 ASN C CA 1
ATOM 2413 C C . ASN C 1 87 ? -8.693 0.016 16.837 1.00 85.12 87 ASN C C 1
ATOM 2414 O O . ASN C 1 87 ? -8.906 0.090 15.626 1.00 92.08 87 ASN C O 1
ATOM 2419 N N . GLN C 1 88 ? -7.937 0.896 17.490 1.00 83.27 88 GLN C N 1
ATOM 2420 C CA . GLN C 1 88 ? -7.297 2.016 16.814 1.00 83.74 88 GLN C CA 1
ATOM 2421 C C . GLN C 1 88 ? -5.841 2.093 17.239 1.00 86.87 88 GLN C C 1
ATOM 2422 O O . GLN C 1 88 ? -5.529 1.936 18.423 1.00 93.95 88 GLN C O 1
ATOM 2428 N N . GLN C 1 89 ? -4.959 2.344 16.277 1.00 88.86 89 GLN C N 1
ATOM 2429 C CA . GLN C 1 89 ? -3.523 2.363 16.510 1.00 88.07 89 GLN C CA 1
ATOM 2430 C C . GLN C 1 89 ? -2.914 3.610 15.889 1.00 90.64 89 GLN C C 1
ATOM 2431 O O . GLN C 1 89 ? -3.341 4.064 14.826 1.00 101.97 89 GLN C O 1
ATOM 2437 N N . ASP C 1 90 ? -1.904 4.157 16.560 1.00 72.71 90 ASP C N 1
ATOM 2438 C CA . ASP C 1 90 ? -1.254 5.365 16.076 1.00 79.78 90 ASP C CA 1
ATOM 2439 C C . ASP C 1 90 ? 0.126 5.438 16.712 1.00 84.04 90 ASP C C 1
ATOM 2440 O O . ASP C 1 90 ? 0.299 5.113 17.888 1.00 93.17 90 ASP C O 1
ATOM 2445 N N . ASN C 1 91 ? 1.100 5.880 15.918 1.00 85.80 91 ASN C N 1
ATOM 2446 C CA . ASN C 1 91 ? 2.478 6.041 16.368 1.00 84.32 91 ASN C CA 1
ATOM 2447 C C . ASN C 1 91 ? 2.998 7.388 15.894 1.00 87.48 91 ASN C C 1
ATOM 2448 O O . ASN C 1 91 ? 2.774 7.771 14.744 1.00 96.06 91 ASN C O 1
ATOM 2453 N N . ALA C 1 92 ? 3.696 8.102 16.775 1.00 84.07 92 ALA C N 1
ATOM 2454 C CA . ALA C 1 92 ? 4.274 9.399 16.451 1.00 81.06 92 ALA C CA 1
ATOM 2455 C C . ALA C 1 92 ? 5.651 9.492 17.084 1.00 90.78 92 ALA C C 1
ATOM 2456 O O . ALA C 1 92 ? 5.776 9.435 18.311 1.00 100.16 92 ALA C O 1
ATOM 2458 N N . ALA C 1 93 ? 6.682 9.634 16.254 1.00 89.89 93 ALA C N 1
ATOM 2459 C CA . ALA C 1 93 ? 8.054 9.698 16.736 1.00 90.72 93 ALA C CA 1
ATOM 2460 C C . ALA C 1 93 ? 8.840 10.705 15.908 1.00 93.00 93 ALA C C 1
ATOM 2461 O O . ALA C 1 93 ? 8.516 10.962 14.748 1.00 100.02 93 ALA C O 1
ATOM 2463 N N . ALA C 1 94 ? 9.878 11.273 16.519 1.00 94.16 94 ALA C N 1
ATOM 2464 C CA . ALA C 1 94 ? 10.693 12.280 15.855 1.00 93.68 94 ALA C CA 1
ATOM 2465 C C . ALA C 1 94 ? 12.055 12.350 16.529 1.00 96.05 94 ALA C C 1
ATOM 2466 O O . ALA C 1 94 ? 12.221 11.932 17.677 1.00 101.53 94 ALA C O 1
ATOM 2468 N N . ILE C 1 95 ? 13.030 12.884 15.795 1.00 104.04 95 ILE C N 1
ATOM 2469 C CA . ILE C 1 95 ? 14.361 13.165 16.326 1.00 106.00 95 ILE C CA 1
ATOM 2470 C C . ILE C 1 95 ? 14.775 14.566 15.899 1.00 107.13 95 ILE C C 1
ATOM 2471 O O . ILE C 1 95 ? 14.580 14.957 14.744 1.00 108.41 95 ILE C O 1
ATOM 2476 N N . THR C 1 96 ? 15.343 15.317 16.841 1.00 113.53 96 THR C N 1
ATOM 2477 C CA . THR C 1 96 ? 15.870 16.659 16.596 1.00 115.42 96 THR C CA 1
ATOM 2478 C C . THR C 1 96 ? 14.805 17.599 16.042 1.00 117.29 96 THR C C 1
ATOM 2479 O O . THR C 1 96 ? 14.628 18.712 16.539 1.00 117.41 96 THR C O 1
ATOM 2483 N N . ASP C 1 110 ? -0.301 17.468 18.562 1.00 134.29 110 ASP C N 1
ATOM 2484 C CA . ASP C 1 110 ? -1.745 17.652 18.483 1.00 136.65 110 ASP C CA 1
ATOM 2485 C C . ASP C 1 110 ? -2.400 16.481 17.760 1.00 137.63 110 ASP C C 1
ATOM 2486 O O . ASP C 1 110 ? -2.593 16.523 16.546 1.00 137.92 110 ASP C O 1
ATOM 2491 N N . ILE C 1 111 ? -2.745 15.439 18.510 1.00 130.03 111 ILE C N 1
ATOM 2492 C CA . ILE C 1 111 ? -3.299 14.211 17.961 1.00 126.79 111 ILE C CA 1
ATOM 2493 C C . ILE C 1 111 ? -4.575 13.882 18.730 1.00 124.78 111 ILE C C 1
ATOM 2494 O O . ILE C 1 111 ? -4.764 14.312 19.870 1.00 126.74 111 ILE C O 1
ATOM 2499 N N . TYR C 1 112 ? -5.456 13.108 18.100 1.00 116.18 112 TYR C N 1
ATOM 2500 C CA . TYR C 1 112 ? -6.734 12.756 18.703 1.00 115.81 112 TYR C CA 1
ATOM 2501 C C . TYR C 1 112 ? -7.042 11.299 18.389 1.00 114.25 112 TYR C C 1
ATOM 2502 O O . TYR C 1 112 ? -6.449 10.696 17.493 1.00 117.18 112 TYR C O 1
ATOM 2511 N N . GLN C 1 113 ? -7.983 10.742 19.147 1.00 101.93 113 GLN C N 1
ATOM 2512 C CA . GLN C 1 113 ? -8.479 9.391 18.897 1.00 101.47 113 GLN C CA 1
ATOM 2513 C C . GLN C 1 113 ? -9.849 9.270 19.538 1.00 102.85 113 GLN C C 1
ATOM 2514 O O . GLN C 1 113 ? -9.946 9.058 20.751 1.00 106.51 113 GLN C O 1
ATOM 2520 N N . GLU C 1 114 ? -10.901 9.392 18.734 1.00 97.60 114 GLU C N 1
ATOM 2521 C CA . GLU C 1 114 ? -12.266 9.352 19.231 1.00 96.05 114 GLU C CA 1
ATOM 2522 C C . GLU C 1 114 ? -12.890 8.009 18.890 1.00 93.68 114 GLU C C 1
ATOM 2523 O O . GLU C 1 114 ? -12.543 7.383 17.886 1.00 103.06 114 GLU C O 1
ATOM 2529 N N . SER C 1 115 ? -13.811 7.567 19.742 1.00 94.70 115 SER C N 1
ATOM 2530 C CA . SER C 1 115 ? -14.579 6.343 19.501 1.00 97.62 115 SER C CA 1
ATOM 2531 C C . SER C 1 115 ? -15.993 6.588 20.025 1.00 103.80 115 SER C C 1
ATOM 2532 O O . SER C 1 115 ? -16.280 6.362 21.203 1.00 109.70 115 SER C O 1
ATOM 2535 N N . LYS C 1 116 ? -16.874 7.039 19.137 1.00 104.10 116 LYS C N 1
ATOM 2536 C CA . LYS C 1 116 ? -18.254 7.341 19.496 1.00 103.69 116 LYS C CA 1
ATOM 2537 C C . LYS C 1 116 ? -19.050 6.041 19.577 1.00 105.72 116 LYS C C 1
ATOM 2538 O O . LYS C 1 116 ? -18.487 4.948 19.664 1.00 107.45 116 LYS C O 1
ATOM 2544 N N . ASP C 1 117 ? -20.377 6.159 19.579 1.00 100.83 117 ASP C N 1
ATOM 2545 C CA . ASP C 1 117 ? -21.272 5.021 19.748 1.00 104.22 117 ASP C CA 1
ATOM 2546 C C . ASP C 1 117 ? -20.909 3.876 18.813 1.00 107.56 117 ASP C C 1
ATOM 2547 O O . ASP C 1 117 ? -20.676 4.082 17.623 1.00 112.03 117 ASP C O 1
ATOM 2552 N N . ASN C 1 118 ? -20.824 2.673 19.374 1.00 102.73 118 ASN C N 1
ATOM 2553 C CA . ASN C 1 118 ? -20.640 1.455 18.595 1.00 102.61 118 ASN C CA 1
ATOM 2554 C C . ASN C 1 118 ? -21.348 0.327 19.325 1.00 103.63 118 ASN C C 1
ATOM 2555 O O . ASN C 1 118 ? -21.275 0.244 20.554 1.00 109.08 118 ASN C O 1
ATOM 2560 N N . LYS C 1 119 ? -22.030 -0.532 18.575 1.00 106.62 119 LYS C N 1
ATOM 2561 C CA . LYS C 1 119 ? -22.770 -1.646 19.159 1.00 109.62 119 LYS C CA 1
ATOM 2562 C C . LYS C 1 119 ? -21.943 -2.916 19.004 1.00 110.02 119 LYS C C 1
ATOM 2563 O O . LYS C 1 119 ? -21.852 -3.485 17.914 1.00 115.55 119 LYS C O 1
ATOM 2569 N N . PHE C 1 120 ? -21.334 -3.360 20.100 1.00 101.81 120 PHE C N 1
ATOM 2570 C CA . PHE C 1 120 ? -20.594 -4.613 20.123 1.00 102.12 120 PHE C CA 1
ATOM 2571 C C . PHE C 1 120 ? -21.476 -5.704 20.712 1.00 103.90 120 PHE C C 1
ATOM 2572 O O . PHE C 1 120 ? -21.947 -5.583 21.848 1.00 104.25 120 PHE C O 1
ATOM 2580 N N . THR C 1 121 ? -21.696 -6.767 19.943 1.00 116.47 121 THR C N 1
ATOM 2581 C CA . THR C 1 121 ? -22.577 -7.841 20.376 1.00 118.76 121 THR C CA 1
ATOM 2582 C C . THR C 1 121 ? -21.988 -9.176 19.950 1.00 119.91 121 THR C C 1
ATOM 2583 O O . THR C 1 121 ? -21.543 -9.330 18.810 1.00 121.61 121 THR C O 1
ATOM 2587 N N . ASN C 1 122 ? -21.992 -10.134 20.872 1.00 127.16 122 ASN C N 1
ATOM 2588 C CA . ASN C 1 122 ? -21.490 -11.474 20.595 1.00 130.21 122 ASN C CA 1
ATOM 2589 C C . ASN C 1 122 ? -22.027 -12.503 21.589 1.00 128.44 122 ASN C C 1
ATOM 2590 O O . ASN C 1 122 ? -21.509 -13.615 21.686 1.00 127.79 122 ASN C O 1
ATOM 2595 N N . THR C 1 125 ? -16.579 -16.650 20.587 1.00 113.16 125 THR C N 1
ATOM 2596 C CA . THR C 1 125 ? -15.440 -16.068 19.888 1.00 112.46 125 THR C CA 1
ATOM 2597 C C . THR C 1 125 ? -14.210 -16.030 20.784 1.00 108.30 125 THR C C 1
ATOM 2598 O O . THR C 1 125 ? -14.309 -15.746 21.975 1.00 109.03 125 THR C O 1
ATOM 2602 N N . GLN C 1 126 ? -13.051 -16.317 20.205 1.00 97.59 126 GLN C N 1
ATOM 2603 C CA . GLN C 1 126 ? -11.785 -16.314 20.925 1.00 94.89 126 GLN C CA 1
ATOM 2604 C C . GLN C 1 126 ? -10.878 -15.253 20.315 1.00 97.70 126 GLN C C 1
ATOM 2605 O O . GLN C 1 126 ? -10.669 -15.236 19.099 1.00 101.60 126 GLN C O 1
ATOM 2611 N N . ASN C 1 127 ? -10.352 -14.368 21.156 1.00 95.05 127 ASN C N 1
ATOM 2612 C CA . ASN C 1 127 ? -9.473 -13.286 20.727 1.00 94.46 127 ASN C CA 1
ATOM 2613 C C . ASN C 1 127 ? -8.095 -13.508 21.334 1.00 94.22 127 ASN C C 1
ATOM 2614 O O . ASN C 1 127 ? -7.959 -13.610 22.557 1.00 101.10 127 ASN C O 1
ATOM 2619 N N . ASN C 1 128 ? -7.077 -13.578 20.483 1.00 82.57 128 ASN C N 1
ATOM 2620 C CA . ASN C 1 128 ? -5.705 -13.817 20.915 1.00 83.43 128 ASN C CA 1
ATOM 2621 C C . ASN C 1 128 ? -4.830 -12.664 20.446 1.00 84.60 128 ASN C C 1
ATOM 2622 O O . ASN C 1 128 ? -4.493 -12.577 19.261 1.00 93.34 128 ASN C O 1
ATOM 2627 N N . ALA C 1 129 ? -4.462 -11.785 21.369 1.00 78.98 129 ALA C N 1
ATOM 2628 C CA . ALA C 1 129 ? -3.448 -10.773 21.124 1.00 83.53 129 ALA C CA 1
ATOM 2629 C C . ALA C 1 129 ? -2.202 -11.162 21.897 1.00 84.46 129 ALA C C 1
ATOM 2630 O O . ALA C 1 129 ? -2.243 -11.290 23.124 1.00 86.44 129 ALA C O 1
ATOM 2632 N N . LEU C 1 130 ? -1.100 -11.348 21.183 1.00 84.12 130 LEU C N 1
ATOM 2633 C CA . LEU C 1 130 ? 0.083 -11.942 21.778 1.00 88.86 130 LEU C CA 1
ATOM 2634 C C . LEU C 1 130 ? 1.310 -11.221 21.247 1.00 85.90 130 LEU C C 1
ATOM 2635 O O . LEU C 1 130 ? 1.274 -10.586 20.193 1.00 89.84 130 LEU C O 1
ATOM 2640 N N . LEU C 1 131 ? 2.395 -11.305 22.009 1.00 81.28 131 LEU C N 1
ATOM 2641 C CA . LEU C 1 131 ? 3.677 -10.779 21.555 1.00 78.49 131 LEU C CA 1
ATOM 2642 C C . LEU C 1 131 ? 4.759 -11.691 22.124 1.00 84.65 131 LEU C C 1
ATOM 2643 O O . LEU C 1 131 ? 5.045 -11.650 23.323 1.00 95.67 131 LEU C O 1
ATOM 2648 N N . ASN C 1 132 ? 5.346 -12.512 21.257 1.00 90.18 132 ASN C N 1
ATOM 2649 C CA . ASN C 1 132 ? 6.462 -13.367 21.636 1.00 91.97 132 ASN C CA 1
ATOM 2650 C C . ASN C 1 132 ? 7.737 -12.541 21.671 1.00 90.90 132 ASN C C 1
ATOM 2651 O O . ASN C 1 132 ? 7.674 -11.310 21.754 1.00 95.19 132 ASN C O 1
ATOM 2656 N N . ASN C 1 133 ? 8.887 -13.212 21.650 1.00 86.29 133 ASN C N 1
ATOM 2657 C CA . ASN C 1 133 ? 10.187 -12.555 21.707 1.00 89.25 133 ASN C CA 1
ATOM 2658 C C . ASN C 1 133 ? 10.212 -11.295 20.851 1.00 95.32 133 ASN C C 1
ATOM 2659 O O . ASN C 1 133 ? 9.885 -11.333 19.665 1.00 101.21 133 ASN C O 1
ATOM 2664 N N . SER C 1 134 ? 10.566 -10.170 21.470 1.00 100.54 134 SER C N 1
ATOM 2665 C CA . SER C 1 134 ? 10.636 -8.901 20.756 1.00 104.09 134 SER C CA 1
ATOM 2666 C C . SER C 1 134 ? 11.234 -7.843 21.674 1.00 105.86 134 SER C C 1
ATOM 2667 O O . SER C 1 134 ? 11.253 -7.991 22.898 1.00 104.75 134 SER C O 1
ATOM 2670 N N . ALA C 1 135 ? 11.712 -6.761 21.054 1.00 105.09 135 ALA C N 1
ATOM 2671 C CA . ALA C 1 135 ? 12.157 -5.559 21.764 1.00 102.16 135 ALA C CA 1
ATOM 2672 C C . ALA C 1 135 ? 13.187 -5.887 22.839 1.00 104.80 135 ALA C C 1
ATOM 2673 O O . ALA C 1 135 ? 13.169 -5.331 23.938 1.00 106.88 135 ALA C O 1
ATOM 2675 N N . ASN C 1 136 ? 14.110 -6.792 22.515 1.00 112.25 136 ASN C N 1
ATOM 2676 C CA . ASN C 1 136 ? 15.005 -7.321 23.537 1.00 114.54 136 ASN C CA 1
ATOM 2677 C C . ASN C 1 136 ? 16.111 -6.334 23.890 1.00 115.63 136 ASN C C 1
ATOM 2678 O O . ASN C 1 136 ? 16.185 -5.850 25.023 1.00 120.54 136 ASN C O 1
ATOM 2683 N N . ASN C 1 137 ? 16.979 -6.019 22.934 1.00 106.14 137 ASN C N 1
ATOM 2684 C CA . ASN C 1 137 ? 18.125 -5.143 23.171 1.00 106.62 137 ASN C CA 1
ATOM 2685 C C . ASN C 1 137 ? 17.921 -3.869 22.362 1.00 108.02 137 ASN C C 1
ATOM 2686 O O . ASN C 1 137 ? 18.284 -3.801 21.187 1.00 113.30 137 ASN C O 1
ATOM 2691 N N . SER C 1 138 ? 17.355 -2.851 23.002 1.00 101.50 138 SER C N 1
ATOM 2692 C CA . SER C 1 138 ? 17.029 -1.602 22.336 1.00 102.78 138 SER C CA 1
ATOM 2693 C C . SER C 1 138 ? 17.667 -0.438 23.076 1.00 104.76 138 SER C C 1
ATOM 2694 O O . SER C 1 138 ? 17.796 -0.454 24.301 1.00 105.13 138 SER C O 1
ATOM 2697 N N . SER C 1 139 ? 18.060 0.578 22.314 1.00 106.90 139 SER C N 1
ATOM 2698 C CA . SER C 1 139 ? 18.623 1.803 22.862 1.00 107.92 139 SER C CA 1
ATOM 2699 C C . SER C 1 139 ? 17.756 2.975 22.432 1.00 108.27 139 SER C C 1
ATOM 2700 O O . SER C 1 139 ? 17.469 3.136 21.241 1.00 106.70 139 SER C O 1
ATOM 2703 N N . GLY C 1 140 ? 17.347 3.792 23.399 1.00 101.04 140 GLY C N 1
ATOM 2704 C CA . GLY C 1 140 ? 16.488 4.922 23.114 1.00 97.49 140 GLY C CA 1
ATOM 2705 C C . GLY C 1 140 ? 15.105 4.786 23.716 1.00 96.21 140 GLY C C 1
ATOM 2706 O O . GLY C 1 140 ? 14.966 4.646 24.934 1.00 98.72 140 GLY C O 1
ATOM 2707 N N . ASN C 1 141 ? 14.076 4.819 22.874 1.00 88.61 141 ASN C N 1
ATOM 2708 C CA . ASN C 1 141 ? 12.692 4.792 23.322 1.00 89.76 141 ASN C CA 1
ATOM 2709 C C . ASN C 1 141 ? 11.978 3.593 22.719 1.00 87.59 141 ASN C C 1
ATOM 2710 O O . ASN C 1 141 ? 12.142 3.295 21.533 1.00 90.82 141 ASN C O 1
ATOM 2715 N N . VAL C 1 142 ? 11.187 2.906 23.539 1.00 78.41 142 VAL C N 1
ATOM 2716 C CA . VAL C 1 142 ? 10.388 1.770 23.094 1.00 83.15 142 VAL C CA 1
ATOM 2717 C C . VAL C 1 142 ? 9.005 1.872 23.718 1.00 83.18 142 VAL C C 1
ATOM 2718 O O . VAL C 1 142 ? 8.873 2.085 24.928 1.00 87.93 142 VAL C O 1
ATOM 2722 N N . GLY C 1 143 ? 7.975 1.717 22.895 1.00 67.92 143 GLY C N 1
ATOM 2723 C CA . GLY C 1 143 ? 6.613 1.713 23.388 1.00 65.74 143 GLY C CA 1
ATOM 2724 C C . GLY C 1 143 ? 5.802 0.577 22.807 1.00 70.76 143 GLY C C 1
ATOM 2725 O O . GLY C 1 143 ? 5.643 0.484 21.588 1.00 85.98 143 GLY C O 1
ATOM 2726 N N . VAL C 1 144 ? 5.283 -0.296 23.664 1.00 61.93 144 VAL C N 1
ATOM 2727 C CA . VAL C 1 144 ? 4.544 -1.474 23.232 1.00 62.85 144 VAL C CA 1
ATOM 2728 C C . VAL C 1 144 ? 3.180 -1.472 23.903 1.00 71.85 144 VAL C C 1
ATOM 2729 O O . VAL C 1 144 ? 3.077 -1.297 25.121 1.00 80.08 144 VAL C O 1
ATOM 2733 N N . ASN C 1 145 ? 2.131 -1.665 23.106 1.00 73.34 145 ASN C N 1
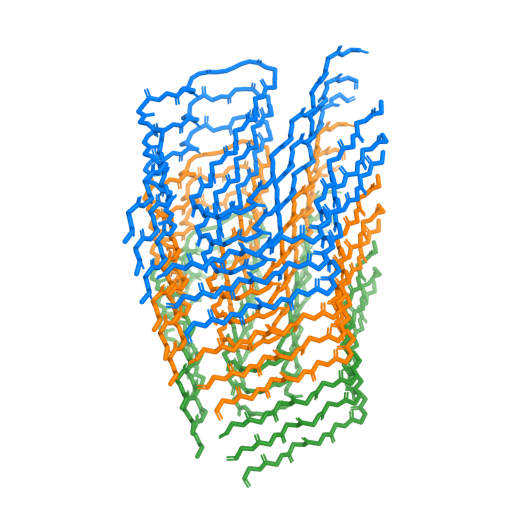ATOM 2734 C CA . ASN C 1 145 ? 0.773 -1.750 23.623 1.00 66.82 145 ASN C CA 1
ATOM 2735 C C . ASN C 1 145 ? 0.096 -2.977 23.037 1.00 69.79 145 ASN C C 1
ATOM 2736 O O . ASN C 1 145 ? 0.069 -3.149 21.816 1.00 86.43 145 ASN C O 1
ATOM 2741 N N . VAL C 1 146 ? -0.449 -3.823 23.906 1.00 58.73 146 VAL C N 1
ATOM 2742 C CA . VAL C 1 146 ? -1.129 -5.047 23.502 1.00 61.76 146 VAL C CA 1
ATOM 2743 C C . VAL C 1 146 ? -2.512 -5.061 24.132 1.00 75.51 146 VAL C C 1
ATOM 2744 O O . VAL C 1 146 ? -2.668 -4.741 25.316 1.00 88.98 146 VAL C O 1
ATOM 2748 N N . ALA C 1 147 ? -3.518 -5.431 23.344 1.00 70.55 147 ALA C N 1
ATOM 2749 C CA . ALA C 1 147 ? -4.881 -5.483 23.851 1.00 69.74 147 ALA C CA 1
ATOM 2750 C C . ALA C 1 147 ? -5.673 -6.511 23.061 1.00 74.48 147 ALA C C 1
ATOM 2751 O O . ALA C 1 147 ? -5.526 -6.623 21.844 1.00 79.02 147 ALA C O 1
ATOM 2753 N N . ALA C 1 148 ? -6.525 -7.252 23.769 1.00 79.14 148 ALA C N 1
ATOM 2754 C CA . ALA C 1 148 ? -7.370 -8.282 23.159 1.00 79.73 148 ALA C CA 1
ATOM 2755 C C . ALA C 1 148 ? -8.809 -7.998 23.580 1.00 81.86 148 ALA C C 1
ATOM 2756 O O . ALA C 1 148 ? -9.289 -8.527 24.586 1.00 85.50 148 ALA C O 1
ATOM 2758 N N . GLY C 1 149 ? -9.495 -7.173 22.797 1.00 88.89 149 GLY C N 1
ATOM 2759 C CA . GLY C 1 149 ? -10.831 -6.751 23.158 1.00 94.34 149 GLY C CA 1
ATOM 2760 C C . GLY C 1 149 ? -11.727 -6.484 21.970 1.00 97.56 149 GLY C C 1
ATOM 2761 O O . GLY C 1 149 ? -11.788 -7.293 21.043 1.00 96.10 149 GLY C O 1
ATOM 2762 N N . GLN C 1 150 ? -12.457 -5.381 22.005 1.00 98.13 150 GLN C N 1
ATOM 2763 C CA . GLN C 1 150 ? -13.292 -4.994 20.874 1.00 97.07 150 GLN C CA 1
ATOM 2764 C C . GLN C 1 150 ? -13.087 -3.551 20.441 1.00 95.06 150 GLN C C 1
ATOM 2765 O O . GLN C 1 150 ? -13.119 -3.268 19.241 1.00 95.25 150 GLN C O 1
ATOM 2771 N N . GLY C 1 151 ? -12.872 -2.635 21.379 1.00 77.15 151 GLY C N 1
ATOM 2772 C CA . GLY C 1 151 ? -12.765 -1.231 21.034 1.00 79.00 151 GLY C CA 1
ATOM 2773 C C . GLY C 1 151 ? -11.593 -0.524 21.676 1.00 81.85 151 GLY C C 1
ATOM 2774 O O . GLY C 1 151 ? -11.700 0.643 22.058 1.00 79.61 151 GLY C O 1
ATOM 2775 N N . ASN C 1 152 ? -10.467 -1.218 21.800 1.00 87.59 152 ASN C N 1
ATOM 2776 C CA . ASN C 1 152 ? -9.306 -0.646 22.460 1.00 82.69 152 ASN C CA 1
ATOM 2777 C C . ASN C 1 152 ? -8.678 0.450 21.604 1.00 78.66 152 ASN C C 1
ATOM 2778 O O . ASN C 1 152 ? -8.898 0.537 20.396 1.00 81.67 152 ASN C O 1
ATOM 2783 N N . GLN C 1 153 ? -7.890 1.301 22.256 1.00 78.31 153 GLN C N 1
ATOM 2784 C CA . GLN C 1 153 ? -7.206 2.396 21.582 1.00 81.45 153 GLN C CA 1
ATOM 2785 C C . GLN C 1 153 ? -5.760 2.441 22.046 1.00 84.74 153 GLN C C 1
ATOM 2786 O O . GLN C 1 153 ? -5.483 2.270 23.236 1.00 91.11 153 GLN C O 1
ATOM 2792 N N . GLN C 1 154 ? -4.847 2.681 21.109 1.00 81.44 154 GLN C N 1
ATOM 2793 C CA . GLN C 1 154 ? -3.418 2.617 21.370 1.00 79.16 154 GLN C CA 1
ATOM 2794 C C . GLN C 1 154 ? -2.725 3.841 20.794 1.00 81.44 154 GLN C C 1
ATOM 2795 O O . GLN C 1 154 ? -3.160 4.400 19.785 1.00 91.92 154 GLN C O 1
ATOM 2801 N N . LYS C 1 155 ? -1.637 4.252 21.442 1.00 76.13 155 LYS C N 1
ATOM 2802 C CA . LYS C 1 155 ? -0.899 5.419 20.986 1.00 77.00 155 LYS C CA 1
ATOM 2803 C C . LYS C 1 155 ? 0.506 5.385 21.564 1.00 82.39 155 LYS C C 1
ATOM 2804 O O . LYS C 1 155 ? 0.707 4.976 22.709 1.00 90.21 155 LYS C O 1
ATOM 2810 N N . ASN C 1 156 ? 1.471 5.836 20.763 1.00 83.87 156 ASN C N 1
ATOM 2811 C CA . ASN C 1 156 ? 2.863 5.910 21.186 1.00 84.16 156 ASN C CA 1
ATOM 2812 C C . ASN C 1 156 ? 3.443 7.241 20.737 1.00 84.76 156 ASN C C 1
ATOM 2813 O O . ASN C 1 156 ? 3.374 7.577 19.552 1.00 90.70 156 ASN C O 1
ATOM 2818 N N . ASN C 1 157 ? 4.013 7.991 21.675 1.00 84.52 157 ASN C N 1
ATOM 2819 C CA . ASN C 1 157 ? 4.648 9.270 21.388 1.00 84.79 157 ASN C CA 1
ATOM 2820 C C . ASN C 1 157 ? 6.109 9.203 21.800 1.00 89.71 157 ASN C C 1
ATOM 2821 O O . ASN C 1 157 ? 6.416 8.896 22.957 1.00 98.38 157 ASN C O 1
ATOM 2826 N N . LEU C 1 158 ? 7.006 9.496 20.860 1.00 86.11 158 LEU C N 1
ATOM 2827 C CA . LEU C 1 158 ? 8.439 9.399 21.092 1.00 88.85 158 LEU C CA 1
ATOM 2828 C C . LEU C 1 158 ? 9.123 10.648 20.557 1.00 91.33 158 LEU C C 1
ATOM 2829 O O . LEU C 1 158 ? 8.631 11.287 19.624 1.00 97.93 158 LEU C O 1
ATOM 2834 N N . ALA C 1 159 ? 10.264 10.991 21.151 1.00 86.16 159 ALA C N 1
ATOM 2835 C CA . ALA C 1 159 ? 10.996 12.177 20.733 1.00 87.82 159 ALA C CA 1
ATOM 2836 C C . ALA C 1 159 ? 12.441 12.077 21.197 1.00 91.36 159 ALA C C 1
ATOM 2837 O O . ALA C 1 159 ? 12.752 11.396 22.177 1.00 94.09 159 ALA C O 1
ATOM 2839 N N . ILE C 1 160 ? 13.319 12.766 20.471 1.00 106.24 160 ILE C N 1
ATOM 2840 C CA . ILE C 1 160 ? 14.731 12.885 20.822 1.00 107.20 160 ILE C CA 1
ATOM 2841 C C . ILE C 1 160 ? 15.136 14.345 20.672 1.00 108.77 160 ILE C C 1
ATOM 2842 O O . ILE C 1 160 ? 14.802 14.990 19.674 1.00 106.98 160 ILE C O 1
ATOM 2847 N N . VAL C 1 161 ? 15.862 14.857 21.664 1.00 114.91 161 VAL C N 1
ATOM 2848 C CA . VAL C 1 161 ? 16.309 16.249 21.689 1.00 115.96 161 VAL C CA 1
ATOM 2849 C C . VAL C 1 161 ? 15.132 17.205 21.517 1.00 115.48 161 VAL C C 1
ATOM 2850 O O . VAL C 1 161 ? 14.019 16.922 21.958 1.00 115.21 161 VAL C O 1
ATOM 2854 N N . ASN C 1 173 ? 0.469 17.729 22.231 1.00 133.53 173 ASN C N 1
ATOM 2855 C CA . ASN C 1 173 ? -0.737 17.314 22.934 1.00 134.71 173 ASN C CA 1
ATOM 2856 C C . ASN C 1 173 ? -1.101 15.875 22.596 1.00 135.39 173 ASN C C 1
ATOM 2857 O O . ASN C 1 173 ? -0.511 15.267 21.703 1.00 134.27 173 ASN C O 1
ATOM 2862 N N . THR C 1 174 ? -2.076 15.335 23.322 1.00 127.07 174 THR C N 1
ATOM 2863 C CA . THR C 1 174 ? -2.534 13.964 23.153 1.00 124.92 174 THR C CA 1
ATOM 2864 C C . THR C 1 174 ? -3.894 13.847 23.824 1.00 123.72 174 THR C C 1
ATOM 2865 O O . THR C 1 174 ? -4.127 14.427 24.888 1.00 127.64 174 THR C O 1
ATOM 2869 N N . GLU C 1 175 ? -4.788 13.091 23.194 1.00 107.64 175 GLU C N 1
ATOM 2870 C CA . GLU C 1 175 ? -6.117 12.907 23.754 1.00 108.41 175 GLU C CA 1
ATOM 2871 C C . GLU C 1 175 ? -6.716 11.630 23.188 1.00 106.75 175 GLU C C 1
ATOM 2872 O O . GLU C 1 175 ? -6.617 11.365 21.988 1.00 110.71 175 GLU C O 1
ATOM 2878 N N . GLN C 1 176 ? -7.336 10.848 24.066 1.00 93.45 176 GLN C N 1
ATOM 2879 C CA . GLN C 1 176 ? -7.949 9.580 23.690 1.00 93.09 176 GLN C CA 1
ATOM 2880 C C . GLN C 1 176 ? -9.259 9.443 24.446 1.00 97.22 176 GLN C C 1
ATOM 2881 O O . GLN C 1 176 ? -9.254 9.198 25.656 1.00 103.94 176 GLN C O 1
ATOM 2887 N N . VAL C 1 177 ? -10.376 9.593 23.738 1.00 89.14 177 VAL C N 1
ATOM 2888 C CA . VAL C 1 177 ? -11.695 9.598 24.354 1.00 89.28 177 VAL C CA 1
ATOM 2889 C C . VAL C 1 177 ? -12.503 8.435 23.803 1.00 85.76 177 VAL C C 1
ATOM 2890 O O . VAL C 1 177 ? -12.294 7.999 22.666 1.00 93.00 177 VAL C O 1
ATOM 2894 N N . SER C 1 178 ? -13.413 7.919 24.624 1.00 90.85 178 SER C N 1
ATOM 2895 C CA . SER C 1 178 ? -14.319 6.848 24.219 1.00 92.74 178 SER C CA 1
ATOM 2896 C C . SER C 1 178 ? -15.713 7.234 24.701 1.00 98.16 178 SER C C 1
ATOM 2897 O O . SER C 1 178 ? -16.008 7.149 25.896 1.00 106.67 178 SER C O 1
ATOM 2900 N N . LEU C 1 179 ? -16.563 7.651 23.770 1.00 97.38 179 LEU C N 1
ATOM 2901 C CA . LEU C 1 179 ? -17.914 8.089 24.092 1.00 99.58 179 LEU C CA 1
ATOM 2902 C C . LEU C 1 179 ? -18.798 6.868 24.333 1.00 100.52 179 LEU C C 1
ATOM 2903 O O . LEU C 1 179 ? -18.311 5.758 24.562 1.00 99.70 179 LEU C O 1
ATOM 2908 N N . ASP C 1 180 ? -20.115 7.077 24.317 1.00 105.21 180 ASP C N 1
ATOM 2909 C CA . ASP C 1 180 ? -21.072 6.000 24.541 1.00 106.84 180 ASP C CA 1
ATOM 2910 C C . ASP C 1 180 ? -20.746 4.796 23.672 1.00 111.02 180 ASP C C 1
ATOM 2911 O O . ASP C 1 180 ? -20.241 4.936 22.558 1.00 115.78 180 ASP C O 1
ATOM 2916 N N . ASN C 1 181 ? -21.008 3.608 24.208 1.00 110.93 181 ASN C N 1
ATOM 2917 C CA . ASN C 1 181 ? -20.784 2.366 23.483 1.00 107.88 181 ASN C CA 1
ATOM 2918 C C . ASN C 1 181 ? -21.651 1.286 24.104 1.00 107.57 181 ASN C C 1
ATOM 2919 O O . ASN C 1 181 ? -22.134 1.423 25.230 1.00 114.44 181 ASN C O 1
ATOM 2924 N N . HIS C 1 182 ? -21.842 0.207 23.355 1.00 110.28 182 HIS C N 1
ATOM 2925 C CA . HIS C 1 182 ? -22.678 -0.911 23.786 1.00 114.66 182 HIS C CA 1
ATOM 2926 C C . HIS C 1 182 ? -21.855 -2.191 23.696 1.00 114.44 182 HIS C C 1
ATOM 2927 O O . HIS C 1 182 ? -21.754 -2.799 22.626 1.00 118.78 182 HIS C O 1
ATOM 2934 N N . PHE C 1 183 ? -21.271 -2.599 24.817 1.00 104.72 183 PHE C N 1
ATOM 2935 C CA . PHE C 1 183 ? -20.539 -3.855 24.905 1.00 104.92 183 PHE C CA 1
ATOM 2936 C C . PHE C 1 183 ? -21.441 -4.900 25.546 1.00 106.57 183 PHE C C 1
ATOM 2937 O O . PHE C 1 183 ? -21.918 -4.707 26.670 1.00 108.91 183 PHE C O 1
ATOM 2945 N N . LEU C 1 184 ? -21.673 -6.001 24.838 1.00 118.96 184 LEU C N 1
ATOM 2946 C CA . LEU C 1 184 ? -22.493 -7.086 25.351 1.00 122.47 184 LEU C CA 1
ATOM 2947 C C . LEU C 1 184 ? -21.814 -8.410 25.039 1.00 122.88 184 LEU C C 1
ATOM 2948 O O . LEU C 1 184 ? -21.241 -8.583 23.960 1.00 122.53 184 LEU C O 1
ATOM 2953 N N . ASN C 1 185 ? -21.875 -9.337 25.990 1.00 136.62 185 ASN C N 1
ATOM 2954 C CA . ASN C 1 185 ? -21.266 -10.650 25.820 1.00 137.88 185 ASN C CA 1
ATOM 2955 C C . ASN C 1 185 ? -22.166 -11.742 26.383 1.00 135.51 185 ASN C C 1
ATOM 2956 O O . ASN C 1 185 ? -23.068 -11.467 27.174 1.00 136.33 185 ASN C O 1
ATOM 2961 N N . VAL C 1 198 ? -17.042 -16.570 25.133 1.00 113.48 198 VAL C N 1
ATOM 2962 C CA . VAL C 1 198 ? -16.155 -15.499 24.698 1.00 112.93 198 VAL C CA 1
ATOM 2963 C C . VAL C 1 198 ? -14.891 -15.493 25.545 1.00 110.85 198 VAL C C 1
ATOM 2964 O O . VAL C 1 198 ? -14.955 -15.382 26.767 1.00 114.57 198 VAL C O 1
ATOM 2968 N N . VAL C 1 199 ? -13.740 -15.613 24.890 1.00 99.53 199 VAL C N 1
ATOM 2969 C CA . VAL C 1 199 ? -12.452 -15.698 25.565 1.00 97.20 199 VAL C CA 1
ATOM 2970 C C . VAL C 1 199 ? -11.526 -14.638 24.987 1.00 98.80 199 VAL C C 1
ATOM 2971 O O . VAL C 1 199 ? -11.397 -14.511 23.765 1.00 104.12 199 VAL C O 1
ATOM 2975 N N . ASN C 1 200 ? -10.882 -13.876 25.868 1.00 93.09 200 ASN C N 1
ATOM 2976 C CA . ASN C 1 200 ? -9.939 -12.832 25.479 1.00 91.53 200 ASN C CA 1
ATOM 2977 C C . ASN C 1 200 ? -8.600 -13.134 26.136 1.00 91.80 200 ASN C C 1
ATOM 2978 O O . ASN C 1 200 ? -8.522 -13.249 27.362 1.00 100.16 200 ASN C O 1
ATOM 2983 N N . ASN C 1 201 ? -7.552 -13.262 25.328 1.00 79.84 201 ASN C N 1
ATOM 2984 C CA . ASN C 1 201 ? -6.216 -13.563 25.822 1.00 79.03 201 ASN C CA 1
ATOM 2985 C C . ASN C 1 201 ? -5.253 -12.481 25.364 1.00 78.52 201 ASN C C 1
ATOM 2986 O O . ASN C 1 201 ? -5.038 -12.305 24.161 1.00 87.12 201 ASN C O 1
ATOM 2991 N N . ALA C 1 202 ? -4.671 -11.770 26.317 1.00 68.38 202 ALA C N 1
ATOM 2992 C CA . ALA C 1 202 ? -3.541 -10.901 26.052 1.00 68.91 202 ALA C CA 1
ATOM 2993 C C . ALA C 1 202 ? -2.266 -11.713 26.248 1.00 79.25 202 ALA C C 1
ATOM 2994 O O . ALA C 1 202 ? -2.306 -12.934 26.426 1.00 83.92 202 ALA C O 1
ATOM 2996 N N . GLY C 1 203 ? -1.118 -11.046 26.218 1.00 91.08 203 GLY C N 1
ATOM 2997 C CA . GLY C 1 203 ? 0.117 -11.775 26.421 1.00 90.71 203 GLY C CA 1
ATOM 2998 C C . GLY C 1 203 ? 1.382 -10.997 26.146 1.00 83.49 203 GLY C C 1
ATOM 2999 O O . GLY C 1 203 ? 1.417 -10.125 25.274 1.00 86.56 203 GLY C O 1
ATOM 3000 N N . LEU C 1 204 ? 2.433 -11.311 26.896 1.00 85.21 204 LEU C N 1
ATOM 3001 C CA . LEU C 1 204 ? 3.754 -10.721 26.692 1.00 84.66 204 LEU C CA 1
ATOM 3002 C C . LEU C 1 204 ? 4.779 -11.778 27.089 1.00 90.62 204 LEU C C 1
ATOM 3003 O O . LEU C 1 204 ? 5.120 -11.906 28.268 1.00 101.99 204 LEU C O 1
ATOM 3008 N N . LEU C 1 205 ? 5.265 -12.532 26.109 1.00 93.66 205 LEU C N 1
ATOM 3009 C CA . LEU C 1 205 ? 6.286 -13.540 26.362 1.00 95.13 205 LEU C CA 1
ATOM 3010 C C . LEU C 1 205 ? 7.639 -12.849 26.501 1.00 94.23 205 LEU C C 1
ATOM 3011 O O . LEU C 1 205 ? 7.720 -11.632 26.684 1.00 99.12 205 LEU C O 1
ATOM 3016 N N . ASN C 1 206 ? 8.720 -13.625 26.438 1.00 98.46 206 ASN C N 1
ATOM 3017 C CA . ASN C 1 206 ? 10.050 -13.086 26.695 1.00 102.54 206 ASN C CA 1
ATOM 3018 C C . ASN C 1 206 ? 10.333 -11.888 25.803 1.00 104.75 206 ASN C C 1
ATOM 3019 O O . ASN C 1 206 ? 10.554 -12.042 24.603 1.00 109.18 206 ASN C O 1
ATOM 3024 N N . SER C 1 207 ? 10.358 -10.695 26.386 1.00 110.74 207 SER C N 1
ATOM 3025 C CA . SER C 1 207 ? 10.456 -9.466 25.610 1.00 113.61 207 SER C CA 1
ATOM 3026 C C . SER C 1 207 ? 10.965 -8.366 26.526 1.00 114.59 207 SER C C 1
ATOM 3027 O O . SER C 1 207 ? 11.074 -8.549 27.741 1.00 117.35 207 SER C O 1
ATOM 3030 N N . ALA C 1 208 ? 11.289 -7.222 25.925 1.00 110.97 208 ALA C N 1
ATOM 3031 C CA . ALA C 1 208 ? 11.746 -6.054 26.676 1.00 108.50 208 ALA C CA 1
ATOM 3032 C C . ALA C 1 208 ? 12.958 -6.389 27.538 1.00 111.30 208 ALA C C 1
ATOM 3033 O O . ALA C 1 208 ? 13.186 -5.772 28.580 1.00 113.90 208 ALA C O 1
ATOM 3035 N N . ASN C 1 209 ? 13.751 -7.365 27.091 1.00 117.49 209 ASN C N 1
ATOM 3036 C CA . ASN C 1 209 ? 14.708 -8.019 27.978 1.00 117.87 209 ASN C CA 1
ATOM 3037 C C . ASN C 1 209 ? 15.773 -7.052 28.478 1.00 118.36 209 ASN C C 1
ATOM 3038 O O . ASN C 1 209 ? 16.023 -6.965 29.685 1.00 122.00 209 ASN C O 1
ATOM 3043 N N . ASN C 1 210 ? 16.420 -6.320 27.572 1.00 105.35 210 ASN C N 1
ATOM 3044 C CA . ASN C 1 210 ? 17.497 -5.400 27.956 1.00 106.57 210 ASN C CA 1
ATOM 3045 C C . ASN C 1 210 ? 17.282 -4.080 27.222 1.00 107.13 210 ASN C C 1
ATOM 3046 O O . ASN C 1 210 ? 17.827 -3.864 26.137 1.00 112.54 210 ASN C O 1
ATOM 3051 N N . ALA C 1 211 ? 16.505 -3.192 27.831 1.00 102.52 211 ALA C N 1
ATOM 3052 C CA . ALA C 1 211 ? 16.168 -1.904 27.239 1.00 102.88 211 ALA C CA 1
ATOM 3053 C C . ALA C 1 211 ? 16.934 -0.808 27.964 1.00 105.04 211 ALA C C 1
ATOM 3054 O O . ALA C 1 211 ? 16.789 -0.643 29.179 1.00 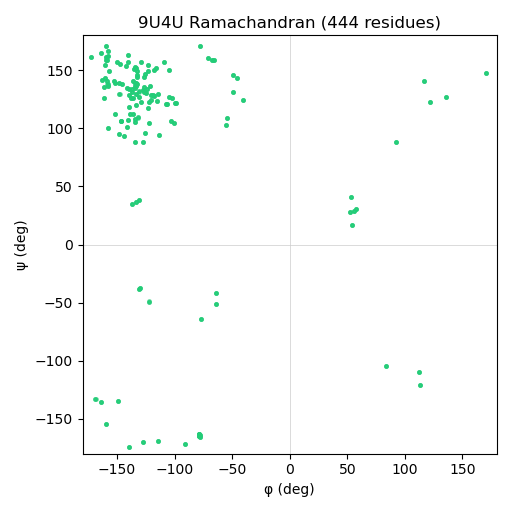108.03 211 ALA C O 1
ATOM 3056 N N . SER C 1 212 ? 17.742 -0.063 27.219 1.00 105.56 212 SER C N 1
ATOM 3057 C CA . SER C 1 212 ? 18.492 1.064 27.755 1.00 108.78 212 SER C CA 1
ATOM 3058 C C . SER C 1 212 ? 17.826 2.355 27.300 1.00 108.56 212 SER C C 1
ATOM 3059 O O . SER C 1 212 ? 17.603 2.555 26.101 1.00 106.01 212 SER C O 1
ATOM 3062 N N . GLY C 1 213 ? 17.509 3.227 28.254 1.00 99.12 213 GLY C N 1
ATOM 3063 C CA . GLY C 1 213 ? 16.843 4.475 27.945 1.00 96.87 213 GLY C CA 1
ATOM 3064 C C . GLY C 1 213 ? 15.427 4.532 28.477 1.00 99.53 213 GLY C C 1
ATOM 3065 O O . GLY C 1 213 ? 15.217 4.619 29.691 1.00 104.54 213 GLY C O 1
ATOM 3066 N N . ASN C 1 214 ? 14.447 4.482 27.582 1.00 92.90 214 ASN C N 1
ATOM 3067 C CA . ASN C 1 214 ? 13.042 4.508 27.953 1.00 91.11 214 ASN C CA 1
ATOM 3068 C C . ASN C 1 214 ? 12.342 3.277 27.402 1.00 91.62 214 ASN C C 1
ATOM 3069 O O . ASN C 1 214 ? 12.706 2.747 26.350 1.00 98.06 214 ASN C O 1
ATOM 3074 N N . ILE C 1 215 ? 11.323 2.829 28.130 1.00 77.72 215 ILE C N 1
ATOM 3075 C CA . ILE C 1 215 ? 10.495 1.722 27.672 1.00 76.70 215 ILE C CA 1
ATOM 3076 C C . ILE C 1 215 ? 9.177 1.729 28.433 1.00 77.38 215 ILE C C 1
ATOM 3077 O O . ILE C 1 215 ? 9.152 1.914 29.654 1.00 92.65 215 ILE C O 1
ATOM 3082 N N . GLY C 1 216 ? 8.076 1.534 27.716 1.00 65.85 216 GLY C N 1
ATOM 3083 C CA . GLY C 1 216 ? 6.770 1.460 28.335 1.00 67.30 216 GLY C CA 1
ATOM 3084 C C . GLY C 1 216 ? 5.915 0.385 27.703 1.00 70.73 216 GLY C C 1
ATOM 3085 O O . GLY C 1 216 ? 5.848 0.283 26.476 1.00 80.79 216 GLY C O 1
ATOM 3086 N N . VAL C 1 217 ? 5.259 -0.426 28.524 1.00 59.78 217 VAL C N 1
ATOM 3087 C CA . VAL C 1 217 ? 4.467 -1.548 28.040 1.00 56.72 217 VAL C CA 1
ATOM 3088 C C . VAL C 1 217 ? 3.096 -1.498 28.696 1.00 63.68 217 VAL C C 1
ATOM 3089 O O . VAL C 1 217 ? 2.984 -1.339 29.915 1.00 76.31 217 VAL C O 1
ATOM 3093 N N . ASN C 1 218 ? 2.049 -1.630 27.884 1.00 67.47 218 ASN C N 1
ATOM 3094 C CA . ASN C 1 218 ? 0.682 -1.665 28.384 1.00 65.38 218 ASN C CA 1
ATOM 3095 C C . ASN C 1 218 ? -0.009 -2.885 27.803 1.00 65.55 218 ASN C C 1
ATOM 3096 O O . ASN C 1 218 ? -0.073 -3.038 26.581 1.00 80.22 218 ASN C O 1
ATOM 3101 N N . VAL C 1 219 ? -0.521 -3.748 28.673 1.00 53.24 219 VAL C N 1
ATOM 3102 C CA . VAL C 1 219 ? -1.194 -4.975 28.272 1.00 49.93 219 VAL C CA 1
ATOM 3103 C C . VAL C 1 219 ? -2.584 -4.986 28.886 1.00 70.60 219 VAL C C 1
ATOM 3104 O O . VAL C 1 219 ? -2.751 -4.684 30.072 1.00 88.52 219 VAL C O 1
ATOM 3108 N N . ALA C 1 220 ? -3.584 -5.331 28.079 1.00 64.79 220 ALA C N 1
ATOM 3109 C CA . ALA C 1 220 ? -4.953 -5.382 28.564 1.00 66.40 220 ALA C CA 1
ATOM 3110 C C . ALA C 1 220 ? -5.729 -6.426 27.782 1.00 69.84 220 ALA C C 1
ATOM 3111 O O . ALA C 1 220 ? -5.368 -6.788 26.660 1.00 78.81 220 ALA C O 1
ATOM 3113 N N . ALA C 1 221 ? -6.808 -6.910 28.392 1.00 74.80 221 ALA C N 1
ATOM 3114 C CA . ALA C 1 221 ? -7.677 -7.897 27.755 1.00 74.42 221 ALA C CA 1
ATOM 3115 C C . ALA C 1 221 ? -9.095 -7.619 28.242 1.00 79.38 221 ALA C C 1
ATOM 3116 O O . ALA C 1 221 ? -9.429 -7.927 29.389 1.00 85.47 221 ALA C O 1
ATOM 3118 N N . GLY C 1 222 ? -9.920 -7.052 27.367 1.00 87.60 222 GLY C N 1
ATOM 3119 C CA . GLY C 1 222 ? -11.215 -6.571 27.795 1.00 91.33 222 GLY C CA 1
ATOM 3120 C C . GLY C 1 222 ? -12.161 -6.194 26.677 1.00 95.76 222 GLY C C 1
ATOM 3121 O O . GLY C 1 222 ? -12.367 -6.970 25.742 1.00 95.94 222 GLY C O 1
ATOM 3122 N N . ALA C 1 223 ? -12.783 -5.026 26.790 1.00 90.74 223 ALA C N 1
ATOM 3123 C CA . ALA C 1 223 ? -13.705 -4.543 25.771 1.00 87.21 223 ALA C CA 1
ATOM 3124 C C . ALA C 1 223 ? -13.431 -3.115 25.333 1.00 88.78 223 ALA C C 1
ATOM 3125 O O . ALA C 1 223 ? -13.555 -2.809 24.145 1.00 89.77 223 ALA C O 1
ATOM 3127 N N . GLY C 1 224 ? -13.059 -2.230 26.254 1.00 80.50 224 GLY C N 1
ATOM 3128 C CA . GLY C 1 224 ? -12.887 -0.831 25.917 1.00 80.12 224 GLY C CA 1
ATOM 3129 C C . GLY C 1 224 ? -11.653 -0.193 26.516 1.00 80.47 224 GLY C C 1
ATOM 3130 O O . GLY C 1 224 ? -11.672 0.988 26.876 1.00 76.38 224 GLY C O 1
ATOM 3131 N N . ASN C 1 225 ? -10.574 -0.960 26.630 1.00 81.92 225 ASN C N 1
ATOM 3132 C CA . ASN C 1 225 ? -9.361 -0.467 27.260 1.00 80.50 225 ASN C CA 1
ATOM 3133 C C . ASN C 1 225 ? -8.740 0.657 26.432 1.00 76.86 225 ASN C C 1
ATOM 3134 O O . ASN C 1 225 ? -9.004 0.811 25.239 1.00 82.14 225 ASN C O 1
ATOM 3139 N N . GLN C 1 226 ? -7.910 1.460 27.090 1.00 77.93 226 GLN C N 1
ATOM 3140 C CA . GLN C 1 226 ? -7.228 2.564 26.428 1.00 77.96 226 GLN C CA 1
ATOM 3141 C C . GLN C 1 226 ? -5.783 2.602 26.895 1.00 82.27 226 GLN C C 1
ATOM 3142 O O . GLN C 1 226 ? -5.518 2.513 28.097 1.00 92.80 226 GLN C O 1
ATOM 3148 N N . GLN C 1 227 ? -4.859 2.742 25.949 1.00 75.43 227 GLN C N 1
ATOM 3149 C CA . GLN C 1 227 ? -3.434 2.696 26.232 1.00 75.07 227 GLN C CA 1
ATOM 3150 C C . GLN C 1 227 ? -2.729 3.858 25.552 1.00 78.75 227 GLN C C 1
ATOM 3151 O O . GLN C 1 227 ? -3.110 4.281 24.459 1.00 92.63 227 GLN C O 1
ATOM 3157 N N . SER C 1 228 ? -1.693 4.368 26.210 1.00 61.64 228 SER C N 1
ATOM 3158 C CA . SER C 1 228 ? -0.917 5.469 25.660 1.00 66.99 228 SER C CA 1
ATOM 3159 C C . SER C 1 228 ? 0.468 5.457 26.282 1.00 68.68 228 SER C C 1
ATOM 3160 O O . SER C 1 228 ? 0.650 5.058 27.434 1.00 81.16 228 SER C O 1
ATOM 3163 N N . ASN C 1 229 ? 1.444 5.915 25.502 1.00 77.84 229 ASN C N 1
ATOM 3164 C CA . ASN C 1 229 ? 2.829 5.986 25.941 1.00 76.00 229 ASN C CA 1
ATOM 3165 C C . ASN C 1 229 ? 3.407 7.330 25.530 1.00 83.28 229 ASN C C 1
ATOM 3166 O O . ASN C 1 229 ? 2.999 7.921 24.527 1.00 89.69 229 ASN C O 1
ATOM 3171 N N . THR C 1 230 ? 4.368 7.811 26.314 1.00 84.46 230 THR C N 1
ATOM 3172 C CA . THR C 1 230 ? 4.993 9.103 26.036 1.00 83.56 230 THR C CA 1
ATOM 3173 C C . THR C 1 230 ? 6.412 9.069 26.584 1.00 84.91 230 THR C C 1
ATOM 3174 O O . THR C 1 230 ? 6.602 9.030 27.803 1.00 94.92 230 THR C O 1
ATOM 3178 N N . LEU C 1 231 ? 7.399 9.090 25.693 1.00 85.95 231 LEU C N 1
ATOM 3179 C CA . LEU C 1 231 ? 8.798 9.031 26.089 1.00 90.60 231 LEU C CA 1
ATOM 3180 C C . LEU C 1 231 ? 9.581 10.089 25.328 1.00 92.82 231 LEU C C 1
ATOM 3181 O O . LEU C 1 231 ? 9.217 10.466 24.213 1.00 99.79 231 LEU C O 1
ATOM 3186 N N . THR C 1 232 ? 10.663 10.565 25.940 1.00 89.39 232 THR C N 1
ATOM 3187 C CA . THR C 1 232 ? 11.493 11.582 25.311 1.00 92.03 232 THR C CA 1
ATOM 3188 C C . THR C 1 232 ? 12.873 11.584 25.948 1.00 93.87 232 THR C C 1
ATOM 3189 O O . THR C 1 232 ? 13.060 11.122 27.076 1.00 99.26 232 THR C O 1
ATOM 3193 N N . LEU C 1 233 ? 13.837 12.126 25.207 1.00 104.03 233 LEU C N 1
ATOM 3194 C CA . LEU C 1 233 ? 15.216 12.254 25.661 1.00 104.18 233 LEU C CA 1
ATOM 3195 C C . LEU C 1 233 ? 15.644 13.705 25.477 1.00 106.36 233 LEU C C 1
ATOM 3196 O O . LEU C 1 233 ? 14.827 14.584 25.188 1.00 107.10 233 LEU C O 1
ATOM 3201 N N . GLY C 1 234 ? 16.938 13.954 25.647 1.00 105.54 234 GLY C N 1
ATOM 3202 C CA . GLY C 1 234 ? 17.497 15.277 25.442 1.00 105.88 234 GLY C CA 1
ATOM 3203 C C . GLY C 1 234 ? 17.075 16.291 26.487 1.00 107.98 234 GLY C C 1
ATOM 3204 O O . GLY C 1 234 ? 17.613 17.396 26.541 1.00 107.81 234 GLY C O 1
#

Sequence (450 aa):
TDTQVSKDNKFDDTLNNAGANGSLSNSKGNLGANIAAGSGNQQDNAAAITDIYQESKDNKFTNTQNNALLNNSANNSSGNVGVNVAAGQGNQQKNNLAIVNTEQVSLDNHFLNVVNNAGLLNSANNASGNIGVNVAAGAGNQQSNTLTLGTDTQVSKDNKFDDTLNNAGANGSLSNSKGNLGANIAAGSGNQQDNAAAITDIYQESKDNKFTNTQNNALLNNSANNSSGNVGVNVAAGQGNQQKNNLAIVNTEQVSLDNHFLNVVNNAGLLNSANNASGNIGVNVAAGAGNQQSNTLTLGTDTQVSKDNKFDDTLNNAGANGSLSNSKGNLGANIAAGSGNQQDNAAAITDIYQESKDNKFTNTQNNALLNNSANNSSGNVGVNVAAGQGNQQKNNLAIVNTEQVSLDNHFLNVVNNAGLLNSANNASGNIGVNVAAGAGNQQSNTLTLG

Nearest PDB structures (foldseek):
  5awf-assembly1_A  TM=1.417E-01  e=1.140E+00  Escherichia coli K-12
  4wa0-assembly1_A  TM=9.546E-02  e=4.669E+00  Caldicellulosiruptor kronotskyensis 2002
  5awf-assembly1_B  TM=1.184E-01  e=8.685E+00  Escherichia coli K-12
  4kh3-assembly1_A  TM=8.628E-02  e=5.851E+00  Escherichia coli CFT073
  5awf-assembly1_A  TM=1.417E-01  e=1.140E+00  Escherichia coli K-12

Secondary structure (DSSP, 8-state):
-B-------EEE--EEEE---SB--EEEEEEEEEEE-SSS-B--EE-----B-------EEE--EEEE---SBS-EEEEEEEEEEE-SSS-B--EE-------EEE-S-EEE--EEE----SBSTEEEE--EEEEEESSS-B--EEEE--/-B-EEE---EEE--EEEE---SB--EEEEEEEEEEEESSS-B--EEEE---B-------EEE--EEEE---SBS-EEEEEEEEEEE-SSS-B--EE-------EEE-S-EEE--EEE----SBSTEEEE--EEEEEESSS-B--EEEE--/-B-EEE---EEE--EEEE---SB--EEEEEEEEEEEESSS-B--EEEE---B-------EEE--EEEE---SBS-EEEEEEEEEEE-SSS-B--EE-----------S-EEE--EEE----SBSTEEEE--EEEEE-SSS-B--EE----

B-factor: mean 98.73, std 16.44, range [49.93, 139.48]

InterPro domains:
  IPR059846 Functional amyloid protein FapB/FapC [PF27129] (42-233)